Protein AF-0000000082287657 (afdb_homodimer)

Secondary structure (DSSP, 8-state):
------HHHHHHHHHHHHH-EEE---GGGHHHHHHHHHHHS-TTTSPPHHHHHHHHHHSGGGEEEEEE-----SSS----PPEEEEEEEEEEESS-STTGGGS--TT-SEEEEEEEEE-GGGTTSSHHHHHHHHHHHHHHHHHHHHHHS----------------PPPP-EEEEEEEGGGHHHHHHTT-EEEEE-S---SSSPEEEEEEESS--SPPTT-EEEEEEEEESS-HHHHHHHHHHHHHHHHHHHHTT--EEEEEEE-TTS-EEEEEEEEEEESSHHHHHHHHTT-HHHHTT-EEEEEEEEEEEES--B--/------HHHHHHHHHHHHH-EEE---GGGHHHHHHHHHHHS-TTTSPPHHHHHHHHHHSGGGEEEEEE-----SSS----PPEEEEEEEEEEESS-STTGGGS--TT-SEEEEEEEEE-GGGTTSSHHHHHHHHHHHHHHHHHHHHHHS----------------PPPP-EEEEEEEGGGHHHHHHTTPEEEEE-S---SSSPEEEEEEESS--SPPTT-EEEEEEEEESS-HHHHHHHHHHHHHHHHHHHHTT--EEEEEEE-TTS-EEEEEEEEEEESSHHHHHHHHHT-HHHHTT-EEEEEEEEEEEES--B--

Sequence (634 aa):
MSSSVDRTDMDSDVVLASQLTYRQPCRDDIPRCFEIESASYPSDEAASWESLILRQEQAGEYFLICTIPSVSGSPNKDDDDDTIVGFVCATRCNEFTEESMSSHDPMGRLLAIHSVVVDEPYRNRGIAKAMLRHYVNRIQQEQQQQYHSPRGVSSSSSSSSLEEVPPIIESMVLLSKKHLLGFYVQCGFFVNRPSPIVHGQELWYELEQSCIRSSPKEGEMWFCKTEQFKKPYPDVRPYLEEHKTWVQQLRASGHCITSGYRVDGEGKPGGGGLMFLTATSYDEAMNLVLQDPLVANDCVNWELNGWIGQVGDIQMRMSSSVDRTDMDSDVVLASQLTYRQPCRDDIPRCFEIESASYPSDEAASWESLILRQEQAGEYFLICTIPSVSGSPNKDDDDDTIVGFVCATRCNEFTEESMSSHDPMGRLLAIHSVVVDEPYRNRGIAKAMLRHYVNRIQQEQQQQYHSPRGVSSSSSSSSLEEVPPIIESMVLLSKKHLLGFYVQCGFFVNRPSPIVHGQELWYELEQSCIRSSPKEGEMWFCKTEQFKKPYPDVRPYLEEHKTWVQQLRASGHCITSGYRVDGEGKPGGGGLMFLTATSYDEAMNLVLQDPLVANDCVNWELNGWIGQVGDIQMR

Foldseek 3Di:
DPPCPDPVLLVVLVVQLVQKDKDFDDPVCLVVQQVQQPVFDPPLQGDDSVQSVQQCVPVRVLKMWIWGFDPPPDPPDPCRDTHTFWIKTWAAAQDDDPVRRSHHDLQHQEIEIRDQTGHPVCPPSCNSLSRLLVSLVVLLVVLLVVLPPPPPPPPDDDPPDVPPPHAHRFKYKYKDFDVCVVVVVVSPKDWDAFDPDDGPPGIITMIMHTSWAQDDDVLKFKKKKWKFFPDDPVVCVVLVVVLVSLVRSCRSNHKHKDKDFDADPVRHGGRTIMMMTMDNDPVVVVVSVCPRSCNVVVGIDMDMDTDDDDDDDSRDD/DPPCPDPVLLVVLVVQLVQKDKDFDDPVCLVVQQVQQPVFDPPLQGDDSVQSVQQCVPVRVLKMWIWGFDPPPDPPDPCSDTHTFWIKTWAAAQDDDPVRRSDHDLQHQEIEIRDQTGHPVCPPSCNSLSRLLVSLVVLLVVLLVVLPPPPPPPPDDDPPDPPPDHAHRFKYKYKDFDVCVVVVVVSPKDWDAFDPDDRPPGIITMIMHTSWAQDDDVLKFKKKKWKFFPDDCVVCVVLVVVLVSLVRSCRSNHKHKDKDFDADPVRHGGRTIMMMTMDNDPVVVVVSVCPRSCNVVVGIDMDMDTDDDDDDDSRDD

Solvent-accessible surface area (backbone atoms only — not comparable to full-atom values): 34418 Å² total; per-residue (Å²): 137,80,80,76,77,64,66,66,60,57,50,48,29,54,51,52,61,69,49,56,42,77,46,63,64,54,81,86,46,45,66,60,50,48,53,42,42,57,72,69,31,58,83,89,69,30,79,49,73,67,53,52,50,48,34,45,72,76,23,32,93,47,24,40,32,32,26,34,69,49,80,69,75,66,88,72,74,78,75,73,52,59,39,79,45,31,37,37,34,28,30,25,20,83,53,97,45,74,72,40,70,78,44,72,34,79,66,19,34,30,35,38,44,76,45,81,47,53,29,76,92,58,53,95,43,58,50,65,59,54,52,51,44,49,51,54,50,47,54,51,49,52,44,24,52,68,36,56,56,70,72,70,78,70,73,80,76,76,83,68,72,79,69,76,74,59,54,69,55,45,28,38,34,35,72,39,47,64,91,46,47,57,60,44,27,73,64,61,24,25,40,60,36,70,37,88,59,68,67,80,92,50,73,26,30,30,31,37,30,71,60,49,50,34,62,69,54,91,73,36,41,47,28,37,36,42,33,35,73,65,49,61,64,84,77,35,50,70,33,49,57,48,30,54,50,52,53,52,23,42,34,41,58,57,38,30,54,29,34,31,36,22,14,37,89,84,64,44,76,78,65,21,39,43,33,37,37,50,27,74,42,62,65,58,41,48,58,56,49,56,66,33,42,38,53,64,66,64,30,41,47,71,48,74,25,35,45,47,70,74,40,48,26,76,24,25,96,137,79,80,75,76,64,67,63,60,59,50,49,30,55,51,51,62,69,48,56,43,76,46,62,63,54,81,85,46,45,65,60,51,47,52,42,41,56,74,69,32,58,81,90,71,30,79,48,72,67,53,52,50,47,35,46,74,75,24,30,92,47,23,39,31,32,25,36,71,49,79,69,74,68,88,74,74,76,76,75,52,60,40,78,44,29,37,38,36,28,30,25,20,82,53,95,44,75,71,40,70,78,44,71,34,80,67,19,34,29,36,38,45,76,44,79,48,53,30,76,94,57,54,95,42,57,50,65,60,54,51,51,45,49,51,54,50,47,56,50,48,51,44,23,52,68,36,55,57,67,73,65,80,69,74,81,76,78,82,72,72,78,69,77,72,60,54,67,56,46,30,39,33,36,72,39,47,63,91,48,46,58,61,42,28,72,64,62,24,25,40,60,37,69,37,86,60,67,67,79,93,51,73,27,30,31,31,38,31,72,60,49,49,34,64,69,54,91,71,36,43,48,29,36,36,41,34,34,72,65,49,60,63,85,76,37,48,70,34,49,58,48,32,54,52,52,53,51,23,41,34,41,57,57,38,32,54,30,34,32,36,24,14,37,87,85,64,44,77,77,66,24,38,42,35,37,37,50,29,72,43,62,65,57,42,50,58,55,50,54,66,32,42,38,53,63,66,63,30,40,49,70,49,76,26,36,44,47,72,76,40,47,26,76,24,25,94

Organism: NCBI:txid303405

pLDDT: mean 83.74, std 18.57, range [23.72, 98.62]

Structure (mmCIF, N/CA/C/O backbone):
data_AF-0000000082287657-model_v1
#
loop_
_entity.id
_entity.type
_entity.pdbx_description
1 polymer 'YCII-related protein'
#
loop_
_atom_site.group_PDB
_atom_site.id
_atom_site.type_symbol
_atom_site.label_atom_id
_atom_site.label_alt_id
_atom_site.label_comp_id
_atom_site.label_asym_id
_atom_site.label_entity_id
_atom_site.label_seq_id
_atom_site.pdbx_PDB_ins_code
_atom_site.Cartn_x
_atom_site.Cartn_y
_atom_site.Cartn_z
_atom_site.occupancy
_atom_site.B_iso_or_equiv
_atom_site.auth_seq_id
_atom_site.auth_comp_id
_atom_site.auth_asym_id
_atom_site.auth_atom_id
_atom_site.pdbx_PDB_model_num
ATOM 1 N N . MET A 1 1 ? 34.281 29.5 -14.867 1 23.75 1 MET A N 1
ATOM 2 C CA . MET A 1 1 ? 35.031 28.25 -14.992 1 23.75 1 MET A CA 1
ATOM 3 C C . MET A 1 1 ? 34.094 27.047 -14.781 1 23.75 1 MET A C 1
ATOM 5 O O . MET A 1 1 ? 33.5 26.906 -13.719 1 23.75 1 MET A O 1
ATOM 9 N N . SER A 1 2 ? 33.312 26.547 -15.812 1 26.41 2 SER A N 1
ATOM 10 C CA . SER A 1 2 ? 32.188 25.688 -16.172 1 26.41 2 SER A CA 1
ATOM 11 C C . SER A 1 2 ? 32.469 24.234 -15.789 1 26.41 2 SER A C 1
ATOM 13 O O . SER A 1 2 ? 33.469 23.656 -16.219 1 26.41 2 SER A O 1
ATOM 15 N N . SER A 1 3 ? 32.312 23.844 -14.523 1 30.12 3 SER A N 1
ATOM 16 C CA . SER A 1 3 ? 32.844 22.625 -13.938 1 30.12 3 SER A CA 1
ATOM 17 C C . SER A 1 3 ? 32.531 21.406 -14.789 1 30.12 3 SER A C 1
ATOM 19 O O . SER A 1 3 ? 31.375 21.234 -15.211 1 30.12 3 SER A O 1
ATOM 21 N N . SER A 1 4 ? 33.406 20.875 -15.695 1 27.25 4 SER A N 1
ATOM 22 C CA . SER A 1 4 ? 33.656 19.672 -16.484 1 27.25 4 SER A CA 1
ATOM 23 C C . SER A 1 4 ? 33.219 18.422 -15.719 1 27.25 4 SER A C 1
ATOM 25 O O . SER A 1 4 ? 34.031 17.844 -14.969 1 27.25 4 SER A O 1
ATOM 27 N N . VAL A 1 5 ? 32.188 18.391 -15 1 33.28 5 VAL A N 1
ATOM 28 C CA . VAL A 1 5 ? 31.625 17.156 -14.469 1 33.28 5 VAL A CA 1
ATOM 29 C C . VAL A 1 5 ? 31.766 16.031 -15.492 1 33.28 5 VAL A C 1
ATOM 31 O O . VAL A 1 5 ? 31.25 16.141 -16.609 1 33.28 5 VAL A O 1
ATOM 34 N N . ASP A 1 6 ? 32.844 15.125 -15.492 1 33.59 6 ASP A N 1
ATOM 35 C CA . ASP A 1 6 ? 33.594 14.297 -16.438 1 33.59 6 ASP A CA 1
ATOM 36 C C . ASP A 1 6 ? 32.656 13.297 -17.141 1 33.59 6 ASP A C 1
ATOM 38 O O . ASP A 1 6 ? 32.094 12.422 -16.5 1 33.59 6 ASP A O 1
ATOM 42 N N . ARG A 1 7 ? 32.062 13.383 -18.25 1 40.28 7 ARG A N 1
ATOM 43 C CA . ARG A 1 7 ? 31.5 12.586 -19.328 1 40.28 7 ARG A CA 1
ATOM 44 C C . ARG A 1 7 ? 32.188 11.242 -19.453 1 40.28 7 ARG A C 1
ATOM 46 O O . ARG A 1 7 ? 31.625 10.273 -19.938 1 40.28 7 ARG A O 1
ATOM 53 N N . THR A 1 8 ? 33.406 11.117 -19.125 1 39.03 8 THR A N 1
ATOM 54 C CA . THR A 1 8 ? 34.219 9.906 -19.234 1 39.03 8 THR A CA 1
ATOM 55 C C . THR A 1 8 ? 33.75 8.867 -18.203 1 39.03 8 THR A C 1
ATOM 57 O O . THR A 1 8 ? 33.75 7.672 -18.484 1 39.03 8 THR A O 1
ATOM 60 N N . ASP A 1 9 ? 33.375 9.234 -16.984 1 43.53 9 ASP A N 1
ATOM 61 C CA . ASP A 1 9 ? 32.938 8.336 -15.922 1 43.53 9 ASP A CA 1
ATOM 62 C C . ASP A 1 9 ? 31.531 7.793 -16.203 1 43.53 9 ASP A C 1
ATOM 64 O O . ASP A 1 9 ? 31.234 6.637 -15.891 1 43.53 9 ASP A O 1
ATOM 68 N N . MET A 1 10 ? 30.672 8.594 -16.828 1 47.47 10 MET A N 1
ATOM 69 C CA . MET A 1 10 ? 29.359 8.102 -17.266 1 47.47 10 MET A CA 1
ATOM 70 C C . MET A 1 10 ? 29.531 7.035 -18.344 1 47.47 10 MET A C 1
ATOM 72 O O . MET A 1 10 ? 28.797 6.043 -18.359 1 47.47 10 MET A O 1
ATOM 76 N N . ASP A 1 11 ? 30.438 7.281 -19.219 1 49.12 11 ASP A N 1
ATOM 77 C CA . ASP A 1 11 ? 30.703 6.324 -20.281 1 49.12 11 ASP A CA 1
ATOM 78 C C . ASP A 1 11 ? 31.25 5.012 -19.719 1 49.12 11 ASP A C 1
ATOM 80 O O . ASP A 1 11 ? 30.875 3.932 -20.188 1 49.12 11 ASP A O 1
ATOM 84 N N . SER A 1 12 ? 32.062 5.145 -18.797 1 51.22 12 SER A N 1
ATOM 85 C CA . SER A 1 12 ? 32.656 3.949 -18.219 1 51.22 12 SER A CA 1
ATOM 86 C C . SER A 1 12 ? 31.641 3.16 -17.406 1 51.22 12 SER A C 1
ATOM 88 O O . SER A 1 12 ? 31.656 1.928 -17.406 1 51.22 12 SER A O 1
ATOM 90 N N . ASP A 1 13 ? 30.75 3.861 -16.781 1 56.72 13 ASP A N 1
ATOM 91 C CA . ASP A 1 13 ? 29.719 3.211 -15.977 1 56.72 13 ASP A CA 1
ATOM 92 C C . ASP A 1 13 ? 28.719 2.471 -16.859 1 56.72 13 ASP A C 1
ATOM 94 O O . ASP A 1 13 ? 28.281 1.367 -16.531 1 56.72 13 ASP A O 1
ATOM 98 N N . VAL A 1 14 ? 28.484 3.066 -18 1 56.78 14 VAL A N 1
ATOM 99 C CA . VAL A 1 14 ? 27.594 2.406 -18.953 1 56.78 14 VAL A CA 1
ATOM 100 C C . VAL A 1 14 ? 28.297 1.179 -19.531 1 56.78 14 VAL A C 1
ATOM 102 O O . VAL A 1 14 ? 27.656 0.136 -19.734 1 56.78 14 VAL A O 1
ATOM 105 N N . VAL A 1 15 ? 29.625 1.264 -19.781 1 57.59 15 VAL A N 1
ATOM 106 C CA . VAL A 1 15 ? 30.375 0.157 -20.359 1 57.59 15 VAL A CA 1
ATOM 107 C C . VAL A 1 15 ? 30.453 -0.998 -19.359 1 57.59 15 VAL A C 1
ATOM 109 O O . VAL A 1 15 ? 30.312 -2.164 -19.75 1 57.59 15 VAL A O 1
ATOM 112 N N . LEU A 1 16 ? 30.656 -0.635 -18.141 1 64.5 16 LEU A N 1
ATOM 113 C CA . LEU A 1 16 ? 30.766 -1.694 -17.141 1 64.5 16 LEU A CA 1
ATOM 114 C C . LEU A 1 16 ? 29.438 -2.432 -17 1 64.5 16 LEU A C 1
ATOM 116 O O . LEU A 1 16 ? 29.406 -3.658 -16.891 1 64.5 16 LEU A O 1
ATOM 120 N N . ALA A 1 17 ? 28.359 -1.672 -17.141 1 65.94 17 ALA A N 1
ATOM 121 C CA . ALA A 1 17 ? 27.047 -2.303 -17.016 1 65.94 17 ALA A CA 1
ATOM 122 C C . ALA A 1 17 ? 26.797 -3.297 -18.141 1 65.94 17 ALA A C 1
ATOM 124 O O . ALA A 1 17 ? 26.125 -4.316 -17.953 1 65.94 17 ALA A O 1
ATOM 125 N N . SER A 1 18 ? 27.484 -3.031 -19.203 1 72.38 18 SER A N 1
ATOM 126 C CA . SER A 1 18 ? 27.297 -3.908 -20.344 1 72.38 18 SER A CA 1
ATOM 127 C C . SER A 1 18 ? 28.125 -5.184 -20.219 1 72.38 18 SER A C 1
ATOM 129 O O . SER A 1 18 ? 27.859 -6.176 -20.891 1 72.38 18 SER A O 1
ATOM 131 N N . GLN A 1 19 ? 29.047 -5.191 -19.281 1 82.5 19 GLN A N 1
ATOM 132 C CA . GLN A 1 19 ? 29.938 -6.34 -19.172 1 82.5 19 GLN A CA 1
ATOM 133 C C . GLN A 1 19 ? 29.516 -7.25 -18.016 1 82.5 19 GLN A C 1
ATOM 135 O O . GLN A 1 19 ? 30.094 -8.312 -17.812 1 82.5 19 GLN A O 1
ATOM 140 N N . LEU A 1 20 ? 28.5 -6.836 -17.391 1 91.44 20 LEU A N 1
ATOM 141 C CA . LEU A 1 20 ? 28.078 -7.605 -16.219 1 91.44 20 LEU A CA 1
ATOM 142 C C . LEU A 1 20 ? 27.406 -8.906 -16.656 1 91.44 20 LEU A C 1
ATOM 144 O O . LEU A 1 20 ? 26.625 -8.922 -17.625 1 91.44 20 LEU A O 1
ATOM 148 N N . THR A 1 21 ? 27.828 -10 -16.062 1 94.06 21 THR A N 1
ATOM 149 C CA . THR A 1 21 ? 27.172 -11.281 -16.234 1 94.06 21 THR A CA 1
ATOM 150 C C . THR A 1 21 ? 26.578 -11.773 -14.914 1 94.06 21 THR A C 1
ATOM 152 O O . THR A 1 21 ? 27.141 -11.523 -13.844 1 94.06 21 THR A O 1
ATOM 155 N N . TYR A 1 22 ? 25.484 -12.445 -15.008 1 96.25 22 TYR A N 1
ATOM 156 C CA . TYR A 1 22 ? 24.781 -12.883 -13.812 1 96.25 22 TYR A CA 1
ATOM 157 C C . TYR A 1 22 ? 24.625 -14.398 -13.789 1 96.25 22 TYR A C 1
ATOM 159 O O . TYR A 1 22 ? 24.359 -15.016 -14.82 1 96.25 22 TYR A O 1
ATOM 167 N N . ARG A 1 23 ? 24.812 -15.023 -12.656 1 96 23 ARG A N 1
ATOM 168 C CA . ARG A 1 23 ? 24.578 -16.453 -12.508 1 96 23 ARG A CA 1
ATOM 169 C C . ARG A 1 23 ? 24.391 -16.828 -11.039 1 96 23 ARG A C 1
ATOM 171 O O . ARG A 1 23 ? 24.703 -16.031 -10.148 1 96 23 ARG A O 1
ATOM 178 N N . GLN A 1 24 ? 23.906 -18.031 -10.766 1 96.75 24 GLN A N 1
ATOM 179 C CA . GLN A 1 24 ? 23.812 -18.562 -9.414 1 96.75 24 GLN A CA 1
ATOM 180 C C . GLN A 1 24 ? 25.172 -19.016 -8.914 1 96.75 24 GLN A C 1
ATOM 182 O O . GLN A 1 24 ? 25.984 -19.547 -9.688 1 96.75 24 GLN A O 1
ATOM 187 N N . PRO A 1 25 ? 25.406 -18.844 -7.672 1 97.19 25 PRO A N 1
ATOM 188 C CA . PRO A 1 25 ? 26.688 -19.312 -7.141 1 97.19 25 PRO A CA 1
ATOM 189 C C . PRO A 1 25 ? 26.734 -20.812 -6.918 1 97.19 25 PRO A C 1
ATOM 191 O O . PRO A 1 25 ? 25.703 -21.438 -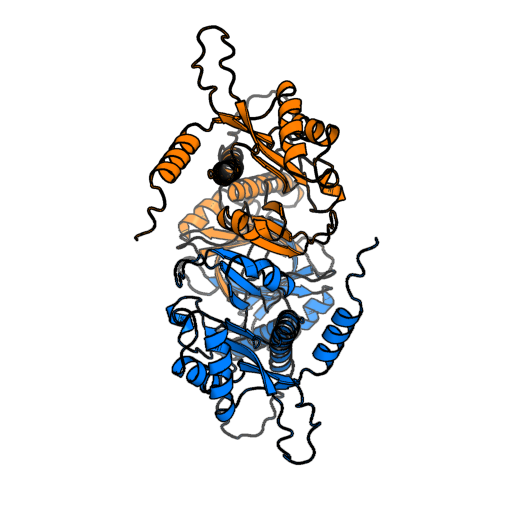6.656 1 97.19 25 PRO A O 1
ATOM 194 N N . CYS A 1 26 ? 27.922 -21.344 -7.094 1 95.75 26 CYS A N 1
ATOM 195 C CA . CYS A 1 26 ? 28.219 -22.672 -6.598 1 95.75 26 CYS A CA 1
ATOM 196 C C . CYS A 1 26 ? 29 -22.609 -5.293 1 95.75 26 CYS A C 1
ATOM 198 O O . CYS A 1 26 ? 29.312 -21.531 -4.805 1 95.75 26 CYS A O 1
ATOM 200 N N . ARG A 1 27 ? 29.25 -23.766 -4.738 1 95.62 27 ARG A N 1
ATOM 201 C CA . ARG A 1 27 ? 29.891 -23.844 -3.432 1 95.62 27 ARG A CA 1
ATOM 202 C C . ARG A 1 27 ? 31.266 -23.156 -3.469 1 95.62 27 ARG A C 1
ATOM 204 O O . ARG A 1 27 ? 31.672 -22.531 -2.494 1 95.62 27 ARG A O 1
ATOM 211 N N . ASP A 1 28 ? 31.938 -23.219 -4.574 1 96.19 28 ASP A N 1
ATOM 212 C CA . ASP A 1 28 ? 33.281 -22.688 -4.715 1 96.19 28 ASP A CA 1
ATOM 213 C C . ASP A 1 28 ? 33.281 -21.156 -4.781 1 96.19 28 ASP A C 1
ATOM 215 O O . ASP A 1 28 ? 34.312 -20.516 -4.633 1 96.19 28 ASP A O 1
ATOM 219 N N . ASP A 1 29 ? 32.156 -20.578 -4.984 1 97 29 ASP A N 1
ATOM 220 C CA . ASP A 1 29 ? 32.031 -19.125 -5.086 1 97 29 ASP A CA 1
ATOM 221 C C . ASP A 1 29 ? 31.859 -18.484 -3.703 1 97 29 ASP A C 1
ATOM 223 O O . ASP A 1 29 ? 32.031 -17.281 -3.545 1 97 29 ASP A O 1
ATOM 227 N N . ILE A 1 30 ? 31.516 -19.266 -2.639 1 97.69 30 ILE A N 1
ATOM 228 C CA . ILE A 1 30 ? 31.031 -18.75 -1.36 1 97.69 30 ILE A CA 1
ATOM 229 C C . ILE A 1 30 ? 32.156 -18.047 -0.62 1 97.69 30 ILE A C 1
ATOM 231 O O . ILE A 1 30 ? 31.953 -17.016 0.025 1 97.69 30 ILE A O 1
ATOM 235 N N . PRO A 1 31 ? 33.406 -18.547 -0.722 1 97.5 31 PRO A N 1
ATOM 236 C CA . PRO A 1 31 ? 34.469 -17.812 -0.059 1 97.5 31 PRO A CA 1
ATOM 237 C C . PRO A 1 31 ? 34.594 -16.359 -0.546 1 97.5 31 PRO A C 1
ATOM 239 O O . PRO A 1 31 ? 34.75 -15.445 0.264 1 97.5 31 PRO A O 1
ATOM 242 N N . ARG A 1 32 ? 34.531 -16.219 -1.84 1 97.19 32 ARG A N 1
ATOM 243 C CA . ARG A 1 32 ? 34.594 -14.875 -2.402 1 97.19 32 ARG A CA 1
ATOM 244 C C . ARG A 1 32 ? 33.375 -14.047 -1.971 1 97.19 32 ARG A C 1
ATOM 246 O O . ARG A 1 32 ? 33.531 -12.867 -1.635 1 97.19 32 ARG A O 1
ATOM 253 N N . CYS A 1 33 ? 32.188 -14.625 -1.96 1 97.94 33 CYS A N 1
ATOM 254 C CA . CYS A 1 33 ? 30.984 -13.938 -1.499 1 97.94 33 CYS A CA 1
ATOM 255 C C . CYS A 1 33 ? 31.125 -13.508 -0.043 1 97.94 33 CYS A C 1
ATOM 257 O O . CYS A 1 33 ? 30.734 -12.398 0.323 1 97.94 33 CYS A O 1
ATOM 259 N N . PHE A 1 34 ? 31.719 -14.398 0.706 1 98.06 34 PHE A N 1
ATOM 260 C CA . PHE A 1 34 ? 31.906 -14.109 2.121 1 98.06 34 PHE A CA 1
ATOM 261 C C . PHE A 1 34 ? 32.844 -12.922 2.309 1 98.06 34 PHE A C 1
ATOM 263 O O . PHE A 1 34 ? 32.625 -12.078 3.176 1 98.06 34 PHE A O 1
ATOM 270 N N . GLU A 1 35 ? 33.875 -12.828 1.521 1 97.06 35 GLU A N 1
ATOM 271 C CA . GLU A 1 35 ? 34.812 -11.711 1.557 1 97.06 35 GLU A CA 1
ATOM 272 C C . GLU A 1 35 ? 34.094 -10.391 1.266 1 97.06 35 GLU A C 1
ATOM 274 O O . GLU A 1 35 ? 34.281 -9.406 1.985 1 97.06 35 GLU A O 1
ATOM 279 N N . ILE A 1 36 ? 33.312 -10.406 0.255 1 97.5 36 ILE A N 1
ATOM 280 C CA . ILE A 1 36 ? 32.594 -9.195 -0.138 1 97.5 36 ILE A CA 1
ATOM 281 C C . ILE A 1 36 ? 31.609 -8.797 0.958 1 97.5 36 ILE A C 1
ATOM 283 O O . ILE A 1 36 ? 31.516 -7.629 1.333 1 97.5 36 ILE A O 1
ATOM 287 N N . GLU A 1 37 ? 30.859 -9.766 1.49 1 96.94 37 GLU A N 1
ATOM 288 C CA . GLU A 1 37 ? 29.891 -9.555 2.562 1 96.94 37 GLU A CA 1
ATOM 289 C C . GLU A 1 37 ? 30.547 -8.938 3.791 1 96.94 37 GLU A C 1
ATOM 291 O O . GLU A 1 37 ? 30.062 -7.938 4.324 1 96.94 37 GLU A O 1
ATOM 296 N N . SER A 1 38 ? 31.672 -9.453 4.172 1 96 38 SER A N 1
ATOM 297 C CA . SER A 1 38 ? 32.375 -9.023 5.375 1 96 38 SER A CA 1
ATOM 298 C C . SER A 1 38 ? 32.938 -7.613 5.211 1 96 38 SER A C 1
ATOM 300 O O . SER A 1 38 ? 33.062 -6.871 6.188 1 96 38 SER A O 1
ATOM 302 N N . ALA A 1 39 ? 33.219 -7.254 4.004 1 95.75 39 ALA A N 1
ATOM 303 C CA . ALA A 1 39 ? 33.75 -5.926 3.723 1 95.75 39 ALA A CA 1
ATOM 304 C C . ALA A 1 39 ? 32.625 -4.895 3.604 1 95.75 39 ALA A C 1
ATOM 306 O O . ALA A 1 39 ? 32.906 -3.688 3.617 1 95.75 39 ALA A O 1
ATOM 307 N N . SER A 1 40 ? 31.438 -5.348 3.471 1 94.06 40 SER A N 1
ATOM 308 C CA . SER A 1 40 ? 30.328 -4.449 3.146 1 94.06 40 SER A CA 1
ATOM 309 C C . SER A 1 40 ? 29.5 -4.121 4.387 1 94.06 40 SER A C 1
ATOM 311 O O . SER A 1 40 ? 28.812 -3.107 4.418 1 94.06 40 SER A O 1
ATOM 313 N N . TYR A 1 41 ? 29.516 -5.008 5.371 1 91.12 41 TYR A N 1
ATOM 314 C CA . TYR A 1 41 ? 28.719 -4.828 6.574 1 91.12 41 TYR A CA 1
ATOM 315 C C . TYR A 1 41 ? 29.562 -4.973 7.828 1 91.12 41 TYR A C 1
ATOM 317 O O . TYR A 1 41 ? 30.562 -5.707 7.836 1 91.12 41 TYR A O 1
ATOM 325 N N . PRO A 1 42 ? 29.078 -4.215 8.891 1 88.88 42 PRO A N 1
ATOM 326 C CA . PRO A 1 42 ? 29.703 -4.52 10.172 1 88.88 42 PRO A CA 1
ATOM 327 C C . PRO A 1 42 ? 29.531 -5.977 10.594 1 88.88 42 PRO A C 1
ATOM 329 O O . PRO A 1 42 ? 28.578 -6.637 10.148 1 88.88 42 PRO A O 1
ATOM 332 N N . SER A 1 43 ? 30.453 -6.445 11.445 1 86.75 43 SER A N 1
ATOM 333 C CA . SER A 1 43 ? 30.484 -7.855 11.812 1 86.75 43 SER A CA 1
ATOM 334 C C . SER A 1 43 ? 29.172 -8.297 12.453 1 86.75 43 SER A C 1
ATOM 336 O O . SER A 1 43 ? 28.75 -9.445 12.305 1 86.75 43 SER A O 1
ATOM 338 N N . ASP A 1 44 ? 28.5 -7.355 13.062 1 84.88 44 ASP A N 1
ATOM 339 C CA . ASP A 1 44 ? 27.281 -7.699 13.773 1 84.88 44 ASP A CA 1
ATOM 340 C C . ASP A 1 44 ? 26.078 -7.727 12.828 1 84.88 44 ASP A C 1
ATOM 342 O O . ASP A 1 44 ? 25.016 -8.219 13.188 1 84.88 44 ASP A O 1
ATOM 346 N N . GLU A 1 45 ? 26.266 -7.293 11.602 1 86.62 45 GLU A N 1
ATOM 347 C CA . GLU A 1 45 ? 25.172 -7.227 10.625 1 86.62 45 GLU A CA 1
ATOM 348 C C . GLU A 1 45 ? 25.422 -8.18 9.461 1 86.62 45 GLU A C 1
ATOM 350 O O . GLU A 1 45 ? 24.484 -8.648 8.82 1 86.62 45 GLU A O 1
ATOM 355 N N . ALA A 1 46 ? 26.672 -8.5 9.258 1 90.75 46 ALA A N 1
ATOM 356 C CA . ALA A 1 46 ? 27.062 -9.305 8.102 1 90.75 46 ALA A CA 1
ATOM 357 C C . ALA A 1 46 ? 26.562 -10.742 8.242 1 90.75 46 ALA A C 1
ATOM 359 O O . ALA A 1 46 ? 26.531 -11.289 9.344 1 90.75 46 ALA A O 1
ATOM 360 N N . ALA A 1 47 ? 26.141 -11.258 7.141 1 93.56 47 ALA A N 1
ATOM 361 C CA . ALA A 1 47 ? 25.812 -12.68 7.125 1 93.56 47 ALA A CA 1
ATOM 362 C C . ALA A 1 47 ? 27.031 -13.523 7.5 1 93.56 47 ALA A C 1
ATOM 364 O O . ALA A 1 47 ? 28.156 -13.219 7.086 1 93.56 47 ALA A O 1
ATOM 365 N N . SER A 1 48 ? 26.781 -14.531 8.281 1 94.25 48 SER A N 1
ATOM 366 C CA . SER A 1 48 ? 27.844 -15.461 8.641 1 94.25 48 SER A CA 1
ATOM 367 C C . SER A 1 48 ? 28.172 -16.406 7.488 1 94.25 48 SER A C 1
ATOM 369 O O . SER A 1 48 ? 27.406 -16.5 6.523 1 94.25 48 SER A O 1
ATOM 371 N N . TRP A 1 49 ? 29.312 -17.047 7.715 1 95.81 49 TRP A N 1
ATOM 372 C CA . TRP A 1 49 ? 29.703 -18.078 6.77 1 95.81 49 TRP A CA 1
ATOM 373 C C . TRP A 1 49 ? 28.609 -19.141 6.629 1 95.81 49 TRP A C 1
ATOM 375 O O . TRP A 1 49 ? 28.203 -19.484 5.516 1 95.81 49 TRP A O 1
ATOM 385 N N . GLU A 1 50 ? 28.094 -19.578 7.703 1 95.31 50 GLU A N 1
ATOM 386 C CA . GLU A 1 50 ? 27.062 -20.609 7.738 1 95.31 50 GLU A CA 1
ATOM 387 C C . GLU A 1 50 ? 25.781 -20.141 7.043 1 95.31 50 GLU A C 1
ATOM 389 O O . GLU A 1 50 ? 25.125 -20.922 6.352 1 95.31 50 GLU A O 1
ATOM 394 N N . SER A 1 51 ? 25.469 -18.891 7.25 1 95.5 51 SER A N 1
ATOM 395 C CA . SER A 1 51 ? 24.266 -18.344 6.633 1 95.5 51 SER A CA 1
ATOM 396 C C . SER A 1 51 ? 24.391 -18.312 5.113 1 95.5 51 SER A C 1
ATOM 398 O O . SER A 1 51 ? 23.438 -18.641 4.402 1 95.5 51 SER A O 1
ATOM 400 N N . LEU A 1 52 ? 25.547 -17.969 4.594 1 97.38 52 LEU A N 1
ATOM 401 C CA . LEU A 1 52 ? 25.75 -17.906 3.15 1 97.38 52 LEU A CA 1
ATOM 402 C C . LEU A 1 52 ? 25.703 -19.297 2.533 1 97.38 52 LEU A C 1
ATOM 404 O O . LEU A 1 52 ? 25.156 -19.484 1.447 1 97.38 52 LEU A O 1
ATOM 408 N N . ILE A 1 53 ? 26.234 -20.25 3.248 1 97.06 53 ILE A N 1
ATOM 409 C CA . ILE A 1 53 ? 26.203 -21.625 2.783 1 97.06 53 ILE A CA 1
ATOM 410 C C . ILE A 1 53 ? 24.75 -22.109 2.727 1 97.06 53 ILE A C 1
ATOM 412 O O . ILE A 1 53 ? 24.328 -22.703 1.73 1 97.06 53 ILE A O 1
ATOM 416 N N . LEU A 1 54 ? 24.094 -21.844 3.801 1 96.5 54 LEU A N 1
ATOM 417 C CA . LEU A 1 54 ? 22.688 -22.234 3.861 1 96.5 54 LEU A CA 1
ATOM 418 C C . LEU A 1 54 ? 21.906 -21.625 2.707 1 96.5 54 LEU A C 1
ATOM 420 O O . LEU A 1 54 ? 21.125 -22.312 2.041 1 96.5 54 LEU A O 1
ATOM 424 N N . ARG A 1 55 ? 22.078 -20.375 2.432 1 97.38 55 ARG A N 1
ATOM 425 C CA . ARG A 1 55 ? 21.359 -19.656 1.384 1 97.38 55 ARG A CA 1
ATOM 426 C C . ARG A 1 55 ? 21.734 -20.188 0.003 1 97.38 55 ARG A C 1
ATOM 428 O O . ARG A 1 55 ? 20.875 -20.281 -0.883 1 97.38 55 ARG A O 1
ATOM 435 N N . GLN A 1 56 ? 22.953 -20.547 -0.161 1 97.31 56 GLN A N 1
ATOM 436 C CA . GLN A 1 56 ? 23.375 -21.141 -1.425 1 97.31 56 GLN A CA 1
ATOM 437 C C . GLN A 1 56 ? 22.781 -22.531 -1.618 1 97.31 56 GLN A C 1
ATOM 439 O O . GLN A 1 56 ? 22.328 -22.875 -2.717 1 97.31 56 GLN A O 1
ATOM 444 N N . GLU A 1 57 ? 22.672 -23.297 -0.602 1 96.75 57 GLU A N 1
ATOM 445 C CA . GLU A 1 57 ? 22.234 -24.688 -0.685 1 96.75 57 GLU A CA 1
ATOM 446 C C . GLU A 1 57 ? 20.703 -24.781 -0.744 1 96.75 57 GLU A C 1
ATOM 448 O O . GLU A 1 57 ? 20.156 -25.562 -1.511 1 96.75 57 GLU A O 1
ATOM 453 N N . GLN A 1 58 ? 20.078 -23.969 0.04 1 96.38 58 GLN A N 1
ATOM 454 C CA . GLN A 1 58 ? 18.641 -24.141 0.212 1 96.38 58 GLN A CA 1
ATOM 455 C C . GLN A 1 58 ? 17.875 -23.125 -0.617 1 96.38 58 GLN A C 1
ATOM 457 O O . GLN A 1 58 ? 16.703 -23.344 -0.962 1 96.38 58 GLN A O 1
ATOM 462 N N . ALA A 1 59 ? 18.5 -22.016 -0.903 1 97.19 59 ALA A N 1
ATOM 463 C CA . ALA A 1 59 ? 17.828 -20.938 -1.625 1 97.19 59 ALA A CA 1
ATOM 464 C C . ALA A 1 59 ? 18.656 -20.453 -2.805 1 97.19 59 ALA A C 1
ATOM 466 O O . ALA A 1 59 ? 18.688 -19.266 -3.107 1 97.19 59 ALA A O 1
ATOM 467 N N . GLY A 1 60 ? 19.312 -21.375 -3.432 1 96.5 60 GLY A N 1
ATOM 468 C CA . GLY A 1 60 ? 20.203 -21.047 -4.531 1 96.5 60 GLY A CA 1
ATOM 469 C C . GLY A 1 60 ? 19.516 -20.344 -5.676 1 96.5 60 GLY A C 1
ATOM 470 O O . GLY A 1 60 ? 20.125 -19.531 -6.375 1 96.5 60 GLY A O 1
ATOM 471 N N . GLU A 1 61 ? 18.266 -20.594 -5.906 1 94.38 61 GLU A N 1
ATOM 472 C CA . GLU A 1 61 ? 17.484 -19.969 -6.961 1 94.38 61 GLU A CA 1
ATOM 473 C C . GLU A 1 61 ? 17.344 -18.469 -6.727 1 94.38 61 GLU A C 1
ATOM 475 O O . GLU A 1 61 ? 17.125 -17.703 -7.668 1 94.38 61 GLU A O 1
ATOM 480 N N . TYR A 1 62 ? 17.5 -18.109 -5.492 1 97.44 62 TYR A N 1
ATOM 481 C CA . TYR A 1 62 ? 17.312 -16.719 -5.133 1 97.44 62 TYR A CA 1
ATOM 482 C C . TYR A 1 62 ? 18.625 -16.078 -4.734 1 97.44 62 TYR A C 1
ATOM 484 O O . TYR A 1 62 ? 18.656 -15.047 -4.047 1 97.44 62 TYR A O 1
ATOM 492 N N . PHE A 1 63 ? 19.719 -16.766 -5.082 1 98.5 63 PHE A N 1
ATOM 493 C CA . PHE A 1 63 ? 21.078 -16.266 -4.895 1 98.5 63 PHE A CA 1
ATOM 494 C C . PHE A 1 63 ? 21.734 -15.938 -6.234 1 98.5 63 PHE A C 1
ATOM 496 O O . PHE A 1 63 ? 21.969 -16.828 -7.051 1 98.5 63 PHE A O 1
ATOM 503 N N . LEU A 1 64 ? 22.016 -14.609 -6.465 1 98.06 64 LEU A N 1
ATOM 504 C CA . LEU A 1 64 ? 22.547 -14.141 -7.738 1 98.06 64 LEU A CA 1
ATOM 505 C C . LEU A 1 64 ? 23.922 -13.492 -7.543 1 98.06 64 LEU A C 1
ATOM 507 O O . LEU A 1 64 ? 24.078 -12.609 -6.691 1 98.06 64 LEU A O 1
ATOM 511 N N . ILE A 1 65 ? 24.891 -13.906 -8.273 1 97.88 65 ILE A N 1
ATOM 512 C CA . ILE A 1 65 ? 26.172 -13.227 -8.266 1 97.88 65 ILE A CA 1
ATOM 513 C C . ILE A 1 65 ? 26.375 -12.469 -9.578 1 97.88 65 ILE A C 1
ATOM 515 O O . ILE A 1 65 ? 25.859 -12.891 -10.625 1 97.88 65 ILE A O 1
ATOM 519 N N . CYS A 1 66 ? 27 -11.445 -9.461 1 96.62 66 CYS A N 1
ATOM 520 C CA . CYS A 1 66 ? 27.391 -10.594 -10.578 1 96.62 66 CYS A CA 1
ATOM 521 C C . CYS A 1 66 ? 28.891 -10.68 -10.836 1 96.62 66 CYS A C 1
ATOM 523 O O . CYS A 1 66 ? 29.688 -10.523 -9.914 1 96.62 66 CYS A O 1
ATOM 525 N N . THR A 1 67 ? 29.328 -10.953 -12.148 1 95.62 67 THR A N 1
ATOM 526 C CA . THR A 1 67 ? 30.734 -11.133 -12.477 1 95.62 67 THR A CA 1
ATOM 527 C C . THR A 1 67 ? 31.141 -10.227 -13.641 1 95.62 67 THR A C 1
ATOM 529 O O . THR A 1 67 ? 30.297 -9.773 -14.406 1 95.62 67 THR A O 1
ATOM 532 N N . ILE A 1 68 ? 32.344 -9.852 -13.703 1 92.25 68 ILE A N 1
ATOM 533 C CA . ILE A 1 68 ? 32.969 -9.164 -14.836 1 92.25 68 ILE A CA 1
ATOM 534 C C . ILE A 1 68 ? 34.094 -10.008 -15.398 1 92.25 68 ILE A C 1
ATOM 536 O O . ILE A 1 68 ? 34.781 -10.727 -14.656 1 92.25 68 ILE A O 1
ATOM 540 N N . PRO A 1 69 ? 34.219 -9.906 -16.766 1 86.25 69 PRO A N 1
ATOM 541 C CA . PRO A 1 69 ? 35.344 -10.656 -17.359 1 86.25 69 PRO A CA 1
ATOM 542 C C . PRO A 1 69 ? 36.688 -10.172 -16.875 1 86.25 69 PRO A C 1
ATOM 544 O O . PRO A 1 69 ? 36.875 -8.977 -16.641 1 86.25 69 PRO A O 1
ATOM 547 N N . SER A 1 70 ? 37.469 -11.023 -16.547 1 73.69 70 SER A N 1
ATOM 548 C CA . SER A 1 70 ? 38.844 -10.688 -16.188 1 73.69 70 SER A CA 1
ATOM 549 C C . SER A 1 70 ? 39.625 -10.148 -17.375 1 73.69 70 SER A C 1
ATOM 551 O O . SER A 1 70 ? 39.469 -10.641 -18.5 1 73.69 70 SER A O 1
ATOM 553 N N . VAL A 1 71 ? 39.844 -8.805 -17.5 1 59.5 71 VAL A N 1
ATOM 554 C CA . VAL A 1 71 ? 40.656 -8.281 -18.578 1 59.5 71 VAL A CA 1
ATOM 555 C C . VAL A 1 71 ? 41.969 -9.07 -18.688 1 59.5 71 VAL A C 1
ATOM 557 O O . VAL A 1 71 ? 42.719 -9.156 -17.719 1 59.5 71 VAL A O 1
ATOM 560 N N . SER A 1 72 ? 41.969 -10.117 -19.328 1 51.19 72 SER A N 1
ATOM 561 C CA . SER A 1 72 ? 43.156 -10.898 -19.547 1 51.19 72 SER A CA 1
ATOM 562 C C . SER A 1 72 ? 44.312 -10.016 -20.031 1 51.19 72 SER A C 1
ATOM 564 O O . SER A 1 72 ? 44.438 -9.75 -21.219 1 51.19 72 SER A O 1
ATOM 566 N N . GLY A 1 73 ? 44.719 -8.773 -19.766 1 45.41 73 GLY A N 1
ATOM 567 C CA . GLY A 1 73 ? 45.969 -8.445 -20.422 1 45.41 73 GLY A CA 1
ATOM 568 C C . GLY A 1 73 ? 47.031 -9.531 -20.281 1 45.41 73 GLY A C 1
ATOM 569 O O . GLY A 1 73 ? 48.125 -9.422 -20.828 1 45.41 73 GLY A O 1
ATOM 570 N N . SER A 1 74 ? 47.438 -9.953 -19.047 1 46.34 74 SER A N 1
ATOM 571 C CA . SER A 1 74 ? 48.688 -10.695 -18.969 1 46.34 74 SER A CA 1
ATOM 572 C C . SER A 1 74 ? 48.562 -12.055 -19.656 1 46.34 74 SER A C 1
ATOM 574 O O . SER A 1 74 ? 47.531 -12.711 -19.578 1 46.34 74 SER A O 1
ATOM 576 N N . PRO A 1 75 ? 49.562 -12.422 -20.656 1 44.31 75 PRO A N 1
ATOM 577 C CA . PRO A 1 75 ? 49.688 -13.617 -21.5 1 44.31 75 PRO A CA 1
ATOM 578 C C . PRO A 1 75 ? 49.375 -14.906 -20.734 1 44.31 75 PRO A C 1
ATOM 580 O O . PRO A 1 75 ? 48.969 -15.906 -21.344 1 44.31 75 PRO A O 1
ATOM 583 N N . ASN A 1 76 ? 50.188 -15.133 -19.609 1 41.66 76 ASN A N 1
ATOM 584 C CA . ASN A 1 76 ? 50.281 -16.516 -19.156 1 41.66 76 ASN A CA 1
ATOM 585 C C . ASN A 1 76 ? 48.938 -17.078 -18.719 1 41.66 76 ASN A C 1
ATOM 587 O O . ASN A 1 76 ? 48.781 -18.281 -18.531 1 41.66 76 ASN A O 1
ATOM 591 N N . LYS A 1 77 ? 48.656 -16.531 -17.406 1 42.81 77 LYS A N 1
ATOM 592 C CA . LYS A 1 77 ? 47.719 -17.422 -16.719 1 42.81 77 LYS A CA 1
ATOM 593 C C . LYS A 1 77 ? 46.344 -17.422 -17.406 1 42.81 77 LYS A C 1
ATOM 595 O O . LYS A 1 77 ? 45.812 -16.359 -17.734 1 42.81 77 LYS A O 1
ATOM 600 N N . ASP A 1 78 ? 45.844 -18.422 -18.078 1 42.53 78 ASP A N 1
ATOM 601 C CA . ASP A 1 78 ? 44.594 -18.984 -18.594 1 42.53 78 ASP A CA 1
ATOM 602 C C . ASP A 1 78 ? 43.406 -18.594 -17.719 1 42.53 78 ASP A C 1
ATOM 604 O O . ASP A 1 78 ? 42.312 -19.141 -17.859 1 42.53 78 ASP A O 1
ATOM 608 N N . ASP A 1 79 ? 43.594 -18.234 -16.438 1 47.25 79 ASP A N 1
ATOM 609 C CA . ASP A 1 79 ? 42.406 -18.266 -15.594 1 47.25 79 ASP A CA 1
ATOM 610 C C . ASP A 1 79 ? 41.406 -17.172 -16 1 47.25 79 ASP A C 1
ATOM 612 O O . ASP A 1 79 ? 41.531 -16.016 -15.555 1 47.25 79 ASP A O 1
ATOM 616 N N . ASP A 1 80 ? 41.031 -17.031 -17.156 1 53.22 80 ASP A N 1
ATOM 617 C CA . ASP A 1 80 ? 39.906 -16.359 -17.844 1 53.22 80 ASP A CA 1
ATOM 618 C C . ASP A 1 80 ? 38.656 -16.312 -16.969 1 53.22 80 ASP A C 1
ATOM 620 O O . ASP A 1 80 ? 37.562 -16.297 -17.469 1 53.22 80 ASP A O 1
ATOM 624 N N . ASP A 1 81 ? 38.875 -16.516 -15.633 1 69.81 81 ASP A N 1
ATOM 625 C CA . ASP A 1 81 ? 37.656 -16.734 -14.852 1 69.81 81 ASP A CA 1
ATOM 626 C C . ASP A 1 81 ? 37 -15.406 -14.484 1 69.81 81 ASP A C 1
ATOM 628 O O . ASP A 1 81 ? 37.688 -14.422 -14.211 1 69.81 81 ASP A O 1
ATOM 632 N N . ASP A 1 82 ? 35.781 -15.172 -14.664 1 85.94 82 ASP A N 1
ATOM 633 C CA . ASP A 1 82 ? 34.938 -14.047 -14.281 1 85.94 82 ASP A CA 1
ATOM 634 C C . ASP A 1 82 ? 35.094 -13.727 -12.797 1 85.94 82 ASP A C 1
ATOM 636 O O . ASP A 1 82 ? 35.375 -14.609 -11.992 1 85.94 82 ASP A O 1
ATOM 640 N N . THR A 1 83 ? 35.469 -12.508 -12.508 1 91.19 83 THR A N 1
ATOM 641 C CA . THR A 1 83 ? 35.562 -12.047 -11.125 1 91.19 83 THR A CA 1
ATOM 642 C C . THR A 1 83 ? 34.188 -11.656 -10.578 1 91.19 83 THR A C 1
ATOM 644 O O . THR A 1 83 ? 33.469 -10.922 -11.227 1 91.19 83 THR A O 1
ATOM 647 N N . ILE A 1 84 ? 33.906 -12.273 -9.375 1 96.5 84 ILE A N 1
ATOM 648 C CA . ILE A 1 84 ? 32.656 -11.898 -8.711 1 96.5 84 ILE A CA 1
ATOM 649 C C . ILE A 1 84 ? 32.812 -10.492 -8.125 1 96.5 84 ILE A C 1
ATOM 651 O O . ILE A 1 84 ? 33.688 -10.234 -7.32 1 96.5 84 ILE A O 1
ATOM 655 N N . VAL A 1 85 ? 31.906 -9.594 -8.492 1 96.44 85 VAL A N 1
ATOM 656 C CA . VAL A 1 85 ? 32.031 -8.211 -8.047 1 96.44 85 VAL A CA 1
ATOM 657 C C . VAL A 1 85 ? 30.859 -7.848 -7.133 1 96.44 85 VAL A C 1
ATOM 659 O O . VAL A 1 85 ? 30.875 -6.801 -6.48 1 96.44 85 VAL A O 1
ATOM 662 N N . GLY A 1 86 ? 29.859 -8.664 -7.066 1 97.81 86 GLY A N 1
ATOM 663 C CA . GLY A 1 86 ? 28.719 -8.422 -6.191 1 97.81 86 GLY A CA 1
ATOM 664 C C . GLY A 1 86 ? 27.719 -9.555 -6.184 1 97.81 86 GLY A C 1
ATOM 665 O O . GLY A 1 86 ? 27.844 -10.508 -6.957 1 97.81 86 GLY A O 1
ATOM 666 N N . PHE A 1 87 ? 26.766 -9.453 -5.234 1 98.5 87 PHE A N 1
ATOM 667 C CA . PHE A 1 87 ? 25.734 -10.484 -5.234 1 98.5 87 PHE A CA 1
ATOM 668 C C . PHE A 1 87 ? 24.5 -10.008 -4.484 1 98.5 87 PHE A C 1
ATOM 670 O O . PHE A 1 87 ? 24.547 -9 -3.766 1 98.5 87 PHE A O 1
ATOM 677 N N . VAL A 1 88 ? 23.375 -10.609 -4.723 1 98.62 88 VAL A N 1
ATOM 678 C CA . VAL A 1 88 ? 22.109 -10.516 -4 1 98.62 88 VAL A CA 1
ATOM 679 C C . VAL A 1 88 ? 21.672 -11.906 -3.527 1 98.62 88 VAL A C 1
ATOM 681 O O . VAL A 1 88 ? 21.703 -12.867 -4.301 1 98.62 88 VAL A O 1
ATOM 684 N N . CYS A 1 89 ? 21.359 -12.039 -2.281 1 98.06 89 CYS A N 1
ATOM 685 C CA . CYS A 1 89 ? 20.828 -13.32 -1.831 1 98.06 89 CYS A CA 1
ATOM 686 C C . CYS A 1 89 ? 19.578 -13.125 -0.978 1 98.06 89 CYS A C 1
ATOM 688 O O . CYS A 1 89 ? 19.406 -12.07 -0.359 1 98.06 89 CYS A O 1
ATOM 690 N N . ALA A 1 90 ? 18.719 -14.086 -0.995 1 98.19 90 ALA A N 1
ATOM 691 C CA . ALA A 1 90 ? 17.406 -13.992 -0.346 1 98.19 90 ALA A CA 1
ATOM 692 C C . ALA A 1 90 ? 16.906 -15.367 0.071 1 98.19 90 ALA A C 1
ATOM 694 O O . ALA A 1 90 ? 17.453 -16.391 -0.354 1 98.19 90 ALA A O 1
ATOM 695 N N . THR A 1 91 ? 15.961 -15.391 0.986 1 98 91 THR A N 1
ATOM 696 C CA . THR A 1 91 ? 15.234 -16.578 1.399 1 98 91 THR A CA 1
ATOM 697 C C . THR A 1 91 ? 13.727 -16.328 1.417 1 98 91 THR A C 1
ATOM 699 O O . THR A 1 91 ? 13.289 -15.188 1.579 1 98 91 THR A O 1
ATOM 702 N N . ARG A 1 92 ? 12.977 -17.359 1.191 1 96.62 92 ARG A N 1
ATOM 703 C CA . ARG A 1 92 ? 11.523 -17.25 1.269 1 96.62 92 ARG A CA 1
ATOM 704 C C . ARG A 1 92 ? 11.039 -17.438 2.703 1 96.62 92 ARG A C 1
ATOM 706 O O . ARG A 1 92 ? 11.594 -18.234 3.459 1 96.62 92 ARG A O 1
ATOM 713 N N . CYS A 1 93 ? 10.031 -16.672 3.053 1 95.81 93 CYS A N 1
ATOM 714 C CA . CYS A 1 93 ? 9.398 -16.781 4.363 1 95.81 93 CYS A CA 1
ATOM 715 C C . CYS A 1 93 ? 7.945 -16.328 4.305 1 95.81 93 CYS A C 1
ATOM 717 O O . CYS A 1 93 ? 7.488 -15.82 3.277 1 95.81 93 CYS A O 1
ATOM 719 N N . ASN A 1 94 ? 7.168 -16.578 5.398 1 91.81 94 ASN A N 1
ATOM 720 C CA . ASN A 1 94 ? 5.777 -16.141 5.441 1 91.81 94 ASN A CA 1
ATOM 721 C C . ASN A 1 94 ? 5.605 -14.898 6.309 1 91.81 94 ASN A C 1
ATOM 723 O O . ASN A 1 94 ? 4.617 -14.172 6.172 1 91.81 94 ASN A O 1
ATOM 727 N N . GLU A 1 95 ? 6.551 -14.773 7.188 1 89.62 95 GLU A N 1
ATOM 728 C CA . GLU A 1 95 ? 6.586 -13.586 8.031 1 89.62 95 GLU A CA 1
ATOM 729 C C . GLU A 1 95 ? 7.98 -12.961 8.055 1 89.62 95 GLU A C 1
ATOM 731 O O . GLU A 1 95 ? 8.984 -13.672 8.164 1 89.62 95 GLU A O 1
ATOM 736 N N . PHE A 1 96 ? 7.984 -11.727 7.988 1 90.12 96 PHE A N 1
ATOM 737 C CA . PHE A 1 96 ? 9.266 -11.023 7.93 1 90.12 96 PHE A CA 1
ATOM 738 C C . PHE A 1 96 ? 9.719 -10.617 9.32 1 90.12 96 PHE A C 1
ATOM 740 O O . PHE A 1 96 ? 9.484 -9.484 9.758 1 90.12 96 PHE A O 1
ATOM 747 N N . THR A 1 97 ? 10.289 -11.484 10.008 1 88.19 97 THR A N 1
ATOM 748 C CA . THR A 1 97 ? 10.781 -11.32 11.367 1 88.19 97 THR A CA 1
ATOM 749 C C . THR A 1 97 ? 12.258 -11.695 11.453 1 88.19 97 THR A C 1
ATOM 751 O O . THR A 1 97 ? 12.836 -12.211 10.492 1 88.19 97 THR A O 1
ATOM 754 N N . GLU A 1 98 ? 12.797 -11.406 12.586 1 84.94 98 GLU A N 1
ATOM 755 C CA . GLU A 1 98 ? 14.188 -11.781 12.812 1 84.94 98 GLU A CA 1
ATOM 756 C C . GLU A 1 98 ? 14.383 -13.289 12.688 1 84.94 98 GLU A C 1
ATOM 758 O O . GLU A 1 98 ? 15.375 -13.742 12.109 1 84.94 98 GLU A O 1
ATOM 763 N N . GLU A 1 99 ? 13.477 -13.992 13.172 1 83.94 99 GLU A N 1
ATOM 764 C CA . GLU A 1 99 ? 13.555 -15.453 13.156 1 83.94 99 GLU A CA 1
ATOM 765 C C . GLU A 1 99 ? 13.461 -15.992 11.734 1 83.94 99 GLU A C 1
ATOM 767 O O . GLU A 1 99 ? 14.219 -16.891 11.352 1 83.94 99 GLU A O 1
ATOM 772 N N . SER A 1 100 ? 12.617 -15.438 10.961 1 87.88 100 SER A N 1
ATOM 773 C CA . SER A 1 100 ? 12.375 -15.953 9.617 1 87.88 100 SER A CA 1
ATOM 774 C C . SER A 1 100 ? 13.539 -15.633 8.68 1 87.88 100 SER A C 1
ATOM 776 O O . SER A 1 100 ? 13.68 -16.25 7.625 1 87.88 100 SER A O 1
ATOM 778 N N . MET A 1 101 ? 14.375 -14.734 9.109 1 84.12 101 MET A N 1
ATOM 779 C CA . MET A 1 101 ? 15.477 -14.312 8.25 1 84.12 101 MET A CA 1
ATOM 780 C C . MET A 1 101 ? 16.641 -15.305 8.32 1 84.12 101 MET A C 1
ATOM 782 O O . MET A 1 101 ? 17.547 -15.258 7.5 1 84.12 101 MET A O 1
ATOM 786 N N . SER A 1 102 ? 16.562 -16.234 9.234 1 88.69 102 SER A N 1
ATOM 787 C CA . SER A 1 102 ? 17.672 -17.172 9.414 1 88.69 102 SER A CA 1
ATOM 788 C C . SER A 1 102 ? 17.359 -18.531 8.797 1 88.69 102 SER A C 1
ATOM 790 O O . SER A 1 102 ? 18.156 -19.469 8.914 1 88.69 102 SER A O 1
ATOM 792 N N . SER A 1 103 ? 16.234 -18.578 8.211 1 92.94 103 SER A N 1
ATOM 793 C CA . SER A 1 103 ? 15.844 -19.844 7.594 1 92.94 103 SER A CA 1
ATOM 794 C C . SER A 1 103 ? 15.219 -19.609 6.227 1 92.94 103 SER A C 1
ATOM 796 O O . SER A 1 103 ? 14.984 -18.469 5.824 1 92.94 103 SER A O 1
ATOM 798 N N . HIS A 1 104 ? 15.086 -20.719 5.531 1 96.5 104 HIS A N 1
ATOM 799 C CA . HIS A 1 104 ? 14.422 -20.719 4.234 1 96.5 104 HIS A CA 1
ATOM 800 C C . HIS A 1 104 ? 13.188 -21.609 4.246 1 96.5 104 HIS A C 1
ATOM 802 O O . HIS A 1 104 ? 13.273 -22.797 4.57 1 96.5 104 HIS A O 1
ATOM 808 N N . ASP A 1 105 ? 12.078 -21.031 3.965 1 95.81 105 ASP A N 1
ATOM 809 C CA . ASP A 1 105 ? 10.828 -21.766 3.777 1 95.81 105 ASP A CA 1
ATOM 810 C C . ASP A 1 105 ? 10.414 -21.781 2.305 1 95.81 105 ASP A C 1
ATOM 812 O O . ASP A 1 105 ? 9.883 -20.781 1.793 1 95.81 105 ASP A O 1
ATOM 816 N N . PRO A 1 106 ? 10.609 -22.891 1.632 1 93.94 106 PRO A N 1
ATOM 817 C CA . PRO A 1 106 ? 10.305 -22.938 0.2 1 93.94 106 PRO A CA 1
ATOM 818 C C . PRO A 1 106 ? 8.844 -22.609 -0.105 1 93.94 106 PRO A C 1
ATOM 820 O O . PRO A 1 106 ? 8.5 -22.297 -1.245 1 93.94 106 PRO A O 1
ATOM 823 N N . MET A 1 107 ? 8.062 -22.641 0.895 1 91.06 107 MET A N 1
ATOM 824 C CA . MET A 1 107 ? 6.637 -22.375 0.691 1 91.06 107 MET A CA 1
ATOM 825 C C . MET A 1 107 ? 6.273 -20.969 1.107 1 91.06 107 MET A C 1
ATOM 827 O O . MET A 1 107 ? 5.098 -20.594 1.092 1 91.06 107 MET A O 1
ATOM 831 N N . GLY A 1 108 ? 7.25 -20.219 1.485 1 93.06 108 GLY A N 1
ATOM 832 C CA . GLY A 1 108 ? 7.004 -18.844 1.882 1 93.06 108 GLY A CA 1
ATOM 833 C C . GLY A 1 108 ? 6.555 -17.953 0.732 1 93.06 108 GLY A C 1
ATOM 834 O O . GLY A 1 108 ? 7.031 -18.109 -0.395 1 93.06 108 GLY A O 1
ATOM 835 N N . ARG A 1 109 ? 5.707 -17.016 1.023 1 90.69 109 ARG A N 1
ATOM 836 C CA . ARG A 1 109 ? 5.152 -16.125 0 1 90.69 109 ARG A CA 1
ATOM 837 C C . ARG A 1 109 ? 5.938 -14.828 -0.084 1 90.69 109 ARG A C 1
ATOM 839 O O . ARG A 1 109 ? 5.703 -14.008 -0.976 1 90.69 109 ARG A O 1
ATOM 846 N N . LEU A 1 110 ? 6.781 -14.641 0.862 1 94.69 110 LEU A N 1
ATOM 847 C CA . LEU A 1 110 ? 7.664 -13.477 0.8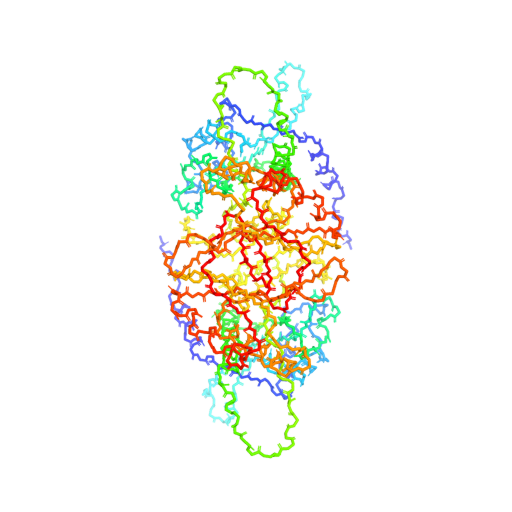7 1 94.69 110 LEU A CA 1
ATOM 848 C C . LEU A 1 110 ? 9.094 -13.883 0.514 1 94.69 110 LEU A C 1
ATOM 850 O O . LEU A 1 110 ? 9.57 -14.938 0.944 1 94.69 110 LEU A O 1
ATOM 854 N N . LEU A 1 111 ? 9.703 -13.117 -0.277 1 97.19 111 LEU A N 1
ATOM 855 C CA . LEU A 1 111 ? 11.133 -13.266 -0.525 1 97.19 111 LEU A CA 1
ATOM 856 C C . LEU A 1 111 ? 11.922 -12.195 0.219 1 97.19 111 LEU A C 1
ATOM 858 O O . LEU A 1 111 ? 11.898 -11.023 -0.155 1 97.19 111 LEU A O 1
ATOM 862 N N . ALA A 1 112 ? 12.586 -12.578 1.229 1 97.5 112 ALA A N 1
ATOM 863 C CA . ALA A 1 112 ? 13.367 -11.664 2.057 1 97.5 112 ALA A CA 1
ATOM 864 C C . ALA A 1 112 ? 14.789 -11.516 1.523 1 97.5 112 ALA A C 1
ATOM 866 O O . ALA A 1 112 ? 15.578 -12.469 1.566 1 97.5 112 ALA A O 1
ATOM 867 N N . ILE A 1 113 ? 15.117 -10.375 1.005 1 97.81 113 ILE A N 1
ATOM 868 C CA . ILE A 1 113 ? 16.469 -10.086 0.532 1 97.81 113 ILE A CA 1
ATOM 869 C C . ILE A 1 113 ? 17.359 -9.727 1.716 1 97.81 113 ILE A C 1
ATOM 871 O O . ILE A 1 113 ? 17.062 -8.797 2.473 1 97.81 113 ILE A O 1
ATOM 875 N N . HIS A 1 114 ? 18.453 -10.391 1.802 1 96.31 114 HIS A N 1
ATOM 876 C CA . HIS A 1 114 ? 19.312 -10.234 2.969 1 96.31 114 HIS A CA 1
ATOM 877 C C . HIS A 1 114 ? 20.531 -9.383 2.645 1 96.31 114 HIS A C 1
ATOM 879 O O . HIS A 1 114 ? 21.078 -8.703 3.525 1 96.31 114 HIS A O 1
ATOM 885 N N . SER A 1 115 ? 20.984 -9.508 1.407 1 96.75 115 SER A N 1
ATOM 886 C CA . SER A 1 115 ? 22.219 -8.812 1.049 1 96.75 115 SER A CA 1
ATOM 887 C C . SER A 1 115 ? 22.141 -8.258 -0.369 1 96.75 115 SER A C 1
ATOM 889 O O . SER A 1 115 ? 21.641 -8.922 -1.278 1 96.75 115 SER A O 1
ATOM 891 N N . VAL A 1 116 ? 22.484 -7.137 -0.515 1 98 116 VAL A N 1
ATOM 892 C CA . VAL A 1 116 ? 22.828 -6.469 -1.77 1 98 116 VAL A CA 1
ATOM 893 C C . VAL A 1 116 ? 24.188 -5.801 -1.651 1 98 116 VAL A C 1
ATOM 895 O O . VAL A 1 116 ? 24.312 -4.719 -1.074 1 98 116 VAL A O 1
ATOM 898 N N . VAL A 1 117 ? 25.203 -6.492 -2.203 1 97.94 117 VAL A N 1
ATOM 899 C CA . VAL A 1 117 ? 26.547 -6.016 -1.915 1 97.94 117 VAL A CA 1
ATOM 900 C C . VAL A 1 117 ? 27.359 -5.961 -3.205 1 97.94 117 VAL A C 1
ATOM 902 O O . VAL A 1 117 ? 27.141 -6.762 -4.121 1 97.94 117 VAL A O 1
ATOM 905 N N . VAL A 1 118 ? 28.188 -5.043 -3.289 1 97.12 118 VAL A N 1
ATOM 906 C CA . VAL A 1 118 ? 29.156 -4.859 -4.359 1 97.12 118 VAL A CA 1
ATOM 907 C C . VAL A 1 118 ? 30.562 -4.688 -3.768 1 97.12 118 VAL A C 1
ATOM 909 O O . VAL A 1 118 ? 30.734 -3.975 -2.775 1 97.12 118 VAL A O 1
ATOM 912 N N . ASP A 1 119 ? 31.5 -5.32 -4.414 1 96.75 119 ASP A N 1
ATOM 913 C CA . ASP A 1 119 ? 32.875 -5.203 -3.99 1 96.75 119 ASP A CA 1
ATOM 914 C C . ASP A 1 119 ? 33.344 -3.746 -4.004 1 96.75 119 ASP A C 1
ATOM 916 O O . ASP A 1 119 ? 32.969 -2.984 -4.906 1 96.75 119 ASP A O 1
ATOM 920 N N . GLU A 1 120 ? 34.156 -3.373 -3.064 1 95.5 120 GLU A N 1
ATOM 921 C CA . GLU A 1 120 ? 34.5 -1.988 -2.762 1 95.5 120 GLU A CA 1
ATOM 922 C C . GLU A 1 120 ? 35.062 -1.281 -3.99 1 95.5 120 GLU A C 1
ATOM 924 O O . GLU A 1 120 ? 34.656 -0.167 -4.316 1 95.5 120 GLU A O 1
ATOM 929 N N . PRO A 1 121 ? 35.969 -1.89 -4.762 1 93.06 121 PRO A N 1
ATOM 930 C CA . PRO A 1 121 ? 36.531 -1.181 -5.902 1 93.06 121 PRO A CA 1
ATOM 931 C C . PRO A 1 121 ? 35.531 -0.896 -7.004 1 93.06 121 PRO A C 1
ATOM 933 O O . PRO A 1 121 ? 35.781 -0.072 -7.887 1 93.06 121 PRO A O 1
ATOM 936 N N . TYR A 1 122 ? 34.469 -1.526 -6.938 1 93 122 TYR A N 1
ATOM 937 C CA . TYR A 1 122 ? 33.5 -1.431 -8.031 1 93 122 TYR A CA 1
ATOM 938 C C . TYR A 1 122 ? 32.281 -0.645 -7.598 1 93 122 TYR A C 1
ATOM 940 O O . TYR A 1 122 ? 31.25 -0.642 -8.297 1 93 122 TYR A O 1
ATOM 948 N N . ARG A 1 123 ? 32.281 0.008 -6.465 1 93.19 123 ARG A N 1
ATOM 949 C CA . ARG A 1 123 ? 31.141 0.743 -5.941 1 93.19 123 ARG A CA 1
ATOM 950 C C . ARG A 1 123 ? 31.031 2.113 -6.598 1 93.19 123 ARG A C 1
ATOM 952 O O . ARG A 1 123 ? 31.969 2.578 -7.25 1 93.19 123 ARG A O 1
ATOM 959 N N . ASN A 1 124 ? 29.844 2.623 -6.539 1 91.31 124 ASN A N 1
ATOM 960 C CA . ASN A 1 124 ? 29.516 3.939 -7.078 1 91.31 124 ASN A CA 1
ATOM 961 C C . ASN A 1 124 ? 29.672 3.979 -8.594 1 91.31 124 ASN A C 1
ATOM 963 O O . ASN A 1 124 ? 30.094 4.992 -9.156 1 91.31 124 ASN A O 1
ATOM 967 N N . ARG A 1 125 ? 29.438 2.828 -9.203 1 90.69 125 ARG A N 1
ATOM 968 C CA . ARG A 1 125 ? 29.516 2.721 -10.656 1 90.69 125 ARG A CA 1
ATOM 969 C C . ARG A 1 125 ? 28.203 2.223 -11.242 1 90.69 125 ARG A C 1
ATOM 971 O O . ARG A 1 125 ? 28.156 1.746 -12.375 1 90.69 125 ARG A O 1
ATOM 978 N N . GLY A 1 126 ? 27.203 2.195 -10.383 1 91.75 126 GLY A N 1
ATOM 979 C CA . GLY A 1 126 ? 25.875 1.813 -10.852 1 91.75 126 GLY A CA 1
ATOM 980 C C . GLY A 1 126 ? 25.656 0.312 -10.867 1 91.75 126 GLY A C 1
ATOM 981 O O . GLY A 1 126 ? 24.625 -0.166 -11.344 1 91.75 126 GLY A O 1
ATOM 982 N N . ILE A 1 127 ? 26.594 -0.472 -10.391 1 93.44 127 ILE A N 1
ATOM 983 C CA . ILE A 1 127 ? 26.547 -1.928 -10.461 1 93.44 127 ILE A CA 1
ATOM 984 C C . ILE A 1 127 ? 25.438 -2.451 -9.562 1 93.44 127 ILE A C 1
ATOM 986 O O . ILE A 1 127 ? 24.672 -3.328 -9.961 1 93.44 127 ILE A O 1
ATOM 990 N N . ALA A 1 128 ? 25.344 -1.889 -8.352 1 95.81 128 ALA A N 1
ATOM 991 C CA . ALA A 1 128 ? 24.328 -2.352 -7.418 1 95.81 128 ALA A CA 1
ATOM 992 C C . ALA A 1 128 ? 22.922 -2.16 -8 1 95.81 128 ALA A C 1
ATOM 994 O O . ALA A 1 128 ? 22.078 -3.059 -7.918 1 95.81 128 ALA A O 1
ATOM 995 N N . LYS A 1 129 ? 22.703 -1.02 -8.57 1 94.25 129 LYS A N 1
ATOM 996 C CA . LYS A 1 129 ? 21.406 -0.708 -9.18 1 94.25 129 LYS A CA 1
ATOM 997 C C . LYS A 1 129 ? 21.094 -1.667 -10.328 1 94.25 129 LYS A C 1
ATOM 999 O O . LYS A 1 129 ? 20 -2.236 -10.383 1 94.25 129 LYS A O 1
ATOM 1004 N N . ALA A 1 130 ? 22.031 -1.87 -11.211 1 94.62 130 ALA A N 1
ATOM 1005 C CA . ALA A 1 130 ? 21.859 -2.777 -12.344 1 94.62 130 ALA A CA 1
ATOM 1006 C C . ALA A 1 130 ? 21.594 -4.203 -11.867 1 94.62 130 ALA A C 1
ATOM 1008 O O . ALA A 1 130 ? 20.719 -4.883 -12.391 1 94.62 130 ALA A O 1
ATOM 1009 N N . MET A 1 131 ? 22.359 -4.617 -10.906 1 96.19 131 MET A N 1
ATOM 1010 C CA . MET A 1 131 ? 22.266 -5.969 -10.359 1 96.19 131 MET A CA 1
ATOM 1011 C C . MET A 1 131 ? 20.906 -6.195 -9.703 1 96.19 131 MET A C 1
ATOM 1013 O O . MET A 1 131 ? 20.234 -7.191 -9.984 1 96.19 131 MET A O 1
ATOM 1017 N N . LEU A 1 132 ? 20.5 -5.254 -8.875 1 96.94 132 LEU A N 1
ATOM 1018 C CA . LEU A 1 132 ? 19.25 -5.402 -8.156 1 96.94 132 LEU A CA 1
ATOM 1019 C C . LEU A 1 132 ? 18.062 -5.336 -9.117 1 96.94 132 LEU A C 1
ATOM 1021 O O . LEU A 1 132 ? 17.109 -6.105 -8.992 1 96.94 132 LEU A O 1
ATOM 1025 N N . ARG A 1 133 ? 18.062 -4.469 -10.062 1 94.56 133 ARG A N 1
ATOM 1026 C CA . ARG A 1 133 ? 17 -4.383 -11.062 1 94.56 133 ARG A CA 1
ATOM 1027 C C . ARG A 1 133 ? 16.906 -5.672 -11.867 1 94.56 133 ARG A C 1
ATOM 1029 O O . ARG A 1 133 ? 15.812 -6.16 -12.141 1 94.56 133 ARG A O 1
ATOM 1036 N N . HIS A 1 134 ? 18.062 -6.18 -12.234 1 95.12 134 HIS A N 1
ATOM 1037 C CA . HIS A 1 134 ? 18.094 -7.465 -12.93 1 95.12 134 HIS A CA 1
ATOM 1038 C C . HIS A 1 134 ? 17.484 -8.57 -12.07 1 95.12 134 HIS A C 1
ATOM 1040 O O . HIS A 1 134 ? 16.688 -9.375 -12.562 1 95.12 134 HIS A O 1
ATOM 1046 N N . TYR A 1 135 ? 17.891 -8.578 -10.875 1 97.06 135 TYR A N 1
ATOM 1047 C CA . TYR A 1 135 ? 17.422 -9.578 -9.93 1 97.06 135 TYR A CA 1
ATOM 1048 C C . TYR A 1 135 ? 15.898 -9.539 -9.812 1 97.06 135 TYR A C 1
ATOM 1050 O O . TYR A 1 135 ? 15.234 -10.57 -9.945 1 97.06 135 TYR A O 1
ATOM 1058 N N . VAL A 1 136 ? 15.352 -8.367 -9.594 1 95.25 136 VAL A N 1
ATOM 1059 C CA . VAL A 1 136 ? 13.914 -8.156 -9.43 1 95.25 136 VAL A CA 1
ATOM 1060 C C . VAL A 1 136 ? 13.18 -8.586 -10.703 1 95.25 136 VAL A C 1
ATOM 1062 O O . VAL A 1 136 ? 12.203 -9.328 -10.641 1 95.25 136 VAL A O 1
ATOM 1065 N N . ASN A 1 137 ? 13.648 -8.156 -11.789 1 93.5 137 ASN A N 1
ATOM 1066 C CA . ASN A 1 137 ? 13.039 -8.5 -13.07 1 93.5 137 ASN A CA 1
ATOM 1067 C C . ASN A 1 137 ? 13.047 -10.008 -13.305 1 93.5 137 ASN A C 1
ATOM 1069 O O . ASN A 1 137 ? 12.047 -10.578 -13.75 1 93.5 137 ASN A O 1
ATOM 1073 N N . ARG A 1 138 ? 14.109 -10.609 -13.023 1 93.69 138 ARG A N 1
ATOM 1074 C CA . ARG A 1 138 ? 14.25 -12.055 -13.211 1 93.69 138 ARG A CA 1
ATOM 1075 C C . ARG A 1 138 ? 13.242 -12.812 -12.352 1 93.69 138 ARG A C 1
ATOM 1077 O O . ARG A 1 138 ? 12.594 -13.75 -12.828 1 93.69 138 ARG A O 1
ATOM 1084 N N . ILE A 1 139 ? 13.148 -12.461 -11.109 1 93 139 ILE A N 1
ATOM 1085 C CA . ILE A 1 139 ? 12.227 -13.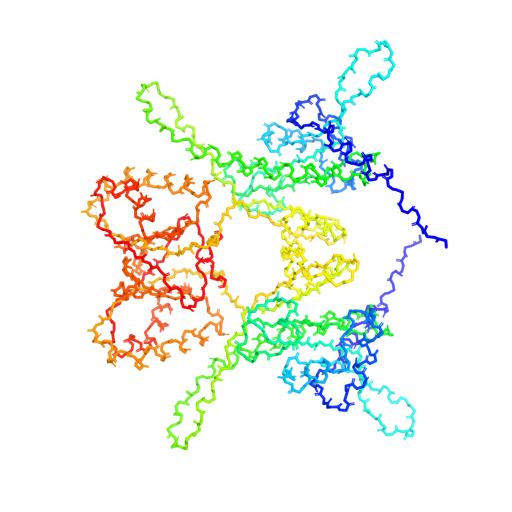133 -10.195 1 93 139 ILE A CA 1
ATOM 1086 C C . ILE A 1 139 ? 10.797 -13 -10.719 1 93 139 ILE A C 1
ATOM 1088 O O . ILE A 1 139 ? 10.047 -13.977 -10.75 1 93 139 ILE A O 1
ATOM 1092 N N . GLN A 1 140 ? 10.461 -11.852 -11.141 1 87.31 140 GLN A N 1
ATOM 1093 C CA . GLN A 1 140 ? 9.117 -11.602 -11.648 1 87.31 140 GLN A CA 1
ATOM 1094 C C . GLN A 1 140 ? 8.859 -12.375 -12.938 1 87.31 140 GLN A C 1
ATOM 1096 O O . GLN A 1 140 ? 7.801 -12.984 -13.094 1 87.31 140 GLN A O 1
ATOM 1101 N N . GLN A 1 141 ? 9.836 -12.438 -13.781 1 87.62 141 GLN A N 1
ATOM 1102 C CA . GLN A 1 141 ? 9.695 -13.148 -15.055 1 87.62 141 GLN A CA 1
ATOM 1103 C C . GLN A 1 141 ? 9.586 -14.656 -14.828 1 87.62 141 GLN A C 1
ATOM 1105 O O . GLN A 1 141 ? 8.781 -15.328 -15.484 1 87.62 141 GLN A O 1
ATOM 1110 N N . GLU A 1 142 ? 10.391 -15.109 -14.016 1 86.38 142 GLU A N 1
ATOM 1111 C CA . GLU A 1 142 ? 10.375 -16.547 -13.75 1 86.38 142 GLU A CA 1
ATOM 1112 C C . GLU A 1 142 ? 9.031 -16.984 -13.172 1 86.38 142 GLU A C 1
ATOM 1114 O O . GLU A 1 142 ? 8.531 -18.062 -13.5 1 86.38 142 GLU A O 1
ATOM 1119 N N . GLN A 1 143 ? 8.516 -16.203 -12.391 1 81.62 143 GLN A N 1
ATOM 1120 C CA . GLN A 1 143 ? 7.203 -16.531 -11.836 1 81.62 143 GLN A CA 1
ATOM 1121 C C . GLN A 1 143 ? 6.133 -16.516 -12.922 1 81.62 143 GLN A C 1
ATOM 1123 O O . GLN A 1 143 ? 5.25 -17.375 -12.945 1 81.62 143 GLN A O 1
ATOM 1128 N N . GLN A 1 144 ? 6.172 -15.594 -13.742 1 78.12 144 GLN A N 1
ATOM 1129 C CA . GLN A 1 144 ? 5.223 -15.516 -14.852 1 78.12 144 GLN A CA 1
ATOM 1130 C C . GLN A 1 144 ? 5.332 -16.734 -15.758 1 78.12 144 GLN A C 1
ATOM 1132 O O . GLN A 1 144 ? 4.32 -17.281 -16.203 1 78.12 144 GLN A O 1
ATOM 1137 N N . GLN A 1 145 ? 6.504 -17.172 -16 1 77.62 145 GLN A N 1
ATOM 1138 C CA . GLN A 1 145 ? 6.742 -18.312 -16.891 1 77.62 145 GLN A CA 1
ATOM 1139 C C . GLN A 1 145 ? 6.301 -19.609 -16.219 1 77.62 145 GLN A C 1
ATOM 1141 O O . GLN A 1 145 ? 5.754 -20.5 -16.891 1 77.62 145 GLN A O 1
ATOM 1146 N N . GLN A 1 146 ? 6.645 -19.766 -15.055 1 73.31 146 GLN A N 1
ATOM 1147 C CA . GLN A 1 146 ? 6.305 -20.984 -14.328 1 73.31 146 GLN A CA 1
ATOM 1148 C C . GLN A 1 146 ? 4.793 -21.219 -14.32 1 73.31 146 GLN A C 1
ATOM 1150 O O . GLN A 1 146 ? 4.336 -22.359 -14.438 1 73.31 146 GLN A O 1
ATOM 1155 N N . TYR A 1 147 ? 4.039 -20.172 -14.383 1 65.81 147 TYR A N 1
ATOM 1156 C CA . TYR A 1 147 ? 2.598 -20.344 -14.227 1 65.81 147 TYR A CA 1
ATOM 1157 C C . TYR A 1 147 ? 1.88 -20.125 -15.555 1 65.81 147 TYR A C 1
ATOM 1159 O O . TYR A 1 147 ? 0.674 -20.359 -15.656 1 65.81 147 TYR A O 1
ATOM 1167 N N . HIS A 1 148 ? 2.445 -19.484 -16.562 1 62 148 HIS A N 1
ATOM 1168 C CA . HIS A 1 148 ? 1.867 -19.406 -17.906 1 62 148 HIS A CA 1
ATOM 1169 C C . HIS A 1 148 ? 1.872 -20.781 -18.578 1 62 148 HIS A C 1
ATOM 1171 O O . HIS A 1 148 ? 1.017 -21.062 -19.422 1 62 148 HIS A O 1
ATOM 1177 N N . SER A 1 149 ? 2.932 -21.594 -18.562 1 51.5 149 SER A N 1
ATOM 1178 C CA . SER A 1 149 ? 2.949 -22.828 -19.344 1 51.5 149 SER A CA 1
ATOM 1179 C C . SER A 1 149 ? 1.922 -23.828 -18.812 1 51.5 149 SER A C 1
ATOM 1181 O O . SER A 1 149 ? 2.012 -24.266 -17.672 1 51.5 149 SER A O 1
ATOM 1183 N N . PRO A 1 150 ? 0.716 -23.75 -19.422 1 43.56 150 PRO A N 1
ATOM 1184 C CA . PRO A 1 150 ? -0.211 -24.844 -19.141 1 43.56 150 PRO A CA 1
ATOM 1185 C C . PRO A 1 150 ? 0.497 -26.188 -18.984 1 43.56 150 PRO A C 1
ATOM 1187 O O . PRO A 1 150 ? 1.331 -26.562 -19.812 1 43.56 150 PRO A O 1
ATOM 1190 N N . ARG A 1 151 ? 0.934 -26.656 -17.891 1 40.78 151 ARG A N 1
ATOM 1191 C CA . ARG A 1 151 ? 1.291 -28.062 -17.906 1 40.78 151 ARG A CA 1
ATOM 1192 C C . ARG A 1 151 ? 0.365 -28.859 -18.812 1 40.78 151 ARG A C 1
ATOM 1194 O O . ARG A 1 151 ? -0.851 -28.891 -18.609 1 40.78 151 ARG A O 1
ATOM 1201 N N . GLY A 1 152 ? 0.348 -28.719 -20.016 1 35 152 GLY A N 1
ATOM 1202 C CA . GLY A 1 152 ? -0.264 -29.859 -20.672 1 35 152 GLY A CA 1
ATOM 1203 C C . GLY A 1 152 ? -0.241 -31.125 -19.828 1 35 152 GLY A C 1
ATOM 1204 O O . GLY A 1 152 ? 0.739 -31.391 -19.125 1 35 152 GLY A O 1
ATOM 1205 N N . VAL A 1 153 ? -1.534 -31.609 -19.391 1 35.72 153 VAL A N 1
ATOM 1206 C CA . VAL A 1 153 ? -1.818 -32.969 -19 1 35.72 153 VAL A CA 1
ATOM 1207 C C . VAL A 1 153 ? -1.039 -33.938 -19.891 1 35.72 153 VAL A C 1
ATOM 1209 O O . VAL A 1 153 ? -1.443 -34.219 -21.016 1 35.72 153 VAL A O 1
ATOM 1212 N N . SER A 1 154 ? 0.11 -33.812 -20.453 1 32.62 154 SER A N 1
ATOM 1213 C CA . SER A 1 154 ? 0.503 -35.094 -20.984 1 32.62 154 SER A CA 1
ATOM 1214 C C . SER A 1 154 ? 0.153 -36.25 -20.031 1 32.62 154 SER A C 1
ATOM 1216 O O . SER A 1 154 ? 0.362 -36.125 -18.812 1 32.62 154 SER A O 1
ATOM 1218 N N . SER A 1 155 ? -0.852 -37.125 -20.344 1 31.98 155 SER A N 1
ATOM 1219 C CA . SER A 1 155 ? -1.344 -38.438 -19.938 1 31.98 155 SER A CA 1
ATOM 1220 C C . SER A 1 155 ? -0.223 -39.312 -19.359 1 31.98 155 SER A C 1
ATOM 1222 O O . SER A 1 155 ? -0.439 -40.469 -19.016 1 31.98 155 SER A O 1
ATOM 1224 N N . SER A 1 156 ? 1.02 -39.469 -20.047 1 32.34 156 SER A N 1
ATOM 1225 C CA . SER A 1 156 ? 1.701 -40.656 -19.594 1 32.34 156 SER A CA 1
ATOM 1226 C C . SER A 1 156 ? 1.707 -40.75 -18.062 1 32.34 156 SER A C 1
ATOM 1228 O O . SER A 1 156 ? 1.669 -39.719 -17.375 1 32.34 156 SER A O 1
ATOM 1230 N N . SER A 1 157 ? 1.484 -42.031 -17.438 1 32.69 157 SER A N 1
ATOM 1231 C CA . SER A 1 157 ? 1.355 -42.875 -16.25 1 32.69 157 SER A CA 1
ATOM 1232 C C . SER A 1 157 ? 2.324 -42.406 -15.156 1 32.69 157 SER A C 1
ATOM 1234 O O . SER A 1 157 ? 2.357 -43 -14.07 1 32.69 157 SER A O 1
ATOM 1236 N N . SER A 1 158 ? 3.705 -42.188 -15.539 1 33.5 158 SER A N 1
ATOM 1237 C CA . SER A 1 158 ? 4.547 -42.406 -14.367 1 33.5 158 SER A CA 1
ATOM 1238 C C . SER A 1 158 ? 4.09 -41.562 -13.18 1 33.5 158 SER A C 1
ATOM 1240 O O . SER A 1 158 ? 3.494 -40.5 -13.359 1 33.5 158 SER A O 1
ATOM 1242 N N . SER A 1 159 ? 4.031 -42.094 -11.914 1 35.34 159 SER A N 1
ATOM 1243 C CA . SER A 1 159 ? 3.896 -41.781 -10.5 1 35.34 159 SER A CA 1
ATOM 1244 C C . SER A 1 159 ? 4.414 -40.375 -10.203 1 35.34 159 SER A C 1
ATOM 1246 O O . SER A 1 159 ? 5.43 -40.219 -9.523 1 35.34 159 SER A O 1
ATOM 1248 N N . SER A 1 160 ? 4.836 -39.594 -11.211 1 36.25 160 SER A N 1
ATOM 1249 C CA . SER A 1 160 ? 5.578 -38.375 -10.812 1 36.25 160 SER A CA 1
ATOM 1250 C C . SER A 1 160 ? 4.844 -37.625 -9.711 1 36.25 160 SER A C 1
ATOM 1252 O O . SER A 1 160 ? 3.635 -37.406 -9.805 1 36.25 160 SER A O 1
ATOM 1254 N N . SER A 1 161 ? 5.32 -37.688 -8.516 1 39.31 161 SER A N 1
ATOM 1255 C CA . SER A 1 161 ? 5.086 -36.938 -7.297 1 39.31 161 SER A CA 1
ATOM 1256 C C . SER A 1 161 ? 4.598 -35.5 -7.617 1 39.31 161 SER A C 1
ATOM 1258 O O . SER A 1 161 ? 5.223 -34.812 -8.406 1 39.31 161 SER A O 1
ATOM 1260 N N . LEU A 1 162 ? 3.406 -35.188 -7.926 1 43.44 162 LEU A N 1
ATOM 1261 C CA . LEU A 1 162 ? 2.764 -33.875 -7.895 1 43.44 162 LEU A CA 1
ATOM 1262 C C . LEU A 1 162 ? 3.627 -32.844 -7.152 1 43.44 162 LEU A C 1
ATOM 1264 O O . LEU A 1 162 ? 3.586 -32.781 -5.922 1 43.44 162 LEU A O 1
ATOM 1268 N N . GLU A 1 163 ? 4.973 -32.812 -7.449 1 52.31 163 GLU A N 1
ATOM 1269 C CA . GLU A 1 163 ? 5.836 -31.828 -6.801 1 52.31 163 GLU A CA 1
ATOM 1270 C C . GLU A 1 163 ? 5.09 -30.516 -6.535 1 52.31 163 GLU A C 1
ATOM 1272 O O . GLU A 1 163 ? 4.449 -29.969 -7.434 1 52.31 163 GLU A O 1
ATOM 1277 N N . GLU A 1 164 ? 4.656 -30.422 -5.32 1 63.66 164 GLU A N 1
ATOM 1278 C CA . GLU A 1 164 ? 3.984 -29.234 -4.797 1 63.66 164 GLU A CA 1
ATOM 1279 C C . GLU A 1 164 ? 4.629 -27.953 -5.328 1 63.66 164 GLU A C 1
ATOM 1281 O O . GLU A 1 164 ? 5.824 -27.719 -5.133 1 63.66 164 GLU A O 1
ATOM 1286 N N . VAL A 1 165 ? 4.137 -27.422 -6.434 1 69.69 165 VAL A N 1
ATOM 1287 C CA . VAL A 1 165 ? 4.582 -26.141 -6.965 1 69.69 165 VAL A CA 1
ATOM 1288 C C . VAL A 1 165 ? 4.555 -25.094 -5.859 1 69.69 165 VAL A C 1
ATOM 1290 O O . VAL A 1 165 ? 3.543 -24.922 -5.172 1 69.69 165 VAL A O 1
ATOM 1293 N N . PRO A 1 166 ? 5.828 -24.594 -5.547 1 80.75 166 PRO A N 1
ATOM 1294 C CA . PRO A 1 166 ? 5.836 -23.547 -4.523 1 80.75 166 PRO A CA 1
ATOM 1295 C C . PRO A 1 166 ? 4.887 -22.391 -4.848 1 80.75 166 PRO A C 1
ATOM 1297 O O . PRO A 1 166 ? 4.629 -22.109 -6.02 1 80.75 166 PRO A O 1
ATOM 1300 N N . PRO A 1 167 ? 4.332 -21.859 -3.783 1 82.69 167 PRO A N 1
ATOM 1301 C CA . PRO A 1 167 ? 3.455 -20.719 -4.004 1 82.69 167 PRO A CA 1
ATOM 1302 C C . PRO A 1 167 ? 4.168 -19.547 -4.684 1 82.69 167 PRO A C 1
ATOM 1304 O O . PRO A 1 167 ? 5.402 -19.469 -4.656 1 82.69 167 PRO A O 1
ATOM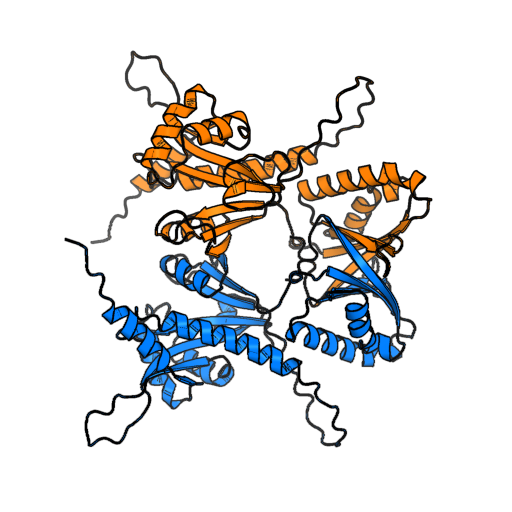 1307 N N . ILE A 1 168 ? 3.424 -18.797 -5.301 1 84.06 168 ILE A N 1
ATOM 1308 C CA . ILE A 1 168 ? 3.959 -17.594 -5.926 1 84.06 168 ILE A CA 1
ATOM 1309 C C . ILE A 1 168 ? 4.551 -16.672 -4.859 1 84.06 168 ILE A C 1
ATOM 1311 O O . ILE A 1 168 ? 4.043 -16.609 -3.738 1 84.06 168 ILE A O 1
ATOM 1315 N N . ILE A 1 169 ? 5.598 -16 -5.227 1 91.06 169 ILE A N 1
ATOM 1316 C CA . ILE A 1 169 ? 6.129 -14.945 -4.379 1 91.06 169 ILE A CA 1
ATOM 1317 C C . ILE A 1 169 ? 5.266 -13.695 -4.508 1 91.06 169 ILE A C 1
ATOM 1319 O O . ILE A 1 169 ? 5.18 -13.102 -5.582 1 91.06 169 ILE A O 1
ATOM 1323 N N . GLU A 1 170 ? 4.711 -13.32 -3.455 1 88.19 170 GLU A N 1
ATOM 1324 C CA . GLU A 1 170 ? 3.787 -12.195 -3.486 1 88.19 170 GLU A CA 1
ATOM 1325 C C . GLU A 1 170 ? 4.531 -10.867 -3.357 1 88.19 170 GLU A C 1
ATOM 1327 O O . GLU A 1 170 ? 4.109 -9.852 -3.918 1 88.19 170 GLU A O 1
ATOM 1332 N N . SER A 1 171 ? 5.578 -10.867 -2.572 1 92.94 171 SER A N 1
ATOM 1333 C CA . SER A 1 171 ? 6.328 -9.641 -2.35 1 92.94 171 SER A CA 1
ATOM 1334 C C . SER A 1 171 ? 7.789 -9.93 -2.021 1 92.94 171 SER A C 1
ATOM 1336 O O . SER A 1 171 ? 8.102 -10.977 -1.45 1 92.94 171 SER A O 1
ATOM 1338 N N . MET A 1 172 ? 8.602 -9.016 -2.406 1 96.44 172 MET A N 1
ATOM 1339 C CA . MET A 1 172 ? 9.984 -8.969 -1.936 1 96.44 172 MET A CA 1
ATOM 1340 C C . MET A 1 172 ? 10.148 -7.949 -0.816 1 96.44 172 MET A C 1
ATOM 1342 O O . MET A 1 172 ? 9.633 -6.836 -0.906 1 96.44 172 MET A O 1
ATOM 1346 N N . VAL A 1 173 ? 10.805 -8.383 0.246 1 96.31 173 VAL A N 1
ATOM 1347 C CA . VAL A 1 173 ? 10.961 -7.508 1.403 1 96.31 173 VAL A CA 1
ATOM 1348 C C . VAL A 1 173 ? 12.438 -7.422 1.792 1 96.31 173 VAL A C 1
ATOM 1350 O O . VAL A 1 173 ? 13.211 -8.352 1.528 1 96.31 173 VAL A O 1
ATOM 1353 N N . LEU A 1 174 ? 12.844 -6.285 2.346 1 96.38 174 LEU A N 1
ATOM 1354 C CA . LEU A 1 174 ? 14.211 -6.145 2.84 1 96.38 174 LEU A CA 1
ATOM 1355 C C . LEU A 1 174 ? 14.289 -5.059 3.91 1 96.38 174 LEU A C 1
ATOM 1357 O O . LEU A 1 174 ? 13.336 -4.309 4.113 1 96.38 174 LEU A O 1
ATOM 1361 N N . LEU A 1 175 ? 15.375 -5.07 4.633 1 94.25 175 LEU A N 1
ATOM 1362 C CA . LEU A 1 175 ? 15.703 -4.027 5.602 1 94.25 175 LEU A CA 1
ATOM 1363 C C . LEU A 1 175 ? 16.812 -3.131 5.082 1 94.25 175 LEU A C 1
ATOM 1365 O O . LEU A 1 175 ? 17.781 -3.615 4.488 1 94.25 175 LEU A O 1
ATOM 1369 N N . SER A 1 176 ? 16.641 -1.885 5.262 1 93.75 176 SER A N 1
ATOM 1370 C CA . SER A 1 176 ? 17.641 -0.939 4.781 1 93.75 176 SER A CA 1
ATOM 1371 C C . SER A 1 176 ? 17.938 0.135 5.828 1 93.75 176 SER A C 1
ATOM 1373 O O . SER A 1 176 ? 17.062 0.491 6.617 1 93.75 176 SER A O 1
ATOM 1375 N N . LYS A 1 177 ? 19.141 0.635 5.738 1 91.5 177 LYS A N 1
ATOM 1376 C CA . LYS A 1 177 ? 19.5 1.819 6.516 1 91.5 177 LYS A CA 1
ATOM 1377 C C . LYS A 1 177 ? 18.969 3.09 5.855 1 91.5 177 LYS A C 1
ATOM 1379 O O . LYS A 1 177 ? 18.672 3.098 4.66 1 91.5 177 LYS A O 1
ATOM 1384 N N . LYS A 1 178 ? 19 4.086 6.656 1 89.94 178 LYS A N 1
ATOM 1385 C CA . LYS A 1 178 ? 18.391 5.363 6.281 1 89.94 178 LYS A CA 1
ATOM 1386 C C . LYS A 1 178 ? 19.016 5.914 5.004 1 89.94 178 LYS A C 1
ATOM 1388 O O . LYS A 1 178 ? 18.312 6.371 4.105 1 89.94 178 LYS A O 1
ATOM 1393 N N . HIS A 1 179 ? 20.297 5.852 4.859 1 90.75 179 HIS A N 1
ATOM 1394 C CA . HIS A 1 179 ? 21 6.535 3.779 1 90.75 179 HIS A CA 1
ATOM 1395 C C . HIS A 1 179 ? 20.812 5.797 2.457 1 90.75 179 HIS A C 1
ATOM 1397 O O . HIS A 1 179 ? 21.156 6.328 1.396 1 90.75 179 HIS A O 1
ATOM 1403 N N . LEU A 1 180 ? 20.25 4.594 2.49 1 93.38 180 LEU A N 1
ATOM 1404 C CA . LEU A 1 180 ? 20.109 3.801 1.274 1 93.38 180 LEU A CA 1
ATOM 1405 C C . LEU A 1 180 ? 18.672 3.809 0.79 1 93.38 180 LEU A C 1
ATOM 1407 O O . LEU A 1 180 ? 18.344 3.209 -0.24 1 93.38 180 LEU A O 1
ATOM 1411 N N . LEU A 1 181 ? 17.766 4.465 1.436 1 93.25 181 LEU A N 1
ATOM 1412 C CA . LEU A 1 181 ? 16.344 4.453 1.101 1 93.25 181 LEU A CA 1
ATOM 1413 C C . LEU A 1 181 ? 16.125 4.941 -0.325 1 93.25 181 LEU A C 1
ATOM 1415 O O . LEU A 1 181 ? 15.398 4.312 -1.095 1 93.25 181 LEU A O 1
ATOM 1419 N N . GLY A 1 182 ? 16.719 6.059 -0.622 1 91.25 182 GLY A N 1
ATOM 1420 C CA . GLY A 1 182 ? 16.578 6.586 -1.968 1 91.25 182 GLY A CA 1
ATOM 1421 C C . GLY A 1 182 ? 16.984 5.598 -3.045 1 91.25 182 GLY A C 1
ATOM 1422 O O . GLY A 1 182 ? 16.312 5.48 -4.074 1 91.25 182 GLY A O 1
ATOM 1423 N N . PHE A 1 183 ? 18.062 4.828 -2.832 1 92.56 183 PHE A N 1
ATOM 1424 C CA . PHE A 1 183 ? 18.562 3.818 -3.754 1 92.56 183 PHE A CA 1
ATOM 1425 C C . PHE A 1 183 ? 17.516 2.742 -4.004 1 92.56 183 PHE A C 1
ATOM 1427 O O . PHE A 1 183 ? 17.203 2.424 -5.152 1 92.56 183 PHE A O 1
ATOM 1434 N N . TYR A 1 184 ? 16.906 2.219 -2.938 1 95.94 184 TYR A N 1
ATOM 1435 C CA . TYR A 1 184 ? 15.977 1.107 -3.066 1 95.94 184 TYR A CA 1
ATOM 1436 C C . TYR A 1 184 ? 14.664 1.572 -3.682 1 95.94 184 TYR A C 1
ATOM 1438 O O . TYR A 1 184 ? 14.031 0.833 -4.438 1 95.94 184 TYR A O 1
ATOM 1446 N N . VAL A 1 185 ? 14.297 2.76 -3.318 1 93.12 185 VAL A N 1
ATOM 1447 C CA . VAL A 1 185 ? 13.078 3.297 -3.918 1 93.12 185 VAL A CA 1
ATOM 1448 C C . VAL A 1 185 ? 13.266 3.447 -5.426 1 93.12 185 VAL A C 1
ATOM 1450 O O . VAL A 1 185 ? 12.352 3.162 -6.203 1 93.12 185 VAL A O 1
ATOM 1453 N N . GLN A 1 186 ? 14.422 3.846 -5.828 1 90.69 186 GLN A N 1
ATOM 1454 C CA . GLN A 1 186 ? 14.727 3.957 -7.25 1 90.69 186 GLN A CA 1
ATOM 1455 C C . GLN A 1 186 ? 14.719 2.588 -7.922 1 90.69 186 GLN A C 1
ATOM 1457 O O . GLN A 1 186 ? 14.531 2.488 -9.141 1 90.69 186 GLN A O 1
ATOM 1462 N N . CYS A 1 187 ? 14.945 1.565 -7.168 1 93.19 187 CYS A N 1
ATOM 1463 C CA . CYS A 1 187 ? 14.922 0.205 -7.691 1 93.19 187 CYS A CA 1
ATOM 1464 C C . CYS A 1 187 ? 13.523 -0.391 -7.613 1 93.19 187 CYS A C 1
ATOM 1466 O O . CYS A 1 187 ? 13.328 -1.572 -7.906 1 93.19 187 CYS A O 1
ATOM 1468 N N . GLY A 1 188 ? 12.562 0.33 -7.133 1 91.75 188 GLY A N 1
ATOM 1469 C CA . GLY A 1 188 ? 11.172 -0.091 -7.207 1 91.75 188 GLY A CA 1
ATOM 1470 C C . GLY A 1 188 ? 10.602 -0.5 -5.863 1 91.75 188 GLY A C 1
ATOM 1471 O O . GLY A 1 188 ? 9.469 -0.976 -5.781 1 91.75 188 GLY A O 1
ATOM 1472 N N . PHE A 1 189 ? 11.344 -0.264 -4.773 1 95.25 189 PHE A N 1
ATOM 1473 C CA . PHE A 1 189 ? 10.852 -0.654 -3.455 1 95.25 189 PHE A CA 1
ATOM 1474 C C . PHE A 1 189 ? 10.125 0.504 -2.783 1 95.25 189 PHE A C 1
ATOM 1476 O O . PHE A 1 189 ? 10.469 1.668 -2.996 1 95.25 189 PHE A O 1
ATOM 1483 N N . PHE A 1 190 ? 9.219 0.118 -1.958 1 92.38 190 PHE A N 1
ATOM 1484 C CA . PHE A 1 190 ? 8.5 1.052 -1.095 1 92.38 190 PHE A CA 1
ATOM 1485 C C . PHE A 1 190 ? 9.016 0.966 0.337 1 92.38 190 PHE A C 1
ATOM 1487 O O . PHE A 1 190 ? 9.281 -0.127 0.841 1 92.38 190 PHE A O 1
ATOM 1494 N N . VAL A 1 191 ? 9.102 2.166 0.928 1 93.38 191 VAL A N 1
ATOM 1495 C CA . VAL A 1 191 ? 9.492 2.176 2.336 1 93.38 191 VAL A CA 1
ATOM 1496 C C . VAL A 1 191 ? 8.242 2.154 3.213 1 93.38 191 VAL A C 1
ATOM 1498 O O . VAL A 1 191 ? 7.445 3.096 3.195 1 93.38 191 VAL A O 1
ATOM 1501 N N . ASN A 1 192 ? 8.125 1.171 4.004 1 89 192 ASN A N 1
ATOM 1502 C CA . ASN A 1 192 ? 6.906 0.954 4.773 1 89 192 ASN A CA 1
ATOM 1503 C C . ASN A 1 192 ? 6.98 1.628 6.141 1 89 192 ASN A C 1
ATOM 1505 O O . ASN A 1 192 ? 6.141 2.467 6.473 1 89 192 ASN A O 1
ATOM 1509 N N . ARG A 1 193 ? 7.988 1.212 6.875 1 87.56 193 ARG A N 1
ATOM 1510 C CA . ARG A 1 193 ? 8.086 1.625 8.273 1 87.56 193 ARG A CA 1
ATOM 1511 C C . ARG A 1 193 ? 9.477 1.359 8.828 1 87.56 193 ARG A C 1
ATOM 1513 O O . ARG A 1 193 ? 10.266 0.638 8.219 1 87.56 193 ARG A O 1
ATOM 1520 N N . PRO A 1 194 ? 9.688 2.039 10.031 1 87.62 194 PRO A N 1
ATOM 1521 C CA . PRO A 1 194 ? 10.867 1.568 10.758 1 87.62 194 PRO A CA 1
ATOM 1522 C C . PRO A 1 194 ? 10.742 0.116 11.211 1 87.62 194 PRO A C 1
ATOM 1524 O O . PRO A 1 194 ? 9.672 -0.308 11.648 1 87.62 194 PRO A O 1
ATOM 1527 N N . SER A 1 195 ? 11.766 -0.542 10.992 1 87.06 195 SER A N 1
ATOM 1528 C CA . SER A 1 195 ? 11.727 -1.971 11.297 1 87.06 195 SER A CA 1
ATOM 1529 C C . SER A 1 195 ? 11.742 -2.221 12.797 1 87.06 195 SER A C 1
ATOM 1531 O O . SER A 1 195 ? 12.469 -1.556 13.539 1 87.06 195 SER A O 1
ATOM 1533 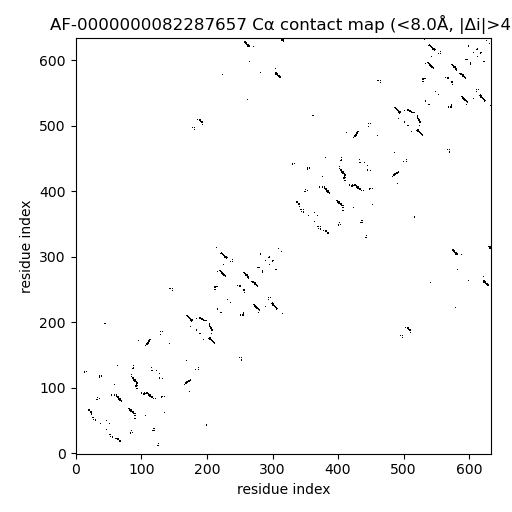N N . PRO A 1 196 ? 10.891 -3.133 13.242 1 79 196 PRO A N 1
ATOM 1534 C CA . PRO A 1 196 ? 11.023 -3.584 14.633 1 79 196 PRO A CA 1
ATOM 1535 C C . PRO A 1 196 ? 12.281 -4.414 14.867 1 79 196 PRO A C 1
ATOM 1537 O O . PRO A 1 196 ? 12.672 -4.641 16.016 1 79 196 PRO A O 1
ATOM 1540 N N . ILE A 1 197 ? 12.781 -4.934 13.734 1 74.38 197 ILE A N 1
ATOM 1541 C CA . ILE A 1 197 ? 14.023 -5.699 13.797 1 74.38 197 ILE A CA 1
ATOM 1542 C C . ILE A 1 197 ? 15.211 -4.746 13.93 1 74.38 197 ILE A C 1
ATOM 1544 O O . ILE A 1 197 ? 15.43 -3.896 13.062 1 74.38 197 ILE A O 1
ATOM 1548 N N . VAL A 1 198 ? 15.766 -4.684 15.047 1 70.44 198 VAL A N 1
ATOM 1549 C CA . VAL A 1 198 ? 16.859 -3.744 15.281 1 70.44 198 VAL A CA 1
ATOM 1550 C C . VAL A 1 198 ? 18.188 -4.488 15.281 1 70.44 198 VAL A C 1
ATOM 1552 O O . VAL A 1 198 ? 18.359 -5.457 16.031 1 70.44 198 VAL A O 1
ATOM 1555 N N . HIS A 1 199 ? 18.922 -4.297 14.234 1 68.44 199 HIS A N 1
ATOM 1556 C CA . HIS A 1 199 ? 20.297 -4.785 14.18 1 68.44 199 HIS A CA 1
ATOM 1557 C C . HIS A 1 199 ? 21.297 -3.662 14.445 1 68.44 199 HIS A C 1
ATOM 1559 O O . HIS A 1 199 ? 21.359 -2.688 13.695 1 68.44 199 HIS A O 1
ATOM 1565 N N . GLY A 1 200 ? 21.938 -3.664 15.562 1 66.31 200 GLY A N 1
ATOM 1566 C CA . GLY A 1 200 ? 22.906 -2.619 15.859 1 66.31 200 GLY A CA 1
ATOM 1567 C C . GLY A 1 200 ? 22.281 -1.365 16.438 1 66.31 200 GLY A C 1
ATOM 1568 O O . GLY A 1 200 ? 21.203 -1.424 17.031 1 66.31 200 GLY A O 1
ATOM 1569 N N . GLN A 1 201 ? 22.938 -0.197 16.312 1 67.75 201 GLN A N 1
ATOM 1570 C CA . GLN A 1 201 ? 22.547 1.058 16.953 1 67.75 201 GLN A CA 1
ATOM 1571 C C . GLN A 1 201 ? 21.656 1.886 16.031 1 67.75 201 GLN A C 1
ATOM 1573 O O . GLN A 1 201 ? 20.953 2.795 16.469 1 67.75 201 GLN A O 1
ATOM 1578 N N . GLU A 1 202 ? 21.703 1.356 14.781 1 78.12 202 GLU A N 1
ATOM 1579 C CA . GLU A 1 202 ? 21.016 2.227 13.828 1 78.12 202 GLU A CA 1
ATOM 1580 C C . GLU A 1 202 ? 19.609 1.718 13.516 1 78.12 202 GLU A C 1
ATOM 1582 O O . GLU A 1 202 ? 19.344 0.518 13.609 1 78.12 202 GLU A O 1
ATOM 1587 N N . LEU A 1 203 ? 18.734 2.637 13.312 1 84.25 203 LEU A N 1
ATOM 1588 C CA . LEU A 1 203 ? 17.375 2.32 12.898 1 84.25 203 LEU A CA 1
ATOM 1589 C C . LEU A 1 203 ? 17.359 1.76 11.477 1 84.25 203 LEU A C 1
ATOM 1591 O O . LEU A 1 203 ? 18.062 2.254 10.602 1 84.25 203 LEU A O 1
ATOM 1595 N N . TRP A 1 204 ? 16.672 0.58 11.32 1 89.44 204 TRP A N 1
ATOM 1596 C CA . TRP A 1 204 ? 16.453 -0.002 10 1 89.44 204 TRP A CA 1
ATOM 1597 C C . TRP A 1 204 ? 15.031 0.229 9.523 1 89.44 204 TRP A C 1
ATOM 1599 O O . TRP A 1 204 ? 14.117 0.375 10.336 1 89.44 204 TRP A O 1
ATOM 1609 N N . TYR A 1 205 ? 14.906 0.299 8.227 1 92.94 205 TYR A N 1
ATOM 1610 C CA . TYR A 1 205 ? 13.602 0.502 7.609 1 92.94 205 TYR A CA 1
ATOM 1611 C C . TYR A 1 205 ? 13.18 -0.721 6.801 1 92.94 205 TYR A C 1
ATOM 1613 O O . TYR A 1 205 ? 14.008 -1.336 6.121 1 92.94 205 TYR A O 1
ATOM 1621 N N . GLU A 1 206 ? 11.93 -1.03 6.887 1 94.06 206 GLU A N 1
ATOM 1622 C CA . GLU A 1 206 ? 11.375 -2.137 6.113 1 94.06 206 GLU A CA 1
ATOM 1623 C C . GLU A 1 206 ? 10.898 -1.665 4.742 1 94.06 206 GLU A C 1
ATOM 1625 O O . GLU A 1 206 ? 10.141 -0.695 4.641 1 94.06 206 GLU A O 1
ATOM 1630 N N . LEU A 1 207 ? 11.422 -2.314 3.705 1 96.06 207 LEU A N 1
ATOM 1631 C CA . LEU A 1 207 ? 11.023 -2.018 2.332 1 96.06 207 LEU A CA 1
ATOM 1632 C C . LEU A 1 207 ? 10.344 -3.223 1.692 1 96.06 207 LEU A C 1
ATOM 1634 O O . LEU A 1 207 ? 10.555 -4.359 2.115 1 96.06 207 LEU A O 1
ATOM 1638 N N . GLU A 1 208 ? 9.539 -2.906 0.699 1 94.69 208 GLU A N 1
ATOM 1639 C CA . GLU A 1 208 ? 8.789 -3.969 0.04 1 94.69 208 GLU A CA 1
ATOM 1640 C C . GLU A 1 208 ? 8.531 -3.637 -1.429 1 94.69 208 GLU A C 1
ATOM 1642 O O . GLU A 1 208 ? 8.43 -2.465 -1.797 1 94.69 208 GLU A O 1
ATOM 1647 N N . GLN A 1 209 ? 8.547 -4.629 -2.193 1 94.12 209 GLN A N 1
ATOM 1648 C CA . GLN A 1 209 ? 8.086 -4.555 -3.574 1 94.12 209 GLN A CA 1
ATOM 1649 C C . GLN A 1 209 ? 7.121 -5.691 -3.895 1 94.12 209 GLN A C 1
ATOM 1651 O O . GLN A 1 209 ? 7.488 -6.867 -3.809 1 94.12 209 GLN A O 1
ATOM 1656 N N . SER A 1 210 ? 5.961 -5.336 -4.273 1 88.75 210 SER A N 1
ATOM 1657 C CA . SER A 1 210 ? 4.961 -6.344 -4.602 1 88.75 210 SER A CA 1
ATOM 1658 C C . SER A 1 210 ? 5.289 -7.039 -5.918 1 88.75 210 SER A C 1
ATOM 1660 O O . SER A 1 210 ? 5.699 -6.387 -6.883 1 88.75 210 SER A O 1
ATOM 1662 N N . CYS A 1 211 ? 5.137 -8.344 -5.91 1 88.5 211 CYS A N 1
ATOM 1663 C CA . CYS A 1 211 ? 5.383 -9.125 -7.113 1 88.5 211 CYS A CA 1
ATOM 1664 C C . CYS A 1 211 ? 4.07 -9.5 -7.797 1 88.5 211 CYS A C 1
ATOM 1666 O O . CYS A 1 211 ? 4.07 -10.234 -8.789 1 88.5 211 CYS A O 1
ATOM 1668 N N . ILE A 1 212 ? 3.031 -9.078 -7.23 1 83.12 212 ILE A N 1
ATOM 1669 C CA . ILE A 1 212 ? 1.709 -9.344 -7.785 1 83.12 212 ILE A CA 1
ATOM 1670 C C . ILE A 1 212 ? 0.975 -8.023 -8.023 1 83.12 212 ILE A C 1
ATOM 1672 O O . ILE A 1 212 ? 1.187 -7.051 -7.297 1 83.12 212 ILE A O 1
ATOM 1676 N N . ARG A 1 213 ? 0.17 -8.133 -9.055 1 80.75 213 ARG A N 1
ATOM 1677 C CA . ARG A 1 213 ? -0.622 -6.941 -9.336 1 80.75 213 ARG A CA 1
ATOM 1678 C C . ARG A 1 213 ? -1.879 -6.902 -8.477 1 80.75 213 ARG A C 1
ATOM 1680 O O . ARG A 1 213 ? -2.566 -7.914 -8.32 1 80.75 213 ARG A O 1
ATOM 1687 N N . SER A 1 214 ? -2.096 -5.734 -7.938 1 76.25 214 SER A N 1
ATOM 1688 C CA . SER A 1 214 ? -3.238 -5.617 -7.039 1 76.25 214 SER A CA 1
ATOM 1689 C C . SER A 1 214 ? -4.23 -4.57 -7.539 1 76.25 214 SER A C 1
ATOM 1691 O O . SER A 1 214 ? -5.25 -4.316 -6.895 1 76.25 214 SER A O 1
ATOM 1693 N N . SER A 1 215 ? -3.959 -3.932 -8.602 1 78.75 215 SER A N 1
ATOM 1694 C CA . SER A 1 215 ? -4.848 -2.916 -9.156 1 78.75 215 SER A CA 1
ATOM 1695 C C . SER A 1 215 ? -4.98 -3.068 -10.672 1 78.75 215 SER A C 1
ATOM 1697 O O . SER A 1 215 ? -4.059 -3.551 -11.336 1 78.75 215 SER A O 1
ATOM 1699 N N . PRO A 1 216 ? -6.152 -2.645 -11.141 1 83 216 PRO A N 1
ATOM 1700 C CA . PRO A 1 216 ? -6.34 -2.734 -12.594 1 83 216 PRO A CA 1
ATOM 1701 C C . PRO A 1 216 ? -5.363 -1.852 -13.367 1 83 216 PRO A C 1
ATOM 1703 O O . PRO A 1 216 ? -4.988 -0.775 -12.898 1 83 216 PRO A O 1
ATOM 1706 N N . LYS A 1 217 ? -4.961 -2.34 -14.5 1 84.12 217 LYS A N 1
ATOM 1707 C CA . LYS A 1 217 ? -4.215 -1.514 -15.445 1 84.12 217 LYS A CA 1
ATOM 1708 C C . LYS A 1 217 ? -5.125 -0.486 -16.109 1 84.12 217 LYS A C 1
ATOM 1710 O O . LYS A 1 217 ? -6.352 -0.572 -16 1 84.12 217 LYS A O 1
ATOM 1715 N N . GLU A 1 218 ? -4.434 0.481 -16.672 1 84.25 218 GLU A N 1
ATOM 1716 C CA . GLU A 1 218 ? -5.207 1.455 -17.438 1 84.25 218 GLU A CA 1
ATOM 1717 C C . GLU A 1 218 ? -6.121 0.766 -18.438 1 84.25 218 GLU A C 1
ATOM 1719 O O . GLU A 1 218 ? -5.688 -0.129 -19.172 1 84.25 218 GLU A O 1
ATOM 1724 N N . GLY A 1 219 ? -7.281 1.068 -18.422 1 89.62 219 GLY A N 1
ATOM 1725 C CA . GLY A 1 219 ? -8.227 0.507 -19.375 1 89.62 219 GLY A CA 1
ATOM 1726 C C . GLY A 1 219 ? -8.969 -0.702 -18.828 1 89.62 219 GLY A C 1
ATOM 1727 O O . GLY A 1 219 ? -9.961 -1.142 -19.422 1 89.62 219 GLY A O 1
ATOM 1728 N N . GLU A 1 220 ? -8.516 -1.231 -17.75 1 90.94 220 GLU A N 1
ATOM 1729 C CA . GLU A 1 220 ? -9.188 -2.379 -17.156 1 90.94 220 GLU A CA 1
ATOM 1730 C C . GLU A 1 220 ? -10.242 -1.936 -16.141 1 90.94 220 GLU A C 1
ATOM 1732 O O . GLU A 1 220 ? -10.156 -0.836 -15.594 1 90.94 220 GLU A O 1
ATOM 1737 N N . MET A 1 221 ? -11.156 -2.83 -16.031 1 89.69 221 MET A N 1
ATOM 1738 C CA . MET A 1 221 ? -12.188 -2.625 -15.016 1 89.69 221 MET A CA 1
ATOM 1739 C C . MET A 1 221 ? -12.383 -3.883 -14.172 1 89.69 221 MET A C 1
ATOM 1741 O O . MET A 1 221 ? -11.906 -4.957 -14.539 1 89.69 221 MET A O 1
ATOM 1745 N N . TRP A 1 222 ? -13.055 -3.723 -13.094 1 90.75 222 TRP A N 1
ATOM 1746 C CA . TRP A 1 222 ? -13.32 -4.848 -12.195 1 90.75 222 TRP A CA 1
ATOM 1747 C C . TRP A 1 222 ? -14.578 -5.598 -12.617 1 90.75 222 TRP A C 1
ATOM 1749 O O . TRP A 1 222 ? -15.578 -4.977 -12.984 1 90.75 222 TRP A O 1
ATOM 1759 N N . PHE A 1 223 ? -14.492 -6.84 -12.539 1 93.5 223 PHE A N 1
ATOM 1760 C CA . PHE A 1 223 ? -15.625 -7.738 -12.711 1 93.5 223 PHE A CA 1
ATOM 1761 C C . PHE A 1 223 ? -15.781 -8.656 -11.508 1 93.5 223 PHE A C 1
ATOM 1763 O O . PHE A 1 223 ? -14.805 -8.93 -10.797 1 93.5 223 PHE A O 1
ATOM 1770 N N . CYS A 1 224 ? -16.984 -9.086 -11.328 1 94 224 CYS A N 1
ATOM 1771 C CA . CYS A 1 224 ? -17.297 -9.938 -10.188 1 94 224 CYS A CA 1
ATOM 1772 C C . CYS A 1 224 ? -18.062 -11.188 -10.625 1 94 224 CYS A C 1
ATOM 1774 O O . CYS A 1 224 ? -19.109 -11.086 -11.258 1 94 224 CYS A O 1
ATOM 1776 N N . LYS A 1 225 ? -17.516 -12.32 -10.32 1 95.31 225 LYS A N 1
ATOM 1777 C CA . LYS A 1 225 ? -18.219 -13.594 -10.492 1 95.31 225 LYS A CA 1
ATOM 1778 C C . LYS A 1 225 ? -18.797 -14.086 -9.172 1 95.31 225 LYS A C 1
ATOM 1780 O O . LYS A 1 225 ? -18.062 -14.273 -8.195 1 95.31 225 LYS A O 1
ATOM 1785 N N . THR A 1 226 ? -20.094 -14.219 -9.156 1 93.81 226 THR A N 1
ATOM 1786 C CA . THR A 1 226 ? -20.75 -14.859 -8.023 1 93.81 226 THR A CA 1
ATOM 1787 C C . THR A 1 226 ? -21.141 -16.297 -8.359 1 93.81 226 THR A C 1
ATOM 1789 O O . THR A 1 226 ? -21.531 -16.594 -9.5 1 93.81 226 THR A O 1
ATOM 1792 N N . GLU A 1 227 ? -21.016 -17.156 -7.332 1 94.75 227 GLU A N 1
ATOM 1793 C CA . GLU A 1 227 ? -21.328 -18.531 -7.672 1 94.75 227 GLU A CA 1
ATOM 1794 C C . GLU A 1 227 ? -21.891 -19.281 -6.469 1 94.75 227 GLU A C 1
ATOM 1796 O O . GLU A 1 227 ? -21.656 -18.906 -5.324 1 94.75 227 GLU A O 1
ATOM 1801 N N . GLN A 1 228 ? -22.734 -20.25 -6.758 1 93.38 228 GLN A N 1
ATOM 1802 C CA . GLN A 1 228 ? -23.234 -21.25 -5.816 1 93.38 228 GLN A CA 1
ATOM 1803 C C . GLN A 1 228 ? -23.047 -22.656 -6.363 1 93.38 228 GLN A C 1
ATOM 1805 O O . GLN A 1 228 ? -23.234 -22.906 -7.555 1 93.38 228 GLN A O 1
ATOM 1810 N N . PHE A 1 229 ? -22.766 -23.562 -5.422 1 92.69 229 PHE A N 1
ATOM 1811 C CA . PHE A 1 229 ? -22.609 -24.953 -5.863 1 92.69 229 PHE A CA 1
ATOM 1812 C C . PHE A 1 229 ? -23.906 -25.469 -6.461 1 92.69 229 PHE A C 1
ATOM 1814 O O . PHE A 1 229 ? -24.984 -25.297 -5.883 1 92.69 229 PHE A O 1
ATOM 1821 N N . LYS A 1 230 ? -23.766 -26.016 -7.551 1 93.06 230 LYS A N 1
ATOM 1822 C CA . LYS A 1 230 ? -24.859 -26.703 -8.227 1 93.06 230 LYS A CA 1
ATOM 1823 C C . LYS A 1 230 ? -24.891 -28.188 -7.871 1 93.06 230 LYS A C 1
ATOM 1825 O O . LYS A 1 230 ? -25.953 -28.812 -7.922 1 93.06 230 LYS A O 1
ATOM 1830 N N . LYS A 1 231 ? -23.766 -28.734 -7.535 1 91.94 231 LYS A N 1
ATOM 1831 C CA . LYS A 1 231 ? -23.562 -30.125 -7.176 1 91.94 231 LYS A CA 1
ATOM 1832 C C . LYS A 1 231 ? -23.141 -30.266 -5.719 1 91.94 231 LYS A C 1
ATOM 1834 O O . LYS A 1 231 ? -22.656 -29.312 -5.113 1 91.94 231 LYS A O 1
ATOM 1839 N N . PRO A 1 232 ? -23.391 -31.5 -5.18 1 91.12 232 PRO A N 1
ATOM 1840 C CA . PRO A 1 232 ? -22.922 -31.719 -3.809 1 91.12 232 PRO A CA 1
ATOM 1841 C C . PRO A 1 232 ? -21.391 -31.641 -3.693 1 91.12 232 PRO A C 1
ATOM 1843 O O . PRO A 1 232 ? -20.688 -31.922 -4.668 1 91.12 232 PRO A O 1
ATOM 1846 N N . TYR A 1 233 ? -20.938 -31.297 -2.512 1 88.5 233 TYR A N 1
ATOM 1847 C CA . TYR A 1 233 ? -19.547 -30.969 -2.236 1 88.5 233 TYR A CA 1
ATOM 1848 C C . TYR A 1 233 ? -18.609 -32.094 -2.701 1 88.5 233 TYR A C 1
ATOM 1850 O O . TYR A 1 233 ? -17.594 -31.828 -3.336 1 88.5 233 TYR A O 1
ATOM 1858 N N . PRO A 1 234 ? -18.844 -33.375 -2.453 1 90.62 234 PRO A N 1
ATOM 1859 C CA . PRO A 1 234 ? -17.922 -34.438 -2.875 1 90.62 234 PRO A CA 1
ATOM 1860 C C . PRO A 1 234 ? -17.688 -34.438 -4.383 1 90.62 234 PRO A C 1
ATOM 1862 O O . PRO A 1 234 ? -16.578 -34.781 -4.832 1 90.62 234 PRO A O 1
ATOM 1865 N N . ASP A 1 235 ? -18.719 -34 -5.168 1 92.5 235 ASP A N 1
ATOM 1866 C CA . ASP A 1 235 ? -18.594 -33.969 -6.621 1 92.5 235 ASP A CA 1
ATOM 1867 C C . ASP A 1 235 ? -17.828 -32.719 -7.082 1 92.5 235 ASP A C 1
ATOM 1869 O O . ASP A 1 235 ? -17.25 -32.719 -8.164 1 92.5 235 ASP A O 1
ATOM 1873 N N . VAL A 1 236 ? -17.844 -31.75 -6.312 1 92.25 236 VAL A N 1
ATOM 1874 C CA . VAL A 1 236 ? -17.234 -30.469 -6.672 1 92.25 236 VAL A CA 1
ATOM 1875 C C . VAL A 1 236 ? -15.773 -30.453 -6.25 1 92.25 236 VAL A C 1
ATOM 1877 O O . VAL A 1 236 ? -14.945 -29.812 -6.895 1 92.25 236 VAL A O 1
ATOM 1880 N N . ARG A 1 237 ? -15.367 -31.219 -5.242 1 90.25 237 ARG A N 1
ATOM 1881 C CA . ARG A 1 237 ? -14.094 -31.141 -4.535 1 90.25 237 ARG A CA 1
ATOM 1882 C C . ARG A 1 237 ? -12.922 -31.25 -5.504 1 90.25 237 ARG A C 1
ATOM 1884 O O . ARG A 1 237 ? -11.992 -30.453 -5.453 1 90.25 237 ARG A O 1
ATOM 1891 N N . PRO A 1 238 ? -12.891 -32.188 -6.441 1 90.94 238 PRO A N 1
ATOM 1892 C CA . PRO A 1 238 ? -11.75 -32.281 -7.355 1 90.94 238 PRO A CA 1
ATOM 1893 C C . PRO A 1 238 ? -11.57 -31.031 -8.211 1 90.94 238 PRO A C 1
ATOM 1895 O O . PRO A 1 238 ? -10.438 -30.609 -8.469 1 90.94 238 PRO A O 1
ATOM 1898 N N . TYR A 1 239 ? -12.633 -30.438 -8.57 1 93.19 239 TYR A N 1
ATOM 1899 C CA . TYR A 1 239 ? -12.57 -29.281 -9.453 1 93.19 239 TYR A CA 1
ATOM 1900 C C . TYR A 1 239 ? -12.242 -28.016 -8.664 1 93.19 239 TYR A C 1
ATOM 1902 O O . TYR A 1 239 ? -11.828 -27 -9.242 1 93.19 239 TYR A O 1
ATOM 1910 N N . LEU A 1 240 ? -12.484 -28.141 -7.395 1 90.81 240 LEU A N 1
ATOM 1911 C CA . LEU A 1 240 ? -12.117 -27.031 -6.531 1 90.81 240 LEU A CA 1
ATOM 1912 C C . LEU A 1 240 ? -10.602 -26.859 -6.465 1 90.81 240 LEU A C 1
ATOM 1914 O O . LEU A 1 240 ? -10.086 -25.75 -6.488 1 90.81 240 LEU A O 1
ATOM 1918 N N . GLU A 1 241 ? -9.836 -27.938 -6.371 1 87.44 241 GLU A N 1
ATOM 1919 C CA . GLU A 1 241 ? -8.375 -27.891 -6.387 1 87.44 241 GLU A CA 1
ATOM 1920 C C . GLU A 1 241 ? -7.852 -27.359 -7.715 1 87.44 241 GLU A C 1
ATOM 1922 O O . GLU A 1 241 ? -6.906 -26.562 -7.742 1 87.44 241 GLU A O 1
ATOM 1927 N N . GLU A 1 242 ? -8.492 -27.781 -8.711 1 91.12 242 GLU A N 1
ATOM 1928 C CA . GLU A 1 242 ? -8.133 -27.281 -10.039 1 91.12 242 GLU A CA 1
ATOM 1929 C C . GLU A 1 242 ? -8.406 -25.781 -10.148 1 91.12 242 GLU A C 1
ATOM 1931 O O . GLU A 1 242 ? -7.641 -25.062 -10.789 1 91.12 242 GLU A O 1
ATOM 1936 N N . HIS A 1 243 ? -9.523 -25.406 -9.602 1 92.56 243 HIS A N 1
ATOM 1937 C CA . HIS A 1 243 ? -9.875 -24 -9.562 1 92.56 243 HIS A CA 1
ATOM 1938 C C . HIS A 1 243 ? -8.797 -23.188 -8.852 1 92.56 243 HIS A C 1
ATOM 1940 O O . HIS A 1 243 ? -8.391 -22.125 -9.336 1 92.56 243 HIS A O 1
ATOM 1946 N N . LYS A 1 244 ? -8.352 -23.625 -7.723 1 87.5 244 LYS A N 1
ATOM 1947 C CA . LYS A 1 244 ? -7.316 -22.938 -6.965 1 87.5 244 LYS A CA 1
ATOM 1948 C C . LYS A 1 244 ? -6.043 -22.781 -7.793 1 87.5 244 LYS A C 1
ATOM 1950 O O . LYS A 1 244 ? -5.438 -21.719 -7.812 1 87.5 244 LYS A O 1
ATOM 1955 N N . THR A 1 245 ? -5.66 -23.797 -8.445 1 85.12 245 THR A N 1
ATOM 1956 C CA . THR A 1 245 ? -4.484 -23.781 -9.305 1 85.12 245 THR A CA 1
ATOM 1957 C C . THR A 1 245 ? -4.668 -22.781 -10.453 1 85.12 245 THR A C 1
ATOM 1959 O O . THR A 1 245 ? -3.75 -22.031 -10.781 1 85.12 245 THR A O 1
ATOM 1962 N N . TRP A 1 246 ? -5.855 -22.844 -11.062 1 89.75 246 TRP A N 1
ATOM 1963 C CA . TRP A 1 246 ? -6.188 -21.922 -12.156 1 89.75 246 TRP A CA 1
ATOM 1964 C C . TRP A 1 246 ? -6.055 -20.469 -11.711 1 89.75 246 TRP A C 1
ATOM 1966 O O . TRP A 1 246 ? -5.461 -19.656 -12.414 1 89.75 246 TRP A O 1
ATOM 1976 N N . VAL A 1 247 ? -6.543 -20.172 -10.555 1 89.56 247 VAL A N 1
ATOM 1977 C CA . VAL A 1 247 ? -6.484 -18.812 -10.016 1 89.56 247 VAL A CA 1
ATOM 1978 C C . VAL A 1 247 ? -5.031 -18.422 -9.773 1 89.56 247 VAL A C 1
ATOM 1980 O O . VAL A 1 247 ? -4.621 -17.297 -10.109 1 89.56 247 VAL A O 1
ATOM 1983 N N . GLN A 1 248 ? -4.246 -19.281 -9.219 1 83 248 GLN A N 1
ATOM 1984 C CA . GLN A 1 248 ? -2.836 -19.016 -8.945 1 83 248 GLN A CA 1
ATOM 1985 C C . GLN A 1 248 ? -2.074 -18.734 -10.242 1 83 248 GLN A C 1
ATOM 1987 O O . GLN A 1 248 ? -1.237 -17.828 -10.281 1 83 248 GLN A O 1
ATOM 1992 N N . GLN A 1 249 ? -2.412 -19.5 -11.195 1 84.69 249 GLN A N 1
ATOM 1993 C CA . GLN A 1 249 ? -1.763 -19.328 -12.492 1 84.69 249 GLN A CA 1
ATOM 1994 C C . GLN A 1 249 ? -2.096 -17.953 -13.094 1 84.69 249 GLN A C 1
ATOM 1996 O O . GLN A 1 249 ? -1.221 -17.281 -13.641 1 84.69 249 GLN A O 1
ATOM 2001 N N . LEU A 1 250 ? -3.305 -17.594 -13.023 1 87.62 250 LEU A N 1
ATOM 2002 C CA . LEU A 1 250 ? -3.715 -16.297 -13.555 1 87.62 250 LEU A CA 1
ATOM 2003 C C . LEU A 1 250 ? -3.016 -15.156 -12.812 1 87.62 250 LEU A C 1
ATOM 2005 O O . LEU A 1 250 ? -2.543 -14.203 -13.43 1 87.62 250 LEU A O 1
ATOM 2009 N N . ARG A 1 251 ? -2.945 -15.258 -11.531 1 85.44 251 ARG A N 1
ATOM 2010 C CA . ARG A 1 251 ? -2.279 -14.227 -10.734 1 85.44 251 ARG A CA 1
ATOM 2011 C C . ARG A 1 251 ? -0.795 -14.148 -11.078 1 85.44 251 ARG A C 1
ATOM 2013 O O . ARG A 1 251 ? -0.236 -13.055 -11.188 1 85.44 251 ARG A O 1
ATOM 2020 N N . ALA A 1 252 ? -0.223 -15.281 -11.242 1 80.31 252 ALA A N 1
ATOM 2021 C CA . ALA A 1 252 ? 1.192 -15.344 -11.594 1 80.31 252 ALA A CA 1
ATOM 2022 C C . ALA A 1 252 ? 1.442 -14.711 -12.961 1 80.31 252 ALA A C 1
ATOM 2024 O O . ALA A 1 252 ? 2.514 -14.148 -13.203 1 80.31 252 ALA A O 1
ATOM 2025 N N . SER A 1 253 ? 0.438 -14.781 -13.773 1 82.69 253 SER A N 1
ATOM 2026 C CA . SER A 1 253 ? 0.579 -14.266 -15.133 1 82.69 253 SER A CA 1
ATOM 2027 C C . SER A 1 253 ? 0.221 -12.781 -15.195 1 82.69 253 SER A C 1
ATOM 2029 O O . SER A 1 253 ? 0.165 -12.203 -16.281 1 82.69 253 SER A O 1
ATOM 2031 N N . GLY A 1 254 ? -0.176 -12.227 -14.094 1 80.44 254 GLY A N 1
ATOM 2032 C CA . GLY A 1 254 ? -0.324 -10.781 -14.055 1 80.44 254 GLY A CA 1
ATOM 2033 C C . GLY A 1 254 ? -1.77 -10.328 -13.945 1 80.44 254 GLY A C 1
ATOM 2034 O O . GLY A 1 254 ? -2.062 -9.141 -14.047 1 80.44 254 GLY A O 1
ATOM 2035 N N . HIS A 1 255 ? -2.633 -11.273 -13.789 1 85.19 255 HIS A N 1
ATOM 2036 C CA . HIS A 1 255 ? -4.023 -10.875 -13.594 1 85.19 255 HIS A CA 1
ATOM 2037 C C . HIS A 1 255 ? -4.281 -10.461 -12.148 1 85.19 255 HIS A C 1
ATOM 2039 O O . HIS A 1 255 ? -3.754 -11.07 -11.219 1 85.19 255 HIS A O 1
ATOM 2045 N N . CYS A 1 256 ? -5.027 -9.492 -12.078 1 86.56 256 CYS A N 1
ATOM 2046 C CA . CYS A 1 256 ? -5.48 -9.078 -10.758 1 86.56 256 CYS A CA 1
ATOM 2047 C C . CYS A 1 256 ? -6.734 -9.836 -10.344 1 86.56 256 CYS A C 1
ATOM 2049 O O . CYS A 1 256 ? -7.809 -9.633 -10.914 1 86.56 256 CYS A O 1
ATOM 2051 N N . ILE A 1 257 ? -6.578 -10.695 -9.352 1 88.62 257 ILE A N 1
ATOM 2052 C CA . ILE A 1 257 ? -7.699 -11.539 -8.961 1 88.62 257 ILE A CA 1
ATOM 2053 C C . ILE A 1 257 ? -7.773 -11.625 -7.438 1 88.62 257 ILE A C 1
ATOM 2055 O O . ILE A 1 257 ? -6.75 -11.781 -6.766 1 88.62 257 ILE A O 1
ATOM 2059 N N . THR A 1 258 ? -8.945 -11.469 -6.914 1 87.12 258 THR A N 1
ATOM 2060 C CA . THR A 1 258 ? -9.297 -11.766 -5.531 1 87.12 258 THR A CA 1
ATOM 2061 C C . THR A 1 258 ? -10.453 -12.766 -5.473 1 87.12 258 THR A C 1
ATOM 2063 O O . THR A 1 258 ? -11.461 -12.594 -6.152 1 87.12 258 THR A O 1
ATOM 2066 N N . SER A 1 259 ? -10.219 -13.812 -4.738 1 89.88 259 SER A N 1
ATOM 2067 C CA . SER A 1 259 ? -11.234 -14.867 -4.688 1 89.88 259 SER A CA 1
ATOM 2068 C C . SER A 1 259 ? -11.406 -15.398 -3.268 1 89.88 259 SER A C 1
ATOM 2070 O O . SER A 1 259 ? -10.445 -15.445 -2.496 1 89.88 259 SER A O 1
ATOM 2072 N N . GLY A 1 260 ? -12.609 -15.688 -2.951 1 90.06 260 GLY A N 1
ATOM 2073 C CA . GLY A 1 260 ? -12.969 -16.25 -1.659 1 90.06 260 GLY A CA 1
ATOM 2074 C C . GLY A 1 260 ? -14.375 -16.828 -1.631 1 90.06 260 GLY A C 1
ATOM 2075 O O . GLY A 1 260 ? -14.953 -17.109 -2.68 1 90.06 260 GLY A O 1
ATOM 2076 N N . TYR A 1 261 ? -14.758 -17.266 -0.428 1 91.25 261 TYR A N 1
ATOM 2077 C CA . TYR A 1 261 ? -16.094 -17.828 -0.286 1 91.25 261 TYR A CA 1
ATOM 2078 C C . TYR A 1 261 ? -16.781 -17.312 0.969 1 91.25 261 TYR A C 1
ATOM 2080 O O . TYR A 1 261 ? -16.125 -16.75 1.854 1 91.25 261 TYR A O 1
ATOM 2088 N N . ARG A 1 262 ? -18.062 -17.438 0.975 1 92.25 262 ARG A N 1
ATOM 2089 C CA . ARG A 1 262 ? -18.891 -16.891 2.037 1 92.25 262 ARG A CA 1
ATOM 2090 C C . ARG A 1 262 ? -19.344 -17.984 2.998 1 92.25 262 ARG A C 1
ATOM 2092 O O . ARG A 1 262 ? -19.672 -19.094 2.572 1 92.25 262 ARG A O 1
ATOM 2099 N N . VAL A 1 263 ? -19.422 -17.656 4.262 1 92.56 263 VAL A N 1
ATOM 2100 C CA . VAL A 1 263 ? -19.844 -18.594 5.301 1 92.56 263 VAL A CA 1
ATOM 2101 C C . VAL A 1 263 ? -20.984 -17.984 6.109 1 92.56 263 VAL A C 1
ATOM 2103 O O . VAL A 1 263 ? -21.141 -16.766 6.148 1 92.56 263 VAL A O 1
ATOM 2106 N N . ASP A 1 264 ? -21.75 -18.844 6.715 1 89.88 264 ASP A N 1
ATOM 2107 C CA . ASP A 1 264 ? -22.875 -18.344 7.512 1 89.88 264 ASP A CA 1
ATOM 2108 C C . ASP A 1 264 ? -22.406 -17.922 8.898 1 89.88 264 ASP A C 1
ATOM 2110 O O . ASP A 1 264 ? -21.203 -17.797 9.156 1 89.88 264 ASP A O 1
ATOM 2114 N N . GLY A 1 265 ? -23.328 -17.531 9.766 1 86.56 265 GLY A N 1
ATOM 2115 C CA . GLY A 1 265 ? -23.016 -17 11.086 1 86.56 265 GLY A CA 1
ATOM 2116 C C . GLY A 1 265 ? -22.25 -18 11.953 1 86.56 265 GLY A C 1
ATOM 2117 O O . GLY A 1 265 ? -21.641 -17.609 12.945 1 86.56 265 GLY A O 1
ATOM 2118 N N . GLU A 1 266 ? -22.328 -19.234 11.578 1 89.19 266 GLU A N 1
ATOM 2119 C CA . GLU A 1 266 ? -21.625 -20.266 12.328 1 89.19 266 GLU A CA 1
ATOM 2120 C C . GLU A 1 266 ? -20.312 -20.641 11.656 1 89.19 266 GLU A C 1
ATOM 2122 O O . GLU A 1 266 ? -19.609 -21.562 12.094 1 89.19 266 GLU A O 1
ATOM 2127 N N . GLY A 1 267 ? -20.031 -19.984 10.633 1 87.56 267 GLY A N 1
ATOM 2128 C CA . GLY A 1 267 ? -18.781 -20.219 9.93 1 87.56 267 GLY A CA 1
ATOM 2129 C C . GLY A 1 267 ? -18.859 -21.375 8.938 1 87.56 267 GLY A C 1
ATOM 2130 O O . GLY A 1 267 ? -17.844 -21.844 8.445 1 87.56 267 GLY A O 1
ATOM 2131 N N . LYS A 1 268 ? -20.016 -21.812 8.719 1 89 268 LYS A N 1
ATOM 2132 C CA . LYS A 1 268 ? -20.188 -22.922 7.781 1 89 268 LYS A CA 1
ATOM 2133 C C . LYS A 1 268 ? -20.328 -22.406 6.348 1 89 268 LYS A C 1
ATOM 2135 O O . LYS A 1 268 ? -21.094 -21.484 6.086 1 89 268 LYS A O 1
ATOM 2140 N N . PRO A 1 269 ? -19.547 -23.172 5.512 1 86.5 269 PRO A N 1
ATOM 2141 C CA . PRO A 1 269 ? -19.672 -22.75 4.109 1 86.5 269 PRO A CA 1
ATOM 2142 C C . PRO A 1 269 ? -21.078 -22.953 3.551 1 86.5 269 PRO A C 1
ATOM 2144 O O . PRO A 1 269 ? -21.812 -23.828 4.012 1 86.5 269 PRO A O 1
ATOM 2147 N N . GLY A 1 270 ? -21.5 -22.172 2.553 1 81.56 270 GLY A N 1
ATOM 2148 C CA . GLY A 1 270 ? -22.797 -22.312 1.933 1 81.56 270 GLY A CA 1
ATOM 2149 C C . GLY A 1 270 ? -23.266 -21.047 1.236 1 81.56 270 GLY A C 1
ATOM 2150 O O . GLY A 1 270 ? -24.234 -21.062 0.473 1 81.56 270 GLY A O 1
ATOM 2151 N N . GLY A 1 271 ? -22.578 -19.984 1.495 1 84.12 271 GLY A N 1
ATOM 2152 C CA . GLY A 1 271 ? -22.984 -18.719 0.924 1 84.12 271 GLY A CA 1
ATOM 2153 C C . GLY A 1 271 ? -22.484 -18.516 -0.495 1 84.12 271 GLY A C 1
ATOM 2154 O O . GLY A 1 271 ? -22.844 -17.531 -1.148 1 84.12 271 GLY A O 1
ATOM 2155 N N . GLY A 1 272 ? -21.719 -19.484 -0.951 1 89.88 272 GLY A N 1
ATOM 2156 C CA . GLY A 1 272 ? -21.219 -19.375 -2.314 1 89.88 272 GLY A CA 1
ATOM 2157 C C . GLY A 1 272 ? -19.875 -18.688 -2.41 1 89.88 272 GLY A C 1
ATOM 2158 O O . GLY A 1 272 ? -19.312 -18.281 -1.395 1 89.88 272 GLY A O 1
ATOM 2159 N N . GLY A 1 273 ? -19.328 -18.688 -3.639 1 91.94 273 GLY A N 1
ATOM 2160 C CA . GLY A 1 273 ? -18.031 -18.062 -3.895 1 91.94 273 GLY A CA 1
ATOM 2161 C C . GLY A 1 273 ? -18.141 -16.719 -4.582 1 91.94 273 GLY A C 1
ATOM 2162 O O . GLY A 1 273 ? -19.156 -16.422 -5.207 1 91.94 273 GLY A O 1
ATOM 2163 N N . LEU A 1 274 ? -17.188 -15.891 -4.328 1 92.12 274 LEU A N 1
ATOM 2164 C CA . LEU A 1 274 ? -17.016 -14.625 -5.023 1 92.12 274 LEU A CA 1
ATOM 2165 C C . LEU A 1 274 ? -15.602 -14.492 -5.574 1 92.12 274 LEU A C 1
ATOM 2167 O O . LEU A 1 274 ? -14.633 -14.805 -4.879 1 92.12 274 LEU A O 1
ATOM 2171 N N . MET A 1 275 ? -15.508 -14.086 -6.793 1 92.62 275 MET A N 1
ATOM 2172 C CA . MET A 1 275 ? -14.211 -13.828 -7.414 1 92.62 275 MET A CA 1
ATOM 2173 C C . MET A 1 275 ? -14.219 -12.5 -8.164 1 92.62 275 MET A C 1
ATOM 2175 O O . MET A 1 275 ? -15.086 -12.266 -9.008 1 92.62 275 MET A O 1
ATOM 2179 N N . PHE A 1 276 ? -13.328 -11.656 -7.777 1 91.88 276 PHE A N 1
ATOM 2180 C CA . PHE A 1 276 ? -13.109 -10.414 -8.508 1 91.88 276 PHE A CA 1
ATOM 2181 C C . PHE A 1 276 ? -11.922 -10.539 -9.453 1 91.88 276 PHE A C 1
ATOM 2183 O O . PHE A 1 276 ? -10.891 -11.117 -9.086 1 91.88 276 PHE A O 1
ATOM 2190 N N . LEU A 1 277 ? -12.07 -10.047 -10.625 1 92.5 277 LEU A N 1
ATOM 2191 C CA . LEU A 1 277 ? -10.984 -10.047 -11.594 1 92.5 277 LEU A CA 1
ATOM 2192 C C . LEU A 1 277 ? -11.031 -8.789 -12.461 1 92.5 277 LEU A C 1
ATOM 2194 O O . LEU A 1 277 ? -12.094 -8.195 -12.641 1 92.5 277 LEU A O 1
ATOM 2198 N N . THR A 1 278 ? -9.922 -8.461 -12.969 1 91.44 278 THR A N 1
ATOM 2199 C CA . THR A 1 278 ? -9.875 -7.293 -13.844 1 91.44 278 THR A CA 1
ATOM 2200 C C . THR A 1 278 ? -9.75 -7.715 -15.305 1 91.44 278 THR A C 1
ATOM 2202 O O . THR A 1 278 ? -9.148 -8.75 -15.609 1 91.44 278 THR A O 1
ATOM 2205 N N . ALA A 1 279 ? -10.359 -6.949 -16.172 1 94.31 279 ALA A N 1
ATOM 2206 C CA . ALA A 1 279 ? -10.297 -7.145 -17.625 1 94.31 279 ALA A CA 1
ATOM 2207 C C . ALA A 1 279 ? -10.609 -5.848 -18.359 1 94.31 279 ALA A C 1
ATOM 2209 O O . ALA A 1 279 ? -11.117 -4.891 -17.766 1 94.31 279 ALA A O 1
ATOM 2210 N N . THR A 1 280 ? -10.297 -5.848 -19.641 1 94.94 280 THR A N 1
ATOM 2211 C CA . THR A 1 280 ? -10.508 -4.637 -20.438 1 94.94 280 THR A CA 1
ATOM 2212 C C . THR A 1 280 ? -11.945 -4.566 -20.953 1 94.94 280 THR A C 1
ATOM 2214 O O . THR A 1 280 ? -12.391 -3.512 -21.406 1 94.94 280 THR A O 1
ATOM 2217 N N . SER A 1 281 ? -12.625 -5.703 -20.922 1 94.88 281 SER A N 1
ATOM 2218 C CA . SER A 1 281 ? -14.008 -5.758 -21.375 1 94.88 281 SER A CA 1
ATOM 2219 C C . SER A 1 281 ? -14.766 -6.914 -20.734 1 94.88 281 SER A C 1
ATOM 2221 O O . SER A 1 281 ? -14.148 -7.816 -20.156 1 94.88 281 SER A O 1
ATOM 2223 N N . TYR A 1 282 ? -16.094 -6.867 -20.875 1 95.31 282 TYR A N 1
ATOM 2224 C CA . TYR A 1 282 ? -16.922 -7.953 -20.375 1 95.31 282 TYR A CA 1
ATOM 2225 C C . TYR A 1 282 ? -16.609 -9.258 -21.094 1 95.31 282 TYR A C 1
ATOM 2227 O O . TYR A 1 282 ? -16.531 -10.32 -20.484 1 95.31 282 TYR A O 1
ATOM 2235 N N . ASP A 1 283 ? -16.406 -9.141 -22.344 1 96.44 283 ASP A N 1
ATOM 2236 C CA . ASP A 1 283 ? -16.109 -10.328 -23.156 1 96.44 283 ASP A CA 1
ATOM 2237 C C . ASP A 1 283 ? -14.805 -10.984 -22.703 1 96.44 283 ASP A C 1
ATOM 2239 O O . ASP A 1 283 ? -14.711 -12.211 -22.625 1 96.44 283 ASP A O 1
ATOM 2243 N N . GLU A 1 284 ? -13.812 -10.203 -22.5 1 95.88 284 GLU A N 1
ATOM 2244 C CA . GLU A 1 284 ? -12.547 -10.742 -22.016 1 95.88 284 GLU A CA 1
ATOM 2245 C C . GLU A 1 284 ? -12.711 -11.43 -20.672 1 95.88 284 GLU A C 1
ATOM 2247 O O . GLU A 1 284 ? -12.18 -12.523 -20.453 1 95.88 284 GLU A O 1
ATOM 2252 N N . ALA A 1 285 ? -13.43 -10.758 -19.828 1 96.62 285 ALA A N 1
ATOM 2253 C CA . ALA A 1 285 ? -13.695 -11.344 -18.516 1 96.62 285 ALA A CA 1
ATOM 2254 C C . ALA A 1 285 ? -14.445 -12.656 -18.641 1 96.62 285 ALA A C 1
ATOM 2256 O O . ALA A 1 285 ? -14.125 -13.641 -17.969 1 96.62 285 ALA A O 1
ATOM 2257 N N . MET A 1 286 ? -15.43 -12.664 -19.5 1 96.75 286 MET A N 1
ATOM 2258 C CA . MET A 1 286 ? -16.234 -13.859 -19.734 1 96.75 286 MET A CA 1
ATOM 2259 C C . MET A 1 286 ? -15.375 -15.008 -20.25 1 96.75 286 MET A C 1
ATOM 2261 O O . MET A 1 286 ? -15.5 -16.141 -19.781 1 96.75 286 MET A O 1
ATOM 2265 N N . ASN A 1 287 ? -14.516 -14.703 -21.109 1 96.69 287 ASN A N 1
ATOM 2266 C CA . ASN A 1 287 ? -13.617 -15.719 -21.656 1 96.69 287 ASN A CA 1
ATOM 2267 C C . ASN A 1 287 ? -12.75 -16.344 -20.562 1 96.69 287 ASN A C 1
ATOM 2269 O O . ASN A 1 287 ? -12.5 -17.547 -20.578 1 96.69 287 ASN A O 1
ATOM 2273 N N . LEU A 1 288 ? -12.25 -15.555 -19.688 1 95.12 288 LEU A N 1
ATOM 2274 C CA . LEU A 1 288 ? -11.453 -16.062 -18.578 1 95.12 288 LEU A CA 1
ATOM 2275 C C . LEU A 1 288 ? -12.289 -16.953 -17.672 1 95.12 288 LEU A C 1
ATOM 2277 O O . LEU A 1 288 ? -11.867 -18.062 -17.312 1 95.12 288 LEU A O 1
ATOM 2281 N N . VAL A 1 289 ? -13.523 -16.5 -17.375 1 96.88 289 VAL A N 1
ATOM 2282 C CA . VAL A 1 289 ? -14.375 -17.188 -16.406 1 96.88 289 VAL A CA 1
ATOM 2283 C C . VAL A 1 289 ? -14.797 -18.547 -16.969 1 96.88 289 VAL A C 1
ATOM 2285 O O . VAL A 1 289 ? -14.914 -19.516 -16.234 1 96.88 289 VAL A O 1
ATOM 2288 N N . LEU A 1 290 ? -15 -18.594 -18.234 1 97.06 290 LEU A N 1
ATOM 2289 C CA . LEU A 1 290 ? -15.422 -19.828 -18.859 1 97.06 290 LEU A CA 1
ATOM 2290 C C . LEU A 1 290 ? -14.336 -20.906 -18.75 1 97.06 290 LEU A C 1
ATOM 2292 O O . LEU A 1 290 ? -14.609 -22.094 -18.906 1 97.06 290 LEU A O 1
ATOM 2296 N N . GLN A 1 291 ? -13.109 -20.484 -18.5 1 95.81 291 GLN A N 1
ATOM 2297 C CA . GLN A 1 291 ? -11.992 -21.422 -18.344 1 95.81 291 GLN A CA 1
ATOM 2298 C C . GLN A 1 291 ? -11.883 -21.906 -16.906 1 95.81 291 GLN A C 1
ATOM 2300 O O . GLN A 1 291 ? -11.094 -22.812 -16.625 1 95.81 291 GLN A O 1
ATOM 2305 N N . ASP A 1 292 ? -12.625 -21.344 -16.031 1 96 292 ASP A N 1
ATOM 2306 C CA . ASP A 1 292 ? -12.664 -21.797 -14.656 1 96 292 ASP A CA 1
ATOM 2307 C C . ASP A 1 292 ? -13.125 -23.25 -14.57 1 96 292 ASP A C 1
ATOM 2309 O O . ASP A 1 292 ? -14.234 -23.578 -15 1 96 292 ASP A O 1
ATOM 2313 N N . PRO A 1 293 ? -12.312 -24.125 -13.922 1 96.38 293 PRO A N 1
ATOM 2314 C CA . PRO A 1 293 ? -12.688 -25.547 -13.828 1 96.38 293 PRO A CA 1
ATOM 2315 C C . PRO A 1 293 ? -14.07 -25.75 -13.227 1 96.38 293 PRO A C 1
ATOM 2317 O O . PRO A 1 293 ? -14.781 -26.672 -13.617 1 96.38 293 PRO A O 1
ATOM 2320 N N . LEU A 1 294 ? -14.516 -24.984 -12.281 1 95.75 294 LEU A N 1
ATOM 2321 C CA . LEU A 1 294 ? -15.844 -25.109 -11.688 1 95.75 294 LEU A CA 1
ATOM 2322 C C . LEU A 1 294 ? -16.922 -24.781 -12.711 1 95.75 294 LEU A C 1
ATOM 2324 O O . LEU A 1 294 ? -17.969 -25.438 -12.742 1 95.75 294 LEU A O 1
ATOM 2328 N N . VAL A 1 295 ? -16.703 -23.766 -13.516 1 96.81 295 VAL A N 1
ATOM 2329 C CA . VAL A 1 295 ? -17.656 -23.359 -14.555 1 96.81 295 VAL A CA 1
ATOM 2330 C C . VAL A 1 295 ? -17.625 -24.359 -15.703 1 96.81 295 VAL A C 1
ATOM 2332 O O . VAL A 1 295 ? -18.672 -24.844 -16.141 1 96.81 295 VAL A O 1
ATOM 2335 N N . ALA A 1 296 ? -16.453 -24.703 -16.156 1 96.56 296 ALA A N 1
ATOM 2336 C CA . ALA A 1 296 ? -16.266 -25.578 -17.312 1 96.56 296 ALA A CA 1
ATOM 2337 C C . ALA A 1 296 ? -16.891 -26.953 -17.047 1 96.56 296 ALA A C 1
ATOM 2339 O O . ALA A 1 296 ? -17.344 -27.625 -17.984 1 96.56 296 ALA A O 1
ATOM 2340 N N . ASN A 1 297 ? -16.938 -27.375 -15.859 1 96.38 297 ASN A N 1
ATOM 2341 C CA . ASN A 1 297 ? -17.453 -28.703 -15.531 1 96.38 297 ASN A CA 1
ATOM 2342 C C . ASN A 1 297 ? -18.844 -28.625 -14.898 1 96.38 297 ASN A C 1
ATOM 2344 O O . ASN A 1 297 ? -19.297 -29.562 -14.242 1 96.38 297 ASN A O 1
ATOM 2348 N N . ASP A 1 298 ? -19.469 -27.531 -14.977 1 96.25 298 ASP A N 1
ATOM 2349 C CA . ASP A 1 298 ? -20.859 -27.281 -14.578 1 96.25 298 ASP A CA 1
ATOM 2350 C C . ASP A 1 298 ? -21.062 -27.578 -13.102 1 96.25 298 ASP A C 1
ATOM 2352 O O . ASP A 1 298 ? -22.062 -28.219 -12.719 1 96.25 298 ASP A O 1
ATOM 2356 N N . CYS A 1 299 ? -20.156 -27.219 -12.289 1 95.88 299 CYS A N 1
ATOM 2357 C CA . CYS A 1 299 ? -20.219 -27.484 -10.852 1 95.88 299 CYS A CA 1
ATOM 2358 C C . CYS A 1 299 ? -20.969 -26.359 -10.133 1 95.88 299 CYS A C 1
ATOM 2360 O O . CYS A 1 299 ? -21.406 -26.531 -8.992 1 95.88 299 CYS A O 1
ATOM 2362 N N . VAL A 1 300 ? -21.141 -25.188 -10.773 1 95.88 300 VAL A N 1
ATOM 2363 C CA . VAL A 1 300 ? -21.688 -24.031 -10.078 1 95.88 300 VAL A CA 1
ATOM 2364 C C . VAL A 1 300 ? -22.734 -23.344 -10.961 1 95.88 300 VAL A C 1
ATOM 2366 O O . VAL A 1 300 ? -22.625 -23.359 -12.188 1 95.88 300 VAL A O 1
ATOM 2369 N N . ASN A 1 301 ? -23.781 -22.844 -10.289 1 96.38 301 ASN A N 1
ATOM 2370 C CA . ASN A 1 301 ? -24.547 -21.734 -10.844 1 96.38 301 ASN A CA 1
ATOM 2371 C C . ASN A 1 301 ? -23.828 -20.391 -10.625 1 96.38 301 ASN A C 1
ATOM 2373 O O . ASN A 1 301 ? -23.406 -20.094 -9.516 1 96.38 301 ASN A O 1
ATOM 2377 N N . TRP A 1 302 ? -23.594 -19.688 -11.742 1 95.81 302 TRP A N 1
ATOM 2378 C CA . TRP A 1 302 ? -22.75 -18.5 -11.578 1 95.81 302 TRP A CA 1
ATOM 2379 C C . TRP A 1 302 ? -23.281 -17.344 -12.43 1 95.81 302 TRP A C 1
ATOM 2381 O O . TRP A 1 302 ? -24.109 -17.547 -13.32 1 95.81 302 TRP A O 1
ATOM 2391 N N . GLU A 1 303 ? -22.891 -16.172 -12.016 1 94.75 303 GLU A N 1
ATOM 2392 C CA . GLU A 1 303 ? -23.156 -14.93 -12.734 1 94.75 303 GLU A CA 1
ATOM 2393 C C . GLU A 1 303 ? -21.906 -14.047 -12.797 1 94.75 303 GLU A C 1
ATOM 2395 O O . GLU A 1 303 ? -21.141 -13.992 -11.828 1 94.75 303 GLU A O 1
ATOM 2400 N N . LEU A 1 304 ? -21.75 -13.461 -13.969 1 96.81 304 LEU A N 1
ATOM 2401 C CA . LEU A 1 304 ? -20.656 -12.5 -14.141 1 96.81 304 LEU A CA 1
ATOM 2402 C C . LEU A 1 304 ? -21.203 -11.086 -14.336 1 96.81 304 LEU A C 1
ATOM 2404 O O . LEU A 1 304 ? -22.078 -10.867 -15.18 1 96.81 304 LEU A O 1
ATOM 2408 N N . ASN A 1 305 ? -20.688 -10.156 -13.539 1 96.5 305 ASN A N 1
ATOM 2409 C CA . ASN A 1 305 ? -21.094 -8.766 -13.609 1 96.5 305 ASN A CA 1
ATOM 2410 C C . ASN A 1 305 ? -19.891 -7.816 -13.609 1 96.5 305 ASN A C 1
ATOM 2412 O O . ASN A 1 305 ? -18.812 -8.18 -13.141 1 96.5 305 ASN A O 1
ATOM 2416 N N . GLY A 1 306 ? -20.156 -6.645 -14.227 1 94.38 306 GLY A N 1
ATOM 2417 C CA . GLY A 1 306 ? -19.234 -5.566 -13.898 1 94.38 306 GLY A CA 1
ATOM 2418 C C . GLY A 1 306 ? -19.359 -5.086 -12.461 1 94.38 306 GLY A C 1
ATOM 2419 O O . GLY A 1 306 ? -20.453 -5.125 -11.883 1 94.38 306 GLY A O 1
ATOM 2420 N N . TRP A 1 307 ? -18.25 -4.703 -11.922 1 90.94 307 TRP A N 1
ATOM 2421 C CA . TRP A 1 307 ? -18.25 -4.168 -10.562 1 90.94 307 TRP A CA 1
ATOM 2422 C C . TRP A 1 307 ? -17.969 -2.67 -10.57 1 90.94 307 TRP A C 1
ATOM 2424 O O . TRP A 1 307 ? -16.953 -2.223 -11.102 1 90.94 307 TRP A O 1
ATOM 2434 N N . ILE A 1 308 ? -18.828 -1.927 -10.039 1 88.62 308 ILE A N 1
ATOM 2435 C CA . ILE A 1 308 ? -18.641 -0.493 -9.852 1 88.62 308 ILE A CA 1
ATOM 2436 C C . ILE A 1 308 ? -18.453 -0.193 -8.359 1 88.62 308 ILE A C 1
ATOM 2438 O O . ILE A 1 308 ? -19.422 -0.205 -7.598 1 88.62 308 ILE A O 1
ATOM 2442 N N . GLY A 1 309 ? -17.172 0.11 -8.062 1 85.62 309 GLY A N 1
ATOM 2443 C CA . GLY A 1 309 ? -16.875 0.498 -6.695 1 85.62 309 GLY A CA 1
ATOM 2444 C C . GLY A 1 309 ? -17.266 1.928 -6.379 1 85.62 309 GLY A C 1
ATOM 2445 O O . GLY A 1 309 ? -16.953 2.848 -7.137 1 85.62 309 GLY A O 1
ATOM 2446 N N . GLN A 1 310 ? -18.031 2.076 -5.305 1 80.12 310 GLN A N 1
ATOM 2447 C CA . GLN A 1 310 ? -18.406 3.42 -4.887 1 80.12 310 GLN A CA 1
ATOM 2448 C C . GLN A 1 310 ? -17.484 3.947 -3.801 1 80.12 310 GLN A C 1
ATOM 2450 O O . GLN A 1 310 ? -17.094 5.113 -3.824 1 80.12 310 GLN A O 1
ATOM 2455 N N . VAL A 1 311 ? -17.234 3.15 -2.871 1 75.12 311 VAL A N 1
ATOM 2456 C CA . VAL A 1 311 ? -16.297 3.518 -1.815 1 75.12 311 VAL A CA 1
ATOM 2457 C C . VAL A 1 311 ? -15.336 2.361 -1.557 1 75.12 311 VAL A C 1
ATOM 2459 O O . VAL A 1 311 ? -15.727 1.194 -1.589 1 75.12 311 VAL A O 1
ATOM 2462 N N . GLY A 1 312 ? -14.039 2.768 -1.311 1 64.69 312 GLY A N 1
ATOM 2463 C CA . GLY A 1 312 ? -13.031 1.752 -1.031 1 64.69 312 GLY A CA 1
ATOM 2464 C C . GLY A 1 312 ? -12.508 1.076 -2.281 1 64.69 312 GLY A C 1
ATOM 2465 O O . GLY A 1 312 ? -12.875 1.449 -3.398 1 64.69 312 GLY A O 1
ATOM 2466 N N . ASP A 1 313 ? -11.422 0.546 -2.242 1 61.44 313 ASP A N 1
ATOM 2467 C CA . ASP A 1 313 ? -10.867 -0.212 -3.359 1 61.44 313 ASP A CA 1
ATOM 2468 C C . ASP A 1 313 ? -10.75 -1.694 -3.012 1 61.44 313 ASP A C 1
ATOM 2470 O O . ASP A 1 313 ? -10.727 -2.062 -1.836 1 61.44 313 ASP A O 1
ATOM 2474 N N . ILE A 1 314 ? -11.18 -2.443 -3.938 1 52.97 314 ILE A N 1
ATOM 2475 C CA . ILE A 1 314 ? -10.914 -3.871 -3.793 1 52.97 314 ILE A CA 1
ATOM 2476 C C . ILE A 1 314 ? -9.43 -4.145 -4.051 1 52.97 314 ILE A C 1
ATOM 2478 O O . ILE A 1 314 ? -8.938 -3.932 -5.16 1 52.97 314 ILE A O 1
ATOM 2482 N N . GLN A 1 315 ? -8.391 -3.322 -3.236 1 47.91 315 GLN A N 1
ATOM 2483 C CA . GLN A 1 315 ? -6.977 -3.564 -3.486 1 47.91 315 GLN A CA 1
ATOM 2484 C C . GLN A 1 315 ? -6.543 -4.914 -2.924 1 47.91 315 GLN A C 1
ATOM 2486 O O . GLN A 1 315 ? -7.016 -5.332 -1.865 1 47.91 315 GLN A O 1
ATOM 2491 N N . MET A 1 316 ? -6.328 -5.906 -3.719 1 38.44 316 MET A N 1
ATOM 2492 C CA . MET A 1 316 ? -5.898 -7.246 -3.326 1 38.44 316 MET A CA 1
ATOM 2493 C C . MET A 1 316 ? -4.43 -7.25 -2.92 1 38.44 316 MET A C 1
ATOM 2495 O O . MET A 1 316 ? -3.584 -6.691 -3.623 1 38.44 316 MET A O 1
ATOM 2499 N N . ARG A 1 317 ? -3.98 -6.852 -1.563 1 35.5 317 ARG A N 1
ATOM 2500 C CA . ARG A 1 317 ? -2.588 -7.215 -1.32 1 35.5 317 ARG A CA 1
ATOM 2501 C C . ARG A 1 317 ? -2.393 -8.727 -1.408 1 35.5 317 ARG A C 1
ATOM 2503 O O . ARG A 1 317 ? -3.293 -9.492 -1.062 1 35.5 317 ARG A O 1
ATOM 2510 N N . MET B 1 1 ? 37.875 7.246 27.469 1 23.72 1 MET B N 1
ATOM 2511 C CA . MET B 1 1 ? 37.281 8.57 27.562 1 23.72 1 MET B CA 1
ATOM 2512 C C . MET B 1 1 ? 35.875 8.586 26.969 1 23.72 1 MET B C 1
ATOM 2514 O O . MET B 1 1 ? 35.688 8.328 25.781 1 23.72 1 MET B O 1
ATOM 2518 N N . SER B 1 2 ? 34.781 8.117 27.672 1 26.22 2 SER B N 1
ATOM 2519 C CA . SER B 1 2 ? 33.406 7.699 27.562 1 26.22 2 SER B CA 1
ATOM 2520 C C . SER B 1 2 ? 32.5 8.844 27.078 1 26.22 2 SER B C 1
ATOM 2522 O O . SER B 1 2 ? 32.469 9.914 27.688 1 26.22 2 SER B O 1
ATOM 2524 N N . SER B 1 3 ? 32.469 9.07 25.797 1 29.81 3 SER B N 1
ATOM 2525 C CA . SER B 1 3 ? 31.922 10.297 25.219 1 29.81 3 SER B CA 1
ATOM 2526 C C . SER B 1 3 ? 30.547 10.625 25.797 1 29.81 3 SER B C 1
ATOM 2528 O O . SER B 1 3 ? 29.672 9.758 25.875 1 29.81 3 SER B O 1
ATOM 2530 N N . SER B 1 4 ? 30.406 11.492 26.859 1 27 4 SER B N 1
ATOM 2531 C CA . SER B 1 4 ? 29.359 12.25 27.547 1 27 4 SER B CA 1
ATOM 2532 C C . SER B 1 4 ? 28.328 12.773 26.547 1 27 4 SER B C 1
ATOM 2534 O O . SER B 1 4 ? 28.516 13.844 25.953 1 27 4 SER B O 1
ATOM 2536 N N . VAL B 1 5 ? 27.859 12.047 25.641 1 34.03 5 VAL B N 1
ATOM 2537 C CA . VAL B 1 5 ? 26.688 12.398 24.844 1 34.03 5 VAL B CA 1
ATOM 2538 C C . VAL B 1 5 ? 25.641 13.062 25.734 1 34.03 5 VAL B C 1
ATOM 2540 O O . VAL B 1 5 ? 25.172 12.453 26.688 1 34.03 5 VAL B O 1
ATOM 2543 N N . ASP B 1 6 ? 25.641 14.445 25.922 1 31.61 6 ASP B N 1
ATOM 2544 C CA . ASP B 1 6 ? 25.141 15.383 26.922 1 31.61 6 ASP B CA 1
ATOM 2545 C C . ASP B 1 6 ? 23.641 15.172 27.188 1 31.61 6 ASP B C 1
ATOM 2547 O O . ASP B 1 6 ? 22.828 15.359 26.281 1 31.61 6 ASP B O 1
ATOM 2551 N N . ARG B 1 7 ? 23.062 14.508 28.047 1 41.72 7 ARG B N 1
ATOM 2552 C CA . ARG B 1 7 ? 21.828 14.367 28.797 1 41.72 7 ARG B CA 1
ATOM 2553 C C . ARG B 1 7 ? 21.109 15.711 28.938 1 41.72 7 ARG B C 1
ATOM 2555 O O . ARG B 1 7 ? 19.906 15.75 29.172 1 41.72 7 ARG B O 1
ATOM 2562 N N . THR B 1 8 ? 21.75 16.703 28.875 1 36.75 8 THR B N 1
ATOM 2563 C CA . THR B 1 8 ? 21.203 18.047 29.047 1 36.75 8 THR B CA 1
ATOM 2564 C C . THR B 1 8 ? 20.438 18.469 27.812 1 36.75 8 THR B C 1
ATOM 2566 O O . THR B 1 8 ? 19.391 19.141 27.906 1 36.75 8 THR B O 1
ATOM 2569 N N . ASP B 1 9 ? 20.844 18.172 26.578 1 43.16 9 ASP B N 1
ATOM 2570 C CA . ASP B 1 9 ? 20.203 18.531 25.328 1 43.16 9 ASP B CA 1
ATOM 2571 C C . ASP B 1 9 ? 18.938 17.703 25.109 1 43.16 9 ASP B C 1
ATOM 2573 O O . ASP B 1 9 ? 17.953 18.219 24.562 1 43.16 9 ASP B O 1
ATOM 2577 N N . MET B 1 10 ? 18.891 16.438 25.516 1 47.66 10 MET B N 1
ATOM 2578 C CA . MET B 1 10 ? 17.672 15.641 25.5 1 47.66 10 MET B CA 1
ATOM 2579 C C . MET B 1 10 ? 16.609 16.25 26.438 1 47.66 10 MET B C 1
ATOM 2581 O O . MET B 1 10 ? 15.43 16.266 26.094 1 47.66 10 MET B O 1
ATOM 2585 N N . ASP B 1 11 ? 17.094 16.719 27.531 1 48.94 11 ASP B N 1
ATOM 2586 C CA . ASP B 1 11 ? 16.188 17.328 28.484 1 48.94 11 ASP B CA 1
ATOM 2587 C C . ASP B 1 11 ? 15.602 18.625 27.938 1 48.94 11 ASP B C 1
ATOM 2589 O O . ASP B 1 11 ? 14.414 18.906 28.125 1 48.94 11 ASP B O 1
ATOM 2593 N N . SER B 1 12 ? 16.391 19.328 27.312 1 51 12 SER B N 1
ATOM 2594 C CA . SER B 1 12 ? 15.922 20.609 26.766 1 51 12 SER B CA 1
ATOM 2595 C C . SER B 1 12 ? 14.961 20.375 25.609 1 51 12 SER B C 1
ATOM 2597 O O . SER B 1 12 ? 13.992 21.125 25.438 1 51 12 SER B O 1
ATOM 2599 N N . ASP B 1 13 ? 15.211 19.359 24.844 1 56.47 13 ASP B N 1
ATOM 2600 C CA . ASP B 1 13 ? 14.359 19.047 23.703 1 56.47 13 ASP B CA 1
ATOM 2601 C C . ASP B 1 13 ? 12.984 18.562 24.156 1 56.47 13 ASP B C 1
ATOM 2603 O O . ASP B 1 13 ? 11.969 18.922 23.562 1 56.47 13 ASP B O 1
ATOM 2607 N N . VAL B 1 14 ? 13.016 17.875 25.234 1 56.69 14 VAL B N 1
ATOM 2608 C CA . VAL B 1 14 ? 11.75 17.422 25.797 1 56.69 14 VAL B CA 1
ATOM 2609 C C . VAL B 1 14 ? 10.984 18.609 26.375 1 56.69 14 VAL B C 1
ATOM 2611 O O . VAL B 1 14 ? 9.766 18.703 26.234 1 56.69 14 VAL B O 1
ATOM 2614 N N . VAL B 1 15 ? 11.703 19.594 26.984 1 57.44 15 VAL B N 1
ATOM 2615 C CA . VAL B 1 15 ? 11.07 20.75 27.578 1 57.44 15 VAL B CA 1
ATOM 2616 C C . VAL B 1 15 ? 10.469 21.641 26.5 1 57.44 15 VAL B C 1
ATOM 2618 O O . VAL B 1 15 ? 9.359 22.156 26.656 1 57.44 15 VAL B O 1
ATOM 2621 N N . LEU B 1 16 ? 11.188 21.781 25.453 1 65.12 16 LEU B N 1
ATOM 2622 C CA . LEU B 1 16 ? 10.688 22.625 24.375 1 65.12 16 LEU B CA 1
ATOM 2623 C C . LEU B 1 16 ? 9.43 22.031 23.766 1 65.12 16 LEU B C 1
ATOM 2625 O O . LEU B 1 16 ? 8.469 22.766 23.469 1 65.12 16 LEU B O 1
ATOM 2629 N N . ALA B 1 17 ? 9.422 20.703 23.672 1 66.31 17 ALA B N 1
ATOM 2630 C CA . ALA B 1 17 ? 8.25 20.062 23.078 1 66.31 17 ALA B CA 1
ATOM 2631 C C . ALA B 1 17 ? 7.012 20.297 23.953 1 66.31 17 ALA B C 1
ATOM 2633 O O . ALA B 1 17 ? 5.898 20.406 23.422 1 66.31 17 ALA B O 1
ATOM 2634 N N . SER B 1 18 ? 7.305 20.531 25.188 1 72.38 18 SER B N 1
ATOM 2635 C CA . SER B 1 18 ? 6.184 20.734 26.094 1 72.38 18 SER B CA 1
ATOM 2636 C C . SER B 1 18 ? 5.66 22.156 26.016 1 72.38 18 SER B C 1
ATOM 2638 O O . SER B 1 18 ? 4.535 22.438 26.453 1 72.38 18 SER B O 1
ATOM 2640 N N . GLN B 1 19 ? 6.41 23.016 25.406 1 82.44 19 GLN B N 1
ATOM 2641 C CA . GLN B 1 19 ? 6.012 24.422 25.391 1 82.44 19 GLN B CA 1
ATOM 2642 C C . GLN B 1 19 ? 5.383 24.797 24.047 1 82.44 19 GLN B C 1
ATOM 2644 O O . GLN B 1 19 ? 4.918 25.922 23.859 1 82.44 19 GLN B O 1
ATOM 2649 N N . LEU B 1 20 ? 5.348 23.844 23.234 1 91.31 20 LEU B N 1
ATOM 2650 C CA . LEU B 1 20 ? 4.832 24.125 21.891 1 91.31 20 LEU B CA 1
ATOM 2651 C C . LEU B 1 20 ? 3.316 24.312 21.922 1 91.31 20 LEU B C 1
ATOM 2653 O O . LEU B 1 20 ? 2.615 23.562 22.625 1 91.31 20 LEU B O 1
ATOM 2657 N N . THR B 1 21 ? 2.85 25.406 21.328 1 94 21 THR B N 1
ATOM 2658 C CA . THR B 1 21 ? 1.421 25.609 21.125 1 94 21 THR B CA 1
ATOM 2659 C C . THR B 1 21 ? 1.083 25.625 19.641 1 94 21 THR B C 1
ATOM 2661 O O . THR B 1 21 ? 1.889 26.078 18.828 1 94 21 THR B O 1
ATOM 2664 N N . TYR B 1 22 ? -0.071 25.141 19.328 1 96.19 22 TYR B N 1
ATOM 2665 C CA . TYR B 1 22 ? -0.47 25.016 17.938 1 96.19 22 TYR B CA 1
ATOM 2666 C C . TYR B 1 22 ? -1.746 25.797 17.656 1 96.19 22 TYR B C 1
ATOM 2668 O O . TYR B 1 22 ? -2.668 25.812 18.484 1 96.19 22 TYR B O 1
ATOM 2676 N N . ARG B 1 23 ? -1.807 26.5 16.547 1 96 23 ARG B N 1
ATOM 2677 C CA . ARG B 1 23 ? -3.025 27.188 16.141 1 96 23 ARG B CA 1
ATOM 2678 C C . ARG B 1 23 ? -3.014 27.469 14.641 1 96 23 ARG B C 1
ATOM 2680 O O . ARG B 1 23 ? -1.97 27.359 13.992 1 96 23 ARG B O 1
ATOM 2687 N N . GLN B 1 24 ? -4.164 27.828 14.055 1 96.75 24 GLN B N 1
ATOM 2688 C CA . GLN B 1 24 ? -4.258 28.266 12.672 1 96.75 24 GLN B CA 1
ATOM 2689 C C . GLN B 1 24 ? -3.74 29.703 12.516 1 96.75 24 GLN B C 1
ATOM 2691 O O . GLN B 1 24 ? -3.934 30.531 13.398 1 96.75 24 GLN B O 1
ATOM 2696 N N . PRO B 1 25 ? -3.127 29.953 11.43 1 97.25 25 PRO B N 1
ATOM 2697 C CA . PRO B 1 25 ? -2.645 31.312 11.227 1 97.25 25 PRO B CA 1
ATOM 2698 C C . PRO B 1 25 ? -3.754 32.281 10.805 1 97.25 25 PRO B C 1
ATOM 2700 O O . PRO B 1 25 ? -4.727 31.859 10.172 1 97.25 25 PRO B O 1
ATOM 2703 N N . CYS B 1 26 ? -3.586 33.5 11.234 1 95.69 26 CYS B N 1
ATOM 2704 C CA . CYS B 1 26 ? -4.344 34.594 10.656 1 95.69 26 CYS B CA 1
ATOM 2705 C C . CYS B 1 26 ? -3.504 35.375 9.648 1 95.69 26 CYS B C 1
ATOM 2707 O O . CYS B 1 26 ? -2.332 35.062 9.43 1 95.69 26 CYS B O 1
ATOM 2709 N N . ARG B 1 27 ? -4.137 36.312 9.023 1 95.44 27 ARG B N 1
ATOM 2710 C CA . ARG B 1 27 ? -3.473 37.062 7.961 1 95.44 27 ARG B CA 1
ATOM 2711 C C . ARG B 1 27 ? -2.205 37.75 8.477 1 95.44 27 ARG B C 1
ATOM 2713 O O . ARG B 1 27 ? -1.208 37.844 7.758 1 95.44 27 ARG B O 1
ATOM 2720 N N . ASP B 1 28 ? -2.184 38.156 9.703 1 96.12 28 ASP B N 1
ATOM 2721 C CA . ASP B 1 28 ? -1.068 38.875 10.289 1 96.12 28 ASP B CA 1
ATOM 2722 C C . ASP B 1 28 ? 0.114 37.969 10.57 1 96.12 28 ASP B C 1
ATOM 2724 O O . ASP B 1 28 ? 1.229 38.438 10.82 1 96.12 28 ASP B O 1
ATOM 2728 N N . ASP B 1 29 ? -0.083 36.688 10.539 1 96.94 29 ASP B N 1
ATOM 2729 C CA . ASP B 1 29 ? 0.968 35.719 10.805 1 96.94 29 ASP B CA 1
ATOM 2730 C C . ASP B 1 29 ? 1.764 35.406 9.531 1 96.94 29 ASP B C 1
ATOM 2732 O O . ASP B 1 29 ? 2.857 34.844 9.602 1 96.94 29 ASP B O 1
ATOM 2736 N N . ILE B 1 30 ? 1.248 35.75 8.32 1 97.62 30 ILE B N 1
ATOM 2737 C CA . ILE B 1 30 ? 1.745 35.25 7.043 1 97.62 30 ILE B CA 1
ATOM 2738 C C . ILE B 1 30 ? 3.125 35.844 6.762 1 97.62 30 ILE B C 1
ATOM 2740 O O . ILE B 1 30 ? 4.004 35.156 6.234 1 97.62 30 ILE B O 1
ATOM 2744 N N . PRO B 1 31 ? 3.379 37.125 7.137 1 97.5 31 PRO B N 1
ATOM 2745 C CA . PRO B 1 31 ? 4.734 37.625 6.914 1 97.5 31 PRO B CA 1
ATOM 2746 C C . PRO B 1 31 ? 5.801 36.781 7.613 1 97.5 31 PRO B C 1
ATOM 2748 O O . PRO B 1 31 ? 6.836 36.469 7.016 1 97.5 31 PRO B O 1
ATOM 2751 N N . ARG B 1 32 ? 5.52 36.438 8.836 1 97.12 32 ARG B N 1
ATOM 2752 C CA . ARG B 1 32 ? 6.461 35.625 9.578 1 97.12 32 ARG B CA 1
ATOM 2753 C C . ARG B 1 32 ? 6.586 34.219 8.953 1 97.12 32 ARG B C 1
ATOM 2755 O O . ARG B 1 32 ? 7.688 33.688 8.836 1 97.12 32 ARG B O 1
ATOM 2762 N N . CYS B 1 33 ? 5.48 33.625 8.516 1 97.88 33 CYS B N 1
ATOM 2763 C CA . CYS B 1 33 ? 5.5 32.344 7.844 1 97.88 33 CYS B CA 1
ATOM 2764 C C . CYS B 1 33 ? 6.324 32.406 6.562 1 97.88 33 CYS B C 1
ATOM 2766 O O . CYS B 1 33 ? 7.09 31.484 6.262 1 97.88 33 CYS B O 1
ATOM 2768 N N . PHE B 1 34 ? 6.156 33.531 5.891 1 98 34 PHE B N 1
ATOM 2769 C CA . PHE B 1 34 ? 6.883 33.688 4.641 1 98 34 PHE B CA 1
ATOM 2770 C C . PHE B 1 34 ? 8.383 33.781 4.898 1 98 34 PHE B C 1
ATOM 2772 O O . PHE B 1 34 ? 9.172 33.219 4.133 1 98 34 PHE B O 1
ATOM 2779 N N . GLU B 1 35 ? 8.781 34.406 5.945 1 97 35 GLU B N 1
ATOM 2780 C CA . GLU B 1 35 ? 10.188 34.469 6.332 1 97 35 GLU B CA 1
ATOM 2781 C C . GLU B 1 35 ? 10.773 33.094 6.594 1 97 35 GLU B C 1
ATOM 2783 O O . GLU B 1 35 ? 11.852 32.781 6.102 1 97 35 GLU B O 1
ATOM 2788 N N . ILE B 1 36 ? 10.062 32.344 7.332 1 97.44 36 ILE B N 1
ATOM 2789 C CA . ILE B 1 36 ? 10.523 31 7.68 1 97.44 36 ILE B CA 1
ATOM 2790 C C . ILE B 1 36 ? 10.609 30.141 6.418 1 97.44 36 ILE B C 1
ATOM 2792 O O . ILE B 1 36 ? 11.594 29.422 6.203 1 97.44 36 ILE B O 1
ATOM 2796 N N . GLU B 1 37 ? 9.57 30.188 5.566 1 96.88 37 GLU B N 1
ATOM 2797 C CA . GLU B 1 37 ? 9.516 29.453 4.305 1 96.88 37 GLU B CA 1
ATOM 2798 C C . GLU B 1 37 ? 10.703 29.797 3.414 1 96.88 37 GLU B C 1
ATOM 2800 O O . GLU B 1 37 ? 11.391 28.906 2.918 1 96.88 37 GLU B O 1
ATOM 2805 N N . SER B 1 38 ? 11.016 31.047 3.295 1 95.94 38 SER B N 1
ATOM 2806 C CA . SER B 1 38 ? 12.07 31.531 2.416 1 95.94 38 SER B CA 1
ATOM 2807 C C . SER B 1 38 ? 13.445 31.125 2.928 1 95.94 38 SER B C 1
ATOM 2809 O O . SER B 1 38 ? 14.375 30.922 2.141 1 95.94 38 SER B O 1
ATOM 2811 N N . ALA B 1 39 ? 13.547 30.938 4.195 1 95.69 39 ALA B N 1
ATOM 2812 C CA . ALA B 1 39 ? 14.812 30.531 4.805 1 95.69 39 ALA B CA 1
ATOM 2813 C C . ALA B 1 39 ? 14.992 29.016 4.75 1 95.69 39 ALA B C 1
ATOM 2815 O O . ALA B 1 39 ? 16.094 28.516 4.984 1 95.69 39 ALA B O 1
ATOM 2816 N N . SER B 1 40 ? 13.953 28.328 4.465 1 94 40 SER B N 1
ATOM 2817 C CA . SER B 1 40 ? 13.977 26.875 4.594 1 94 40 SER B CA 1
ATOM 2818 C C . SER B 1 40 ? 14.133 26.188 3.234 1 94 40 SER B C 1
ATOM 2820 O O . SER B 1 40 ? 14.555 25.047 3.152 1 94 40 SER B O 1
ATOM 2822 N N . TYR B 1 41 ? 13.703 26.875 2.17 1 91.06 41 TYR B N 1
ATOM 2823 C CA . TYR B 1 41 ? 13.742 26.312 0.829 1 91.06 41 TYR B CA 1
ATOM 2824 C C . TYR B 1 41 ? 14.453 27.25 -0.142 1 91.06 41 TYR B C 1
ATOM 2826 O O . TYR B 1 41 ? 14.406 28.469 0.022 1 91.06 41 TYR B O 1
ATOM 2834 N N . PRO B 1 42 ? 15.086 26.562 -1.167 1 88.81 42 PRO B N 1
ATOM 2835 C CA . PRO B 1 42 ? 15.555 27.438 -2.254 1 88.81 42 PRO B CA 1
ATOM 2836 C C . PRO B 1 42 ? 14.414 28.203 -2.918 1 88.81 42 PRO B C 1
ATOM 2838 O O . PRO B 1 42 ? 13.258 27.797 -2.855 1 88.81 42 PRO B O 1
ATOM 2841 N N . SER B 1 43 ? 14.781 29.344 -3.521 1 86.69 43 SER B N 1
ATOM 2842 C CA . SER B 1 43 ? 13.789 30.266 -4.066 1 86.69 43 SER B CA 1
ATOM 2843 C C . SER B 1 43 ? 12.914 29.562 -5.105 1 86.69 43 SER B C 1
ATOM 2845 O O . SER B 1 43 ? 11.734 29.891 -5.246 1 86.69 43 SER B O 1
ATOM 2847 N N . ASP B 1 44 ? 13.461 28.562 -5.73 1 84.88 44 ASP B N 1
ATOM 2848 C CA . ASP B 1 44 ? 12.727 27.906 -6.805 1 84.88 44 ASP B CA 1
ATOM 2849 C C . ASP B 1 44 ? 11.789 26.828 -6.246 1 84.88 44 ASP B C 1
ATOM 2851 O O . ASP B 1 44 ? 10.93 26.328 -6.961 1 84.88 44 ASP B O 1
ATOM 2855 N N . GLU B 1 45 ? 11.891 26.531 -4.973 1 86.56 45 GLU B N 1
ATOM 2856 C CA . GLU B 1 45 ? 11.078 25.5 -4.344 1 86.56 45 GLU B CA 1
ATOM 2857 C C . GLU B 1 45 ? 10.133 26.094 -3.307 1 86.56 45 GLU B C 1
ATOM 2859 O O . GLU B 1 45 ? 9.07 25.531 -3.031 1 86.56 45 GLU B O 1
ATOM 2864 N N . ALA B 1 46 ? 10.492 27.266 -2.801 1 90.69 46 ALA B N 1
ATOM 2865 C CA . ALA B 1 46 ? 9.742 27.875 -1.712 1 90.69 46 ALA B CA 1
ATOM 2866 C C . ALA B 1 46 ? 8.375 28.359 -2.193 1 90.69 46 ALA B C 1
ATOM 2868 O O . ALA B 1 46 ? 8.234 28.812 -3.33 1 90.69 46 ALA B O 1
ATOM 2869 N N . ALA B 1 47 ? 7.422 28.172 -1.342 1 93.44 47 ALA B N 1
ATOM 2870 C CA . ALA B 1 47 ? 6.117 28.75 -1.625 1 93.44 47 ALA B CA 1
ATOM 2871 C C . ALA B 1 47 ? 6.219 30.266 -1.762 1 93.44 47 ALA B C 1
ATOM 2873 O O . ALA B 1 47 ? 6.949 30.922 -1.01 1 93.44 47 ALA B O 1
ATOM 2874 N N . SER B 1 48 ? 5.477 30.797 -2.713 1 94.25 48 SER B N 1
ATOM 2875 C CA . SER B 1 48 ? 5.422 32.25 -2.891 1 94.25 48 SER B CA 1
ATOM 2876 C C . SER B 1 48 ? 4.527 32.875 -1.84 1 94.25 48 SER B C 1
ATOM 2878 O O . SER B 1 48 ? 3.77 32.219 -1.15 1 94.25 48 SER B O 1
ATOM 2880 N N . TRP B 1 49 ? 4.715 34.219 -1.821 1 95.75 49 TRP B N 1
ATOM 2881 C CA . TRP B 1 49 ? 3.836 35 -0.962 1 95.75 49 TRP B CA 1
ATOM 2882 C C . TRP B 1 49 ? 2.371 34.719 -1.286 1 95.75 49 TRP B C 1
ATOM 2884 O O . TRP B 1 49 ? 1.571 34.469 -0.389 1 95.75 49 TRP B O 1
ATOM 2894 N N . GLU B 1 50 ? 2.033 34.719 -2.52 1 95.31 50 GLU B N 1
ATOM 2895 C CA . GLU B 1 50 ? 0.666 34.531 -2.99 1 95.31 50 GLU B CA 1
ATOM 2896 C C . GLU B 1 50 ? 0.152 33.125 -2.621 1 95.31 50 GLU B C 1
ATOM 2898 O O . GLU B 1 50 ? -1.016 32.969 -2.258 1 95.31 50 GLU B O 1
ATOM 2903 N N . SER B 1 51 ? 1.021 32.188 -2.732 1 95.44 51 SER B N 1
ATOM 2904 C CA . SER B 1 51 ? 0.626 30.812 -2.406 1 95.44 51 SER B CA 1
ATOM 2905 C C . SER B 1 51 ? 0.295 30.672 -0.925 1 95.44 51 SER B C 1
ATOM 2907 O O . SER B 1 51 ? -0.679 30.016 -0.562 1 95.44 51 SER B O 1
ATOM 2909 N N . LEU B 1 52 ? 1.064 31.312 -0.055 1 97.31 52 LEU B N 1
ATOM 2910 C CA . LEU B 1 52 ? 0.822 31.234 1.381 1 97.31 52 LEU B CA 1
ATOM 2911 C C . LEU B 1 52 ? -0.481 31.922 1.755 1 97.31 52 LEU B C 1
ATOM 2913 O O . LEU B 1 52 ? -1.231 31.438 2.602 1 97.31 52 LEU B O 1
ATOM 2917 N N . ILE B 1 53 ? -0.73 33.031 1.104 1 97.06 53 ILE B N 1
ATOM 2918 C CA . ILE B 1 53 ? -1.975 33.75 1.342 1 97.06 53 ILE B CA 1
ATOM 2919 C C . ILE B 1 53 ? -3.162 32.875 0.919 1 97.06 53 ILE B C 1
ATOM 2921 O O . ILE B 1 53 ? -4.137 32.75 1.662 1 97.06 53 ILE B O 1
ATOM 2925 N N . LEU B 1 54 ? -3.012 32.344 -0.252 1 96.44 54 LEU B N 1
ATOM 2926 C CA . LEU B 1 54 ? -4.07 31.484 -0.758 1 96.44 54 LEU B CA 1
ATOM 2927 C C . LEU B 1 54 ? -4.336 30.328 0.201 1 96.44 54 LEU B C 1
ATOM 2929 O O . LEU B 1 54 ? -5.492 30.031 0.516 1 96.44 54 LEU B O 1
ATOM 2933 N N . ARG B 1 55 ? -3.314 29.688 0.687 1 97.31 55 ARG B N 1
ATOM 2934 C CA . ARG B 1 55 ? -3.436 28.547 1.578 1 97.31 55 ARG B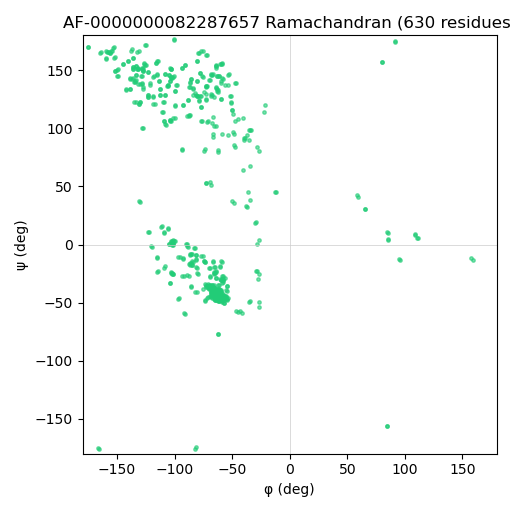 CA 1
ATOM 2935 C C . ARG B 1 55 ? -4.039 28.953 2.918 1 97.31 55 ARG B C 1
ATOM 2937 O O . ARG B 1 55 ? -4.82 28.203 3.506 1 97.31 55 ARG B O 1
ATOM 2944 N N . GLN B 1 56 ? -3.701 30.109 3.371 1 97.31 56 GLN B N 1
ATOM 2945 C CA . GLN B 1 56 ? -4.289 30.609 4.605 1 97.31 56 GLN B CA 1
ATOM 2946 C C . GLN B 1 56 ? -5.77 30.938 4.422 1 97.31 56 GLN B C 1
ATOM 2948 O O . GLN B 1 56 ? -6.59 30.625 5.289 1 97.31 56 GLN B O 1
ATOM 2953 N N . GLU B 1 57 ? -6.156 31.469 3.32 1 96.75 57 GLU B N 1
ATOM 2954 C CA . GLU B 1 57 ? -7.52 31.922 3.074 1 96.75 57 GLU B CA 1
ATOM 2955 C C . GLU B 1 57 ? -8.43 30.766 2.691 1 96.75 57 GLU B C 1
ATOM 2957 O O . GLU B 1 57 ? -9.578 30.688 3.145 1 96.75 57 GLU B O 1
ATOM 2962 N N . GLN B 1 58 ? -7.918 29.891 1.896 1 96.31 58 GLN B N 1
ATOM 2963 C CA . GLN B 1 58 ? -8.789 28.875 1.307 1 96.31 58 GLN B CA 1
ATOM 2964 C C . GLN B 1 58 ? -8.633 27.531 2.021 1 96.31 58 GLN B C 1
ATOM 2966 O O . GLN B 1 58 ? -9.539 26.703 1.991 1 96.31 58 GLN B O 1
ATOM 2971 N N . ALA B 1 59 ? -7.492 27.359 2.625 1 97.19 59 ALA B N 1
ATOM 2972 C CA . ALA B 1 59 ? -7.215 26.078 3.271 1 97.19 59 ALA B CA 1
ATOM 2973 C C . ALA B 1 59 ? -6.703 26.281 4.695 1 97.19 59 ALA B C 1
ATOM 2975 O O . ALA B 1 59 ? -5.832 25.547 5.16 1 97.19 59 ALA B O 1
ATOM 2976 N N . GLY B 1 60 ? -7.246 27.234 5.34 1 96.5 60 GLY B N 1
ATOM 2977 C CA . GLY B 1 60 ? -6.809 27.594 6.68 1 96.5 60 GLY B CA 1
ATOM 2978 C C . GLY B 1 60 ? -6.945 26.453 7.672 1 96.5 60 GLY B C 1
ATOM 2979 O O . GLY B 1 60 ? -6.168 26.359 8.625 1 96.5 60 GLY B O 1
ATOM 2980 N N . GLU B 1 61 ? -7.895 25.594 7.496 1 94.38 61 GLU B N 1
ATOM 2981 C CA . GLU B 1 61 ? -8.117 24.453 8.367 1 94.38 61 GLU B CA 1
ATOM 2982 C C . GLU B 1 61 ? -6.941 23.484 8.32 1 94.38 61 GLU B C 1
ATOM 2984 O O . GLU B 1 61 ? -6.723 22.719 9.258 1 94.38 61 GLU B O 1
ATOM 2989 N N . TYR B 1 62 ? -6.234 23.562 7.242 1 97.44 62 TYR B N 1
ATOM 2990 C CA . TYR B 1 62 ? -5.129 22.641 7.047 1 97.44 62 TYR B CA 1
ATOM 2991 C C . TYR B 1 62 ? -3.789 23.359 7.133 1 97.44 62 TYR B C 1
ATOM 2993 O O . TYR B 1 62 ? -2.775 22.859 6.637 1 97.44 62 TYR B O 1
ATOM 3001 N N . PHE B 1 63 ? -3.834 24.578 7.68 1 98.5 63 PHE B N 1
ATOM 3002 C CA . PHE B 1 63 ? -2.654 25.391 7.957 1 98.5 63 PHE B CA 1
ATOM 3003 C C . PHE B 1 63 ? -2.416 25.516 9.461 1 98.5 63 PHE B C 1
ATOM 3005 O O . PHE B 1 63 ? -3.223 26.109 10.172 1 98.5 63 PHE B O 1
ATOM 3012 N N . LEU B 1 64 ? -1.272 24.922 9.93 1 98.06 64 LEU B N 1
ATOM 3013 C CA . LEU B 1 64 ? -0.963 24.875 11.359 1 98.06 64 LEU B CA 1
ATOM 3014 C C . LEU B 1 64 ? 0.346 25.609 11.648 1 98.06 64 LEU B C 1
ATOM 3016 O O . LEU B 1 64 ? 1.365 25.328 11.008 1 98.06 64 LEU B O 1
ATOM 3020 N N . ILE B 1 65 ? 0.325 26.516 12.555 1 97.81 65 ILE B N 1
ATOM 3021 C CA . ILE B 1 65 ? 1.567 27.141 13.008 1 97.81 65 ILE B CA 1
ATOM 3022 C C . ILE B 1 65 ? 1.901 26.656 14.414 1 97.81 65 ILE B C 1
ATOM 3024 O O . ILE B 1 65 ? 1.003 26.344 15.203 1 97.81 65 ILE B O 1
ATOM 3028 N N . CYS B 1 66 ? 3.094 26.562 14.633 1 96.69 66 CYS B N 1
ATOM 3029 C CA . CYS B 1 66 ? 3.668 26.203 15.922 1 96.69 66 CYS B CA 1
ATOM 3030 C C . CYS B 1 66 ? 4.344 27.406 16.578 1 96.69 66 CYS B C 1
ATOM 3032 O O . CYS B 1 66 ? 5.16 28.078 15.945 1 96.69 66 CYS B O 1
ATOM 3034 N N . THR B 1 67 ? 3.992 27.719 17.906 1 95.56 67 THR B N 1
ATOM 3035 C CA . THR B 1 67 ? 4.523 28.891 18.594 1 95.56 67 THR B CA 1
ATOM 3036 C C . THR B 1 67 ? 5.137 28.5 19.938 1 95.56 67 THR B C 1
ATOM 3038 O O . THR B 1 67 ? 4.82 27.453 20.484 1 95.56 67 THR B O 1
ATOM 3041 N N . ILE B 1 68 ? 6.062 29.219 20.391 1 92.12 68 ILE B N 1
ATOM 3042 C CA . ILE B 1 68 ? 6.617 29.125 21.734 1 92.12 68 ILE B CA 1
ATOM 3043 C C . ILE B 1 68 ? 6.406 30.453 22.469 1 92.12 68 ILE B C 1
ATOM 3045 O O . ILE B 1 68 ? 6.41 31.516 21.859 1 92.12 68 ILE B O 1
ATOM 3049 N N . PRO B 1 69 ? 6.152 30.297 23.812 1 86.06 69 PRO B N 1
ATOM 3050 C CA . PRO B 1 69 ? 5.984 31.531 24.578 1 86.06 69 PRO B CA 1
ATOM 3051 C C . PRO B 1 69 ? 7.242 32.406 24.578 1 86.06 69 PRO B C 1
ATOM 3053 O O . PRO B 1 69 ? 8.359 31.859 24.594 1 86.06 69 PRO B O 1
ATOM 3056 N N . SER B 1 70 ? 7.062 33.531 24.359 1 73.25 70 SER B N 1
ATOM 3057 C CA . SER B 1 70 ? 8.172 34.5 24.469 1 73.25 70 SER B CA 1
ATOM 3058 C C . SER B 1 70 ? 8.672 34.594 25.906 1 73.25 70 SER B C 1
ATOM 3060 O O . SER B 1 70 ? 7.875 34.594 26.844 1 73.25 70 SER B O 1
ATOM 3062 N N . VAL B 1 71 ? 9.828 33.938 26.234 1 59.25 71 VAL B N 1
ATOM 3063 C CA . VAL B 1 71 ? 10.383 34.094 27.578 1 59.25 71 VAL B CA 1
ATOM 3064 C C . VAL B 1 71 ? 10.438 35.594 27.938 1 59.25 71 VAL B C 1
ATOM 3066 O O . VAL B 1 71 ? 11.055 36.375 27.219 1 59.25 71 VAL B O 1
ATOM 3069 N N . SER B 1 72 ? 9.406 36.062 28.406 1 50.72 72 SER B N 1
ATOM 3070 C CA . SER B 1 72 ? 9.398 37.469 28.859 1 50.72 72 SER B CA 1
ATOM 3071 C C . SER B 1 72 ? 10.57 37.75 29.781 1 50.72 72 SER B C 1
ATOM 3073 O O . SER B 1 72 ? 10.5 37.5 30.984 1 50.72 72 SER B O 1
ATOM 3075 N N . GLY B 1 73 ? 11.836 37.344 29.797 1 44.78 73 GLY B N 1
ATOM 3076 C CA . GLY B 1 73 ? 12.586 38.062 30.828 1 44.78 73 GLY B CA 1
ATOM 3077 C C . GLY B 1 73 ? 12.336 39.531 30.859 1 44.78 73 GLY B C 1
ATOM 3078 O O . GLY B 1 73 ? 12.875 40.25 31.703 1 44.78 73 GLY B O 1
ATOM 3079 N N . SER B 1 74 ? 12.57 40.312 29.75 1 45.25 74 SER B N 1
ATOM 3080 C CA . SER B 1 74 ? 12.672 41.781 29.922 1 45.25 74 SER B CA 1
ATOM 3081 C C . SER B 1 74 ? 11.336 42.375 30.359 1 45.25 74 SER B C 1
ATOM 3083 O O . SER B 1 74 ? 10.281 41.938 29.891 1 45.25 74 SER B O 1
ATOM 3085 N N . PRO B 1 75 ? 11.289 43.219 31.547 1 43.84 75 PRO B N 1
ATOM 3086 C CA . PRO B 1 75 ? 10.172 43.875 32.219 1 43.84 75 PRO B CA 1
ATOM 3087 C C . PRO B 1 75 ? 9.203 44.531 31.234 1 43.84 75 PRO B C 1
ATOM 3089 O O . PRO B 1 75 ? 8.023 44.719 31.547 1 43.84 75 PRO B O 1
ATOM 3092 N N . ASN B 1 76 ? 9.766 45.5 30.359 1 41.56 76 ASN B N 1
ATOM 3093 C CA . ASN B 1 76 ? 8.875 46.5 29.766 1 41.56 76 ASN B CA 1
ATOM 3094 C C . ASN B 1 76 ? 7.824 45.844 28.875 1 41.56 76 ASN B C 1
ATOM 3096 O O . ASN B 1 76 ? 6.867 46.5 28.469 1 41.56 76 ASN B O 1
ATOM 3100 N N . LYS B 1 77 ? 8.477 45.5 27.672 1 45.16 77 LYS B N 1
ATOM 3101 C CA . LYS B 1 77 ? 7.508 45.406 26.578 1 45.16 77 LYS B CA 1
ATOM 3102 C C . LYS B 1 77 ? 6.559 44.219 26.781 1 45.16 77 LYS B C 1
ATOM 3104 O O . LYS B 1 77 ? 7 43.125 27.062 1 45.16 77 LYS B O 1
ATOM 3109 N N . ASP B 1 78 ? 5.367 44.281 27.156 1 43.81 78 ASP B N 1
ATOM 3110 C CA . ASP B 1 78 ? 4.098 43.562 27.25 1 43.81 78 ASP B CA 1
ATOM 3111 C C . ASP B 1 78 ? 3.959 42.531 26.125 1 43.81 78 ASP B C 1
ATOM 3113 O O . ASP B 1 78 ? 2.871 42 25.875 1 43.81 78 ASP B O 1
ATOM 3117 N N . ASP B 1 79 ? 4.652 42.656 25 1 47.53 79 ASP B N 1
ATOM 3118 C CA . ASP B 1 79 ? 4.176 41.875 23.859 1 47.53 79 ASP B CA 1
ATOM 3119 C C . ASP B 1 79 ? 4.402 40.375 24.078 1 47.53 79 ASP B C 1
ATOM 3121 O O . ASP B 1 79 ? 5.492 39.875 23.828 1 47.53 79 ASP B O 1
ATOM 3125 N N . ASP B 1 80 ? 3.969 39.812 25.094 1 53.25 80 ASP B N 1
ATOM 3126 C CA . ASP B 1 80 ? 3.703 38.438 25.516 1 53.25 80 ASP B CA 1
ATOM 3127 C C . ASP B 1 80 ? 3.346 37.562 24.328 1 53.25 80 ASP B C 1
ATOM 3129 O O . ASP B 1 80 ? 2.611 36.562 24.469 1 53.25 80 ASP B O 1
ATOM 3133 N N . ASP B 1 81 ? 3.719 38.031 23.109 1 69.5 81 ASP B N 1
ATOM 3134 C CA . ASP B 1 81 ? 3.127 37.344 21.969 1 69.5 81 ASP B CA 1
ATOM 3135 C C . ASP B 1 81 ? 3.928 36.094 21.625 1 69.5 81 ASP B C 1
ATOM 3137 O O . ASP B 1 81 ? 5.156 36.062 21.719 1 69.5 81 ASP B O 1
ATOM 3141 N N . ASP B 1 82 ? 3.416 34.969 21.484 1 85.94 82 ASP B N 1
ATOM 3142 C CA . ASP B 1 82 ? 3.955 33.688 21.047 1 85.94 82 ASP B CA 1
ATOM 3143 C C . ASP B 1 82 ? 4.715 33.812 19.734 1 85.94 82 ASP B C 1
ATOM 3145 O O . ASP B 1 82 ? 4.395 34.688 18.922 1 85.94 82 ASP B O 1
ATOM 3149 N N . THR B 1 83 ? 5.961 33.438 19.75 1 91.19 83 THR B N 1
ATOM 3150 C CA . THR B 1 83 ? 6.773 33.469 18.531 1 91.19 83 THR B CA 1
ATOM 3151 C C . THR B 1 83 ? 6.5 32.219 17.688 1 91.19 83 THR B C 1
ATOM 3153 O O . THR B 1 83 ? 6.5 31.094 18.203 1 91.19 83 THR B O 1
ATOM 3156 N N . ILE B 1 84 ? 6.199 32.531 16.375 1 96.44 84 ILE B N 1
ATOM 3157 C CA . ILE B 1 84 ? 6.012 31.422 15.453 1 96.44 84 ILE B CA 1
ATOM 3158 C C . ILE B 1 84 ? 7.359 30.781 15.133 1 96.44 84 ILE B C 1
ATOM 3160 O O . ILE B 1 84 ? 8.281 31.453 14.664 1 96.44 84 ILE B O 1
ATOM 3164 N N . VAL B 1 85 ? 7.496 29.469 15.367 1 96.38 85 VAL B N 1
ATOM 3165 C CA . VAL B 1 85 ? 8.789 28.828 15.18 1 96.38 85 VAL B CA 1
ATOM 3166 C C . VAL B 1 85 ? 8.695 27.812 14.031 1 96.38 85 VAL B C 1
ATOM 3168 O O . VAL B 1 85 ? 9.711 27.297 13.57 1 96.38 85 VAL B O 1
ATOM 3171 N N . GLY B 1 86 ? 7.52 27.516 13.57 1 97.75 86 GLY B N 1
ATOM 3172 C CA . GLY B 1 86 ? 7.344 26.594 12.453 1 97.75 86 GLY B CA 1
ATOM 3173 C C . GLY B 1 86 ? 5.898 26.484 12 1 97.75 86 GLY B C 1
ATOM 3174 O O . GLY B 1 86 ? 4.996 27.031 12.641 1 97.75 86 GLY B O 1
ATOM 3175 N N . PHE B 1 87 ? 5.738 25.812 10.844 1 98.5 87 PHE B N 1
ATOM 3176 C CA . PHE B 1 87 ? 4.363 25.609 10.406 1 98.5 87 PHE B CA 1
ATOM 3177 C C . PHE B 1 87 ? 4.281 24.453 9.414 1 98.5 87 PHE B C 1
ATOM 3179 O O . PHE B 1 87 ? 5.301 24.016 8.891 1 98.5 87 PHE B O 1
ATOM 3186 N N . VAL B 1 88 ? 3.117 23.891 9.234 1 98.62 88 VAL B N 1
ATOM 3187 C CA . VAL B 1 88 ? 2.707 22.938 8.203 1 98.62 88 VAL B CA 1
ATOM 3188 C C . VAL B 1 88 ? 1.508 23.484 7.438 1 98.62 88 VAL B C 1
ATOM 3190 O O . VAL B 1 88 ? 0.542 23.969 8.039 1 98.62 88 VAL B O 1
ATOM 3193 N N . CYS B 1 89 ? 1.591 23.5 6.148 1 98.06 89 CYS B N 1
ATOM 3194 C CA . CYS B 1 89 ? 0.414 23.906 5.387 1 98.06 89 CYS B CA 1
ATOM 3195 C C . CYS B 1 89 ? 0.126 22.922 4.258 1 98.06 89 CYS B C 1
ATOM 3197 O O . CYS B 1 89 ? 1.033 22.25 3.773 1 98.06 89 CYS B O 1
ATOM 3199 N N . ALA B 1 90 ? -1.114 22.797 3.893 1 98.19 90 ALA B N 1
ATOM 3200 C CA . ALA B 1 90 ? -1.567 21.812 2.924 1 98.19 90 ALA B CA 1
ATOM 3201 C C . ALA B 1 90 ? -2.818 22.281 2.191 1 98.19 90 ALA B C 1
ATOM 3203 O O . ALA B 1 90 ? -3.453 23.25 2.604 1 98.19 90 ALA B O 1
ATOM 3204 N N . THR B 1 91 ? -3.09 21.672 1.049 1 98 91 THR B N 1
ATOM 3205 C CA . THR B 1 91 ? -4.316 21.875 0.283 1 98 91 THR B CA 1
ATOM 3206 C C . THR B 1 91 ? -4.922 20.531 -0.121 1 98 91 THR B C 1
ATOM 3208 O O . THR B 1 91 ? -4.211 19.531 -0.241 1 98 91 THR B O 1
ATOM 3211 N N . ARG B 1 92 ? -6.211 20.516 -0.272 1 96.56 92 ARG B N 1
ATOM 3212 C CA . ARG B 1 92 ? -6.891 19.312 -0.737 1 96.56 92 ARG B CA 1
ATOM 3213 C C . ARG B 1 92 ? -6.898 19.25 -2.26 1 96.56 92 ARG B C 1
ATOM 3215 O O . ARG B 1 92 ? -7.023 20.266 -2.936 1 96.56 92 ARG B O 1
ATOM 3222 N N . CYS B 1 93 ? -6.746 18.062 -2.768 1 95.88 93 CYS B N 1
ATOM 3223 C CA . CYS B 1 93 ? -6.805 17.812 -4.203 1 95.88 93 CYS B CA 1
ATOM 3224 C C . CYS B 1 93 ? -7.25 16.375 -4.488 1 95.88 93 CYS B C 1
ATOM 3226 O O . CYS B 1 93 ? -7.387 15.57 -3.57 1 95.88 93 CYS B O 1
ATOM 3228 N N . ASN B 1 94 ? -7.559 16.078 -5.785 1 91.94 94 ASN B N 1
ATOM 3229 C CA . ASN B 1 94 ? -7.957 14.727 -6.156 1 91.94 94 ASN B CA 1
ATOM 3230 C C . ASN B 1 94 ? -6.82 13.977 -6.848 1 91.94 94 ASN B C 1
ATOM 3232 O O . ASN B 1 94 ? -6.824 12.742 -6.898 1 91.94 94 ASN B O 1
ATOM 3236 N N . GLU B 1 95 ? -5.973 14.773 -7.398 1 89.56 95 GLU B N 1
ATOM 3237 C CA . GLU B 1 95 ? -4.773 14.227 -8.023 1 89.56 95 GLU B CA 1
ATOM 3238 C C . GLU B 1 95 ? -3.52 14.953 -7.551 1 89.56 95 GLU B C 1
ATOM 3240 O O . GLU B 1 95 ? -3.51 16.188 -7.465 1 89.56 95 GLU B O 1
ATOM 3245 N N . PHE B 1 96 ? -2.557 14.203 -7.312 1 90.25 96 PHE B N 1
ATOM 3246 C CA . PHE B 1 96 ? -1.326 14.789 -6.793 1 90.25 96 PHE B CA 1
ATOM 3247 C C . PHE B 1 96 ? -0.363 15.117 -7.926 1 90.25 96 PHE B C 1
ATOM 3249 O O . PHE B 1 96 ? 0.531 14.328 -8.234 1 90.25 96 PHE B O 1
ATOM 3256 N N . THR B 1 97 ? -0.552 16.172 -8.539 1 88 97 THR B N 1
ATOM 3257 C CA . THR B 1 97 ? 0.235 16.672 -9.664 1 88 97 THR B CA 1
ATOM 3258 C C . THR B 1 97 ? 0.759 18.078 -9.383 1 88 97 THR B C 1
ATOM 3260 O O . THR B 1 97 ? 0.392 18.688 -8.383 1 88 97 THR B O 1
ATOM 3263 N N . GLU B 1 98 ? 1.6 18.5 -10.273 1 84.81 98 GLU B N 1
ATOM 3264 C CA . GLU B 1 98 ? 2.119 19.859 -10.148 1 84.81 98 GLU B CA 1
ATOM 3265 C C . GLU B 1 98 ? 0.993 20.891 -10.195 1 84.81 98 GLU B C 1
ATOM 3267 O O . GLU B 1 98 ? 0.997 21.859 -9.43 1 84.81 98 GLU B O 1
ATOM 3272 N N . GLU B 1 99 ? 0.073 20.656 -11.008 1 83.38 99 GLU B N 1
ATOM 3273 C CA . GLU B 1 99 ? -1.048 21.562 -11.18 1 83.38 99 GLU B CA 1
ATOM 3274 C C . GLU B 1 99 ? -1.929 21.609 -9.938 1 83.38 99 GLU B C 1
ATOM 3276 O O . GLU B 1 99 ? -2.336 22.688 -9.492 1 83.38 99 GLU B O 1
ATOM 3281 N N . SER B 1 100 ? -2.154 20.5 -9.367 1 87.44 100 SER B N 1
ATOM 3282 C CA . SER B 1 100 ? -3.072 20.422 -8.234 1 87.44 100 SER B CA 1
ATOM 3283 C C . SER B 1 100 ? -2.449 21.016 -6.977 1 87.44 100 SER B C 1
ATOM 3285 O O . SER B 1 100 ? -3.156 21.344 -6.023 1 87.44 100 SER B O 1
ATOM 3287 N N . MET B 1 101 ? -1.17 21.203 -7.012 1 83.88 101 MET B N 1
ATOM 3288 C CA . MET B 1 101 ? -0.48 21.703 -5.828 1 83.88 101 MET B CA 1
ATOM 3289 C C . MET B 1 101 ? -0.612 23.219 -5.723 1 83.88 101 MET B C 1
ATOM 3291 O O . MET B 1 101 ? -0.313 23.812 -4.676 1 83.88 101 MET B O 1
ATOM 3295 N N . SER B 1 102 ? -1.135 23.859 -6.75 1 88.5 102 SER B N 1
ATOM 3296 C CA . SER B 1 102 ? -1.224 25.312 -6.75 1 88.5 102 SER B CA 1
ATOM 3297 C C . SER B 1 102 ? -2.643 25.781 -6.445 1 88.5 102 SER B C 1
ATOM 3299 O O . SER B 1 102 ? -2.926 26.984 -6.477 1 88.5 102 SER B O 1
ATOM 3301 N N . SER B 1 103 ? -3.439 24.828 -6.203 1 92.75 103 SER B N 1
ATOM 3302 C CA . SER B 1 103 ? -4.824 25.172 -5.91 1 92.75 103 SER B CA 1
ATOM 3303 C C . SER B 1 103 ? -5.371 24.344 -4.754 1 92.75 103 SER B C 1
ATOM 3305 O O . SER B 1 103 ? -4.703 23.422 -4.273 1 92.75 103 SER B O 1
ATOM 3307 N N . HIS B 1 104 ? -6.512 24.828 -4.281 1 96.44 104 HIS B N 1
ATOM 3308 C CA . HIS B 1 104 ? -7.234 24.109 -3.234 1 96.44 104 HIS B CA 1
ATOM 3309 C C . HIS B 1 104 ? -8.609 23.656 -3.723 1 96.44 104 HIS B C 1
ATOM 3311 O O . HIS B 1 104 ? -9.406 24.484 -4.18 1 96.44 104 HIS B O 1
ATOM 3317 N N . ASP B 1 105 ? -8.836 22.391 -3.686 1 95.81 105 ASP B N 1
ATOM 3318 C CA . ASP B 1 105 ? -10.141 21.797 -3.959 1 95.81 105 ASP B CA 1
ATOM 3319 C C . ASP B 1 105 ? -10.789 21.281 -2.68 1 95.81 105 ASP B C 1
ATOM 3321 O O . ASP B 1 105 ? -10.438 20.188 -2.201 1 95.81 105 ASP B O 1
ATOM 3325 N N . PRO B 1 106 ? -11.75 21.984 -2.137 1 93.94 106 PRO B N 1
ATOM 3326 C CA . PRO B 1 106 ? -12.352 21.578 -0.87 1 93.94 106 PRO B CA 1
ATOM 3327 C C . PRO B 1 106 ? -12.977 20.188 -0.948 1 93.94 106 PRO B C 1
ATOM 3329 O O . PRO B 1 106 ? -13.227 19.547 0.085 1 93.94 106 PRO B O 1
ATOM 3332 N N . MET B 1 107 ? -13.133 19.719 -2.131 1 91.12 107 MET B N 1
ATOM 3333 C CA . MET B 1 107 ? -13.766 18.422 -2.303 1 91.12 107 MET B CA 1
ATOM 3334 C C . MET B 1 107 ? -12.727 17.344 -2.596 1 91.12 107 MET B C 1
ATOM 3336 O O . MET B 1 107 ? -13.078 16.188 -2.859 1 91.12 107 MET B O 1
ATOM 3340 N N . GLY B 1 108 ? -11.5 17.734 -2.574 1 92.94 108 GLY B N 1
ATOM 3341 C CA . GLY B 1 108 ? -10.43 16.766 -2.82 1 92.94 108 GLY B CA 1
ATOM 3342 C C . GLY B 1 108 ? -10.305 15.727 -1.73 1 92.94 108 GLY B C 1
ATOM 3343 O O . GLY B 1 108 ? -10.484 16.031 -0.549 1 92.94 108 GLY B O 1
ATOM 3344 N N . ARG B 1 109 ? -9.922 14.547 -2.109 1 90.62 109 ARG B N 1
ATOM 3345 C CA . ARG B 1 109 ? -9.812 13.438 -1.167 1 90.62 109 ARG B CA 1
ATOM 3346 C C . ARG B 1 109 ? -8.383 13.273 -0.678 1 90.62 109 ARG B C 1
ATOM 3348 O O . ARG B 1 109 ? -8.117 12.477 0.224 1 90.62 109 ARG B O 1
ATOM 3355 N N . LEU B 1 110 ? -7.512 13.961 -1.311 1 94.62 110 LEU B N 1
ATOM 3356 C CA . LEU B 1 110 ? -6.113 13.977 -0.903 1 94.62 110 LEU B CA 1
ATOM 3357 C C . LEU B 1 110 ? -5.758 15.289 -0.222 1 94.62 110 LEU B C 1
ATOM 3359 O O . LEU B 1 110 ? -6.207 16.359 -0.647 1 94.62 110 LEU B O 1
ATOM 3363 N N . LEU B 1 111 ? -5.047 15.195 0.815 1 97.12 111 LEU B N 1
ATOM 3364 C CA . LEU B 1 111 ? -4.453 16.375 1.432 1 97.12 111 LEU B CA 1
ATOM 3365 C C . LEU B 1 111 ? -2.971 16.484 1.1 1 97.12 111 LEU B C 1
ATOM 3367 O O . LEU B 1 111 ? -2.16 15.711 1.613 1 97.12 111 LEU B O 1
ATOM 3371 N N . ALA B 1 112 ? -2.637 17.375 0.268 1 97.5 112 ALA B N 1
ATOM 3372 C CA . ALA B 1 112 ? -1.256 17.578 -0.169 1 97.5 112 ALA B CA 1
ATOM 3373 C C . ALA B 1 112 ? -0.517 18.531 0.756 1 97.5 112 ALA B C 1
ATOM 3375 O O . ALA B 1 112 ? -0.828 19.734 0.795 1 97.5 112 ALA B O 1
ATOM 3376 N N . ILE B 1 113 ? 0.417 18.047 1.51 1 97.81 113 ILE B N 1
ATOM 3377 C CA . ILE B 1 113 ? 1.247 18.875 2.381 1 97.81 113 ILE B CA 1
ATOM 3378 C C . ILE B 1 113 ? 2.348 19.531 1.56 1 97.81 113 ILE B C 1
ATOM 3380 O O . ILE B 1 113 ? 3.129 18.859 0.888 1 97.81 113 ILE B O 1
ATOM 3384 N N . HIS B 1 114 ? 2.447 20.812 1.688 1 96.31 114 HIS B N 1
ATOM 3385 C CA . HIS B 1 114 ? 3.363 21.578 0.844 1 96.31 114 HIS B CA 1
ATOM 3386 C C . HIS B 1 114 ? 4.613 21.984 1.614 1 96.31 114 HIS B C 1
ATOM 3388 O O . HIS B 1 114 ? 5.688 22.141 1.025 1 96.31 114 HIS B O 1
ATOM 3394 N N . SER B 1 115 ? 4.406 22.234 2.902 1 96.69 115 SER B N 1
ATOM 3395 C CA . SER B 1 115 ? 5.527 22.734 3.688 1 96.69 115 SER B CA 1
ATOM 3396 C C . SER B 1 115 ? 5.535 22.141 5.09 1 96.69 115 SER B C 1
ATOM 3398 O O . SER B 1 115 ? 4.484 22 5.715 1 96.69 115 SER B O 1
ATOM 3400 N N . VAL B 1 116 ? 6.57 21.734 5.484 1 98 116 VAL B N 1
ATOM 3401 C CA . VAL B 1 116 ? 6.93 21.422 6.863 1 98 116 VAL B CA 1
ATOM 3402 C C . VAL B 1 116 ? 8.234 22.125 7.234 1 98 116 VAL B C 1
ATOM 3404 O O . VAL B 1 116 ? 9.32 21.656 6.883 1 98 116 VAL B O 1
ATOM 3407 N N . VAL B 1 117 ? 8.07 23.25 7.945 1 97.94 117 VAL B N 1
ATOM 3408 C CA . VAL B 1 117 ? 9.258 24.078 8.117 1 97.94 117 VAL B CA 1
ATOM 3409 C C . VAL B 1 117 ? 9.383 24.516 9.578 1 97.94 117 VAL B C 1
ATOM 3411 O O . VAL B 1 117 ? 8.375 24.672 10.273 1 97.94 117 VAL B O 1
ATOM 3414 N N . VAL B 1 118 ? 10.539 24.625 10.023 1 97.12 118 VAL B N 1
ATOM 3415 C CA . VAL B 1 118 ? 10.914 25.125 11.336 1 97.12 118 VAL B CA 1
ATOM 3416 C C . VAL B 1 118 ? 11.977 26.219 11.195 1 97.12 118 VAL B C 1
ATOM 3418 O O . VAL B 1 118 ? 12.914 26.078 10.398 1 97.12 118 VAL B O 1
ATOM 3421 N N . ASP B 1 119 ? 11.789 27.234 11.984 1 96.75 119 ASP B N 1
ATOM 3422 C CA . ASP B 1 119 ? 12.75 28.328 11.992 1 96.75 119 ASP B CA 1
ATOM 3423 C C . ASP B 1 119 ? 14.148 27.828 12.344 1 96.75 119 ASP B C 1
ATOM 3425 O O . ASP B 1 119 ? 14.305 26.953 13.195 1 96.75 119 ASP B O 1
ATOM 3429 N N . GLU B 1 120 ? 15.156 28.359 11.727 1 95.38 120 GLU B N 1
ATOM 3430 C CA . GLU B 1 120 ? 16.531 27.859 11.734 1 95.38 120 GLU B CA 1
ATOM 3431 C C . GLU B 1 120 ? 17.047 27.719 13.164 1 95.38 120 GLU B C 1
ATOM 3433 O O . GLU B 1 120 ? 17.625 26.688 13.516 1 95.38 120 GLU B O 1
ATOM 3438 N N . PRO B 1 121 ? 16.828 28.688 14.055 1 93 121 PRO B N 1
ATOM 3439 C CA . PRO B 1 121 ? 17.391 28.562 15.406 1 93 121 PRO B CA 1
ATOM 3440 C C . PRO B 1 121 ? 16.766 27.422 16.203 1 93 121 PRO B C 1
ATOM 3442 O O . PRO B 1 121 ? 17.312 27.016 17.234 1 93 121 PRO B O 1
ATOM 3445 N N . TYR B 1 122 ? 15.711 26.969 15.75 1 92.94 122 TYR B N 1
ATOM 3446 C CA . TYR B 1 122 ? 14.961 25.984 16.531 1 92.94 122 TYR B CA 1
ATOM 3447 C C . TYR B 1 122 ? 15.031 24.609 15.891 1 92.94 122 TYR B C 1
ATOM 3449 O O . TYR B 1 122 ? 14.289 23.703 16.281 1 92.94 122 TYR B O 1
ATOM 3457 N N . ARG B 1 123 ? 15.867 24.406 14.914 1 93.12 123 ARG B N 1
ATOM 3458 C CA . ARG B 1 123 ? 15.977 23.141 14.203 1 93.12 123 ARG B CA 1
ATOM 3459 C C . ARG B 1 123 ? 16.812 22.125 14.984 1 93.12 123 ARG B C 1
ATOM 3461 O O . ARG B 1 123 ? 17.516 22.5 15.93 1 93.12 123 ARG B O 1
ATOM 3468 N N . ASN B 1 124 ? 16.578 20.891 14.664 1 91.12 124 ASN B N 1
ATOM 3469 C CA . ASN B 1 124 ? 17.297 19.781 15.273 1 91.12 124 ASN B CA 1
ATOM 3470 C C . ASN B 1 124 ? 16.984 19.656 16.766 1 91.12 124 ASN B C 1
ATOM 3472 O O . ASN B 1 124 ? 17.859 19.312 17.562 1 91.12 124 ASN B O 1
ATOM 3476 N N . ARG B 1 125 ? 15.789 20.047 17.109 1 90.69 125 ARG B N 1
ATOM 3477 C CA . ARG B 1 125 ? 15.344 19.969 18.5 1 90.69 125 ARG B CA 1
ATOM 3478 C C . ARG B 1 125 ? 14.07 19.141 18.609 1 90.69 125 ARG B C 1
ATOM 3480 O O . ARG B 1 125 ? 13.352 19.219 19.609 1 90.69 125 ARG B O 1
ATOM 3487 N N . GLY B 1 126 ? 13.742 18.484 17.5 1 91.81 126 GLY B N 1
ATOM 3488 C CA . GLY B 1 126 ? 12.594 17.594 17.531 1 91.81 126 GLY B CA 1
ATOM 3489 C C . GLY B 1 126 ? 11.281 18.312 17.266 1 91.81 126 GLY B C 1
ATOM 3490 O O . GLY B 1 126 ? 10.211 17.719 17.344 1 91.81 126 GLY B O 1
ATOM 3491 N N . ILE B 1 127 ? 11.305 19.609 16.969 1 93.44 127 ILE B N 1
ATOM 3492 C CA . ILE B 1 127 ? 10.109 20.422 16.812 1 93.44 127 ILE B CA 1
ATOM 3493 C C . ILE B 1 127 ? 9.336 19.969 15.57 1 93.44 127 ILE B C 1
ATOM 3495 O O . ILE B 1 127 ? 8.117 19.828 15.609 1 93.44 127 ILE B O 1
ATOM 3499 N N . ALA B 1 128 ? 10.086 19.75 14.484 1 95.81 128 ALA B N 1
ATOM 3500 C CA . ALA B 1 128 ? 9.43 19.344 13.242 1 95.81 128 ALA B CA 1
ATOM 3501 C C . ALA B 1 128 ? 8.656 18.047 13.43 1 95.81 128 ALA B C 1
ATOM 3503 O O . ALA B 1 128 ? 7.516 17.922 12.984 1 95.81 128 ALA B O 1
ATOM 3504 N N . LYS B 1 129 ? 9.273 17.094 14.07 1 94.19 129 LYS B N 1
ATOM 3505 C CA . LYS B 1 129 ? 8.656 15.805 14.328 1 94.19 129 LYS B CA 1
ATOM 3506 C C . LYS B 1 129 ? 7.402 15.961 15.188 1 94.19 129 LYS B C 1
ATOM 3508 O O . LYS B 1 129 ? 6.344 15.422 14.859 1 94.19 129 LYS B O 1
ATOM 3513 N N . ALA B 1 130 ? 7.5 16.703 16.266 1 94.56 130 ALA B N 1
ATOM 3514 C CA . ALA B 1 130 ? 6.371 16.938 17.156 1 94.56 130 ALA B CA 1
ATOM 3515 C C . ALA B 1 130 ? 5.234 17.641 16.438 1 94.56 130 ALA B C 1
ATOM 3517 O O . ALA B 1 130 ? 4.066 17.266 16.578 1 94.56 130 ALA B O 1
ATOM 3518 N N . MET B 1 131 ? 5.586 18.625 15.672 1 96.25 131 MET B N 1
ATOM 3519 C CA . MET B 1 131 ? 4.617 19.438 14.938 1 96.25 131 MET B CA 1
ATOM 3520 C C . MET B 1 131 ? 3.883 18.594 13.898 1 96.25 131 MET B C 1
ATOM 3522 O O . MET B 1 131 ? 2.652 18.609 13.836 1 96.25 131 MET B O 1
ATOM 3526 N N . LEU B 1 132 ? 4.652 17.828 13.133 1 96.88 132 LEU B N 1
ATOM 3527 C CA . LEU B 1 132 ? 4.047 17.031 12.07 1 96.88 132 LEU B CA 1
ATOM 3528 C C . LEU B 1 132 ? 3.195 15.914 12.664 1 96.88 132 LEU B C 1
ATOM 3530 O O . LEU B 1 132 ? 2.1 15.633 12.164 1 96.88 132 LEU B O 1
ATOM 3534 N N . ARG B 1 133 ? 3.623 15.266 13.68 1 94.5 133 ARG B N 1
ATOM 3535 C CA . ARG B 1 133 ? 2.834 14.227 14.336 1 94.5 133 ARG B CA 1
ATOM 3536 C C . ARG B 1 133 ? 1.535 14.797 14.898 1 94.5 133 ARG B C 1
ATOM 3538 O O . ARG B 1 133 ? 0.477 14.18 14.781 1 94.5 133 ARG B O 1
ATOM 3545 N N . HIS B 1 134 ? 1.644 15.953 15.508 1 95.12 134 HIS B N 1
ATOM 3546 C CA . HIS B 1 134 ? 0.448 16.641 15.984 1 95.12 134 HIS B CA 1
ATOM 3547 C C . HIS B 1 134 ? -0.517 16.938 14.844 1 95.12 134 HIS B C 1
ATOM 3549 O O . HIS B 1 134 ? -1.724 16.719 14.969 1 95.12 134 HIS B O 1
ATOM 3555 N N . TYR B 1 135 ? 0.04 17.453 13.82 1 97.12 135 TYR B N 1
ATOM 3556 C CA . TYR B 1 135 ? -0.747 17.812 12.648 1 97.12 135 TYR B CA 1
ATOM 3557 C C . TYR B 1 135 ? -1.51 16.594 12.117 1 97.12 135 TYR B C 1
ATOM 3559 O O . TYR B 1 135 ? -2.725 16.672 11.906 1 97.12 135 TYR B O 1
ATOM 3567 N N . VAL B 1 136 ? -0.824 15.492 11.922 1 95.25 136 VAL B N 1
ATOM 3568 C CA . VAL B 1 136 ? -1.392 14.25 11.391 1 95.25 136 VAL B CA 1
ATOM 3569 C C . VAL B 1 136 ? -2.48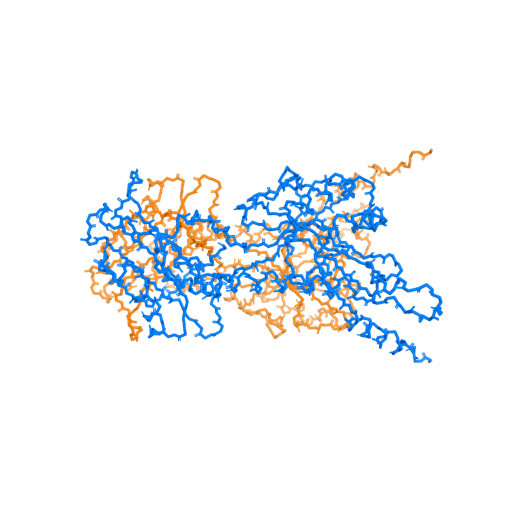 13.742 12.328 1 95.25 136 VAL B C 1
ATOM 3571 O O . VAL B 1 136 ? -3.586 13.414 11.891 1 95.25 136 VAL B O 1
ATOM 3574 N N . ASN B 1 137 ? -2.188 13.703 13.539 1 93.5 137 ASN B N 1
ATOM 3575 C CA . ASN B 1 137 ? -3.148 13.234 14.539 1 93.5 137 ASN B CA 1
ATOM 3576 C C . ASN B 1 137 ? -4.402 14.102 14.555 1 93.5 137 ASN B C 1
ATOM 3578 O O . ASN B 1 137 ? -5.52 13.586 14.609 1 93.5 137 ASN B O 1
ATOM 3582 N N . ARG B 1 138 ? -4.227 15.352 14.508 1 93.75 138 ARG B N 1
ATOM 3583 C CA . ARG B 1 138 ? -5.344 16.281 14.516 1 93.75 138 ARG B CA 1
ATOM 3584 C C . ARG B 1 138 ? -6.254 16.062 13.312 1 93.75 138 ARG B C 1
ATOM 3586 O O . ARG B 1 138 ? -7.48 16.047 13.453 1 93.75 138 ARG B O 1
ATOM 3593 N N . ILE B 1 139 ? -5.684 15.969 12.156 1 93.06 139 ILE B N 1
ATOM 3594 C CA . ILE B 1 139 ? -6.457 15.766 10.938 1 93.06 139 ILE B CA 1
ATOM 3595 C C . ILE B 1 139 ? -7.277 14.484 11.047 1 93.06 139 ILE B C 1
ATOM 3597 O O . ILE B 1 139 ? -8.469 14.469 10.734 1 93.06 139 ILE B O 1
ATOM 3601 N N . GLN B 1 140 ? -6.664 13.477 11.516 1 87.12 140 GLN B N 1
ATOM 3602 C CA . GLN B 1 140 ? -7.336 12.188 11.656 1 87.12 140 GLN B CA 1
ATOM 3603 C C . GLN B 1 140 ? -8.453 12.258 12.695 1 87.12 140 GLN B C 1
ATOM 3605 O O . GLN B 1 140 ? -9.555 11.758 12.461 1 87.12 140 GLN B O 1
ATOM 3610 N N . GLN B 1 141 ? -8.211 12.938 13.758 1 87.56 141 GLN B N 1
ATOM 3611 C CA . GLN B 1 141 ? -9.195 13.07 14.828 1 87.56 141 GLN B CA 1
ATOM 3612 C C . GLN B 1 141 ? -10.391 13.906 14.375 1 87.56 141 GLN B C 1
ATOM 3614 O O . GLN B 1 141 ? -11.539 13.578 14.672 1 87.56 141 GLN B O 1
ATOM 3619 N N . GLU B 1 142 ? -10.086 14.93 13.766 1 86.38 142 GLU B N 1
ATOM 3620 C CA . GLU B 1 142 ? -11.156 15.805 13.305 1 86.38 142 GLU B CA 1
ATOM 3621 C C . GLU B 1 142 ? -12.078 15.086 12.32 1 86.38 142 GLU B C 1
ATOM 3623 O O . GLU B 1 142 ? -13.289 15.289 12.336 1 86.38 142 GLU B O 1
ATOM 3628 N N . GLN B 1 143 ? -11.508 14.328 11.539 1 81.75 143 GLN B N 1
ATOM 3629 C CA . GLN B 1 143 ? -12.328 13.562 10.602 1 81.75 143 GLN B CA 1
ATOM 3630 C C . GLN B 1 143 ? -13.203 12.555 11.336 1 81.75 143 GLN B C 1
ATOM 3632 O O . GLN B 1 143 ? -14.367 12.359 10.984 1 81.75 143 GLN B O 1
ATOM 3637 N N . GLN B 1 144 ? -12.68 11.914 12.25 1 78.12 144 GLN B N 1
ATOM 3638 C CA . GLN B 1 144 ? -13.438 10.961 13.047 1 78.12 144 GLN B CA 1
ATOM 3639 C C . GLN B 1 144 ? -14.602 11.641 13.766 1 78.12 144 GLN B C 1
ATOM 3641 O O . GLN B 1 144 ? -15.711 11.102 13.82 1 78.12 144 GLN B O 1
ATOM 3646 N N . GLN B 1 145 ? -14.375 12.781 14.273 1 77.88 145 GLN B N 1
ATOM 3647 C CA . GLN B 1 145 ? -15.391 13.523 15.008 1 77.88 145 GLN B CA 1
ATOM 3648 C C . GLN B 1 145 ? -16.484 14.047 14.078 1 77.88 145 GLN B C 1
ATOM 3650 O O . GLN B 1 145 ? -17.656 14.039 14.43 1 77.88 145 GLN B O 1
ATOM 3655 N N . GLN B 1 146 ? -16.109 14.562 13.039 1 73.44 146 GLN B N 1
ATOM 3656 C CA . GLN B 1 146 ? -17.047 15.125 12.078 1 73.44 146 GLN B CA 1
ATOM 3657 C C . GLN B 1 146 ? -18.047 14.062 11.609 1 73.44 146 GLN B C 1
ATOM 3659 O O . GLN B 1 146 ? -19.234 14.359 11.43 1 73.44 146 GLN B O 1
ATOM 3664 N N . TYR B 1 147 ? -17.672 12.852 11.609 1 65.62 147 TYR B N 1
ATOM 3665 C CA . TYR B 1 147 ? -18.547 11.828 11.031 1 65.62 147 TYR B CA 1
ATOM 3666 C C . TYR B 1 147 ? -19.141 10.938 12.117 1 65.62 147 TYR B C 1
ATOM 3668 O O . TYR B 1 147 ? -20 10.117 11.844 1 65.62 147 TYR B O 1
ATOM 3676 N N . HIS B 1 148 ? -18.609 10.844 13.305 1 61.88 148 HIS B N 1
ATOM 3677 C CA . HIS B 1 148 ? -19.25 10.156 14.422 1 61.88 148 HIS B CA 1
ATOM 3678 C C . HIS B 1 148 ? -20.531 10.875 14.844 1 61.88 148 HIS B C 1
ATOM 3680 O O . HIS B 1 148 ? -21.469 10.242 15.344 1 61.88 148 HIS B O 1
ATOM 3686 N N . SER B 1 149 ? -20.641 12.156 15.023 1 54.34 149 SER B N 1
ATOM 3687 C CA . SER B 1 149 ? -21.828 12.773 15.594 1 54.34 149 SER B CA 1
ATOM 3688 C C . SER B 1 149 ? -23.031 12.625 14.664 1 54.34 149 SER B C 1
ATOM 3690 O O . SER B 1 149 ? -23.016 13.117 13.539 1 54.34 149 SER B O 1
ATOM 3692 N N . PRO B 1 150 ? -23.859 11.57 14.914 1 44.56 150 PRO B N 1
ATOM 3693 C CA . PRO B 1 150 ? -25.141 11.492 14.211 1 44.56 150 PRO B CA 1
ATOM 3694 C C . PRO B 1 150 ? -25.781 12.859 13.984 1 44.56 150 PRO B C 1
ATOM 3696 O O . PRO B 1 150 ? -25.812 13.688 14.898 1 44.56 150 PRO B O 1
ATOM 3699 N N . ARG B 1 151 ? -25.719 13.461 13 1 40 151 ARG B N 1
ATOM 3700 C CA . ARG B 1 151 ? -26.688 14.539 12.961 1 40 151 ARG B CA 1
ATOM 3701 C C . ARG B 1 151 ? -28.031 14.094 13.539 1 40 151 ARG B C 1
ATOM 3703 O O . ARG B 1 151 ? -28.656 13.164 13.031 1 40 151 ARG B O 1
ATOM 3710 N N . GLY B 1 152 ? -28.188 13.766 14.672 1 35.56 152 GLY B N 1
ATOM 3711 C CA . GLY B 1 152 ? -29.625 13.727 14.961 1 35.56 152 GLY B CA 1
ATOM 3712 C C . GLY B 1 152 ? -30.438 14.57 14.008 1 35.56 152 GLY B C 1
ATOM 3713 O O . GLY B 1 152 ? -29.984 15.625 13.562 1 35.56 152 GLY B O 1
ATOM 3714 N N . VAL B 1 153 ? -31.391 13.914 13.266 1 34.44 153 VAL B N 1
ATOM 3715 C CA . VAL B 1 153 ? -32.531 14.578 12.641 1 34.44 153 VAL B CA 1
ATOM 3716 C C . VAL B 1 153 ? -33.062 15.68 13.562 1 34.44 153 VAL B C 1
ATOM 3718 O O . VAL B 1 153 ? -33.812 15.414 14.5 1 34.44 153 VAL B O 1
ATOM 3721 N N . SER B 1 154 ? -32.375 16.391 14.336 1 31.97 154 SER B N 1
ATOM 3722 C CA . SER B 1 154 ? -33.25 17.406 14.875 1 31.97 154 SER B CA 1
ATOM 3723 C C . SER B 1 154 ? -34.125 18.031 13.781 1 31.97 154 SER B C 1
ATOM 3725 O O . SER B 1 154 ? -33.594 18.375 12.703 1 31.97 154 SER B O 1
ATOM 3727 N N . SER B 1 155 ? -35.438 17.766 13.719 1 32.28 155 SER B N 1
ATOM 3728 C CA . SER B 1 155 ? -36.656 18.25 13.062 1 32.28 155 SER B CA 1
ATOM 3729 C C . SER B 1 155 ? -36.531 19.719 12.711 1 32.28 155 SER B C 1
ATOM 3731 O O . SER B 1 155 ? -37.469 20.297 12.133 1 32.28 155 SER B O 1
ATOM 3733 N N . SER B 1 156 ? -36.188 20.656 13.672 1 32.22 156 SER B N 1
ATOM 3734 C CA . SER B 1 156 ? -36.656 21.984 13.305 1 32.22 156 SER B CA 1
ATOM 3735 C C . SER B 1 156 ? -36.312 22.328 11.859 1 32.22 156 SER B C 1
ATOM 3737 O O . SER B 1 156 ? -35.312 21.828 11.328 1 32.22 156 SER B O 1
ATOM 3739 N N . SER B 1 157 ? -37.281 23.016 11.023 1 32.72 157 SER B N 1
ATOM 3740 C CA . SER B 1 157 ? -37.688 23.625 9.766 1 32.72 157 SER B CA 1
ATOM 3741 C C . SER B 1 157 ? -36.531 24.312 9.062 1 32.72 157 SER B C 1
ATOM 3743 O O . SER B 1 157 ? -36.656 24.859 7.973 1 32.72 157 SER B O 1
ATOM 3745 N N . SER B 1 158 ? -35.688 25.203 9.812 1 33.19 158 SER B N 1
ATOM 3746 C CA . SER B 1 158 ? -35.125 26.219 8.922 1 33.19 158 SER B CA 1
ATOM 3747 C C . SER B 1 158 ? -34.375 25.578 7.77 1 33.19 158 SER B C 1
ATOM 3749 O O . SER B 1 158 ? -33.844 24.469 7.898 1 33.19 158 SER B O 1
ATOM 3751 N N . SER B 1 159 ? -34.469 26.031 6.457 1 35.47 159 SER B N 1
ATOM 3752 C CA . SER B 1 159 ? -33.938 26 5.098 1 35.47 159 SER B CA 1
ATOM 3753 C C . SER B 1 159 ? -32.438 25.688 5.098 1 35.47 159 SER B C 1
ATOM 3755 O O . SER B 1 159 ? -31.672 26.344 4.402 1 35.47 159 SER B O 1
ATOM 3757 N N . SER B 1 160 ? -31.797 25.484 6.23 1 36.09 160 SER B N 1
ATOM 3758 C CA . SER B 1 160 ? -30.344 25.5 6.152 1 36.09 160 SER B CA 1
ATOM 3759 C C . SER B 1 160 ? -29.828 24.609 5.027 1 36.09 160 SER B C 1
ATOM 3761 O O . SER B 1 160 ? -30.281 23.469 4.887 1 36.09 160 SER B O 1
ATOM 3763 N N . SER B 1 161 ? -29.25 25.156 4.004 1 39.25 161 SER B N 1
ATOM 3764 C CA . SER B 1 161 ? -28.453 24.688 2.867 1 39.25 161 SER B CA 1
ATOM 3765 C C . SER B 1 161 ? -27.688 23.422 3.211 1 39.25 161 SER B C 1
ATOM 3767 O O . SER B 1 161 ? -27.031 23.344 4.242 1 39.25 161 SER B O 1
ATOM 3769 N N . LEU B 1 162 ? -28.109 22.25 3.166 1 43.41 162 LEU B N 1
ATOM 3770 C CA . LEU B 1 162 ? -27.422 20.953 3.115 1 43.41 162 LEU B CA 1
ATOM 3771 C C . LEU B 1 162 ? -25.938 21.156 2.812 1 43.41 162 LEU B C 1
ATOM 3773 O O . LEU B 1 162 ? -25.547 21.219 1.647 1 43.41 162 LEU B O 1
ATOM 3777 N N . GLU B 1 163 ? -25.219 22.125 3.471 1 52.41 163 GLU B N 1
ATOM 3778 C CA . GLU B 1 163 ? -23.797 22.328 3.246 1 52.41 163 GLU B CA 1
ATOM 3779 C C . GLU B 1 163 ? -23.078 21.016 2.975 1 52.41 163 GLU B C 1
ATOM 3781 O O . GLU B 1 163 ? -23.25 20.047 3.727 1 52.41 163 GLU B O 1
ATOM 3786 N N . GLU B 1 164 ? -22.875 20.766 1.718 1 63.94 164 GLU B N 1
ATOM 3787 C CA . GLU B 1 164 ? -22.156 19.609 1.203 1 63.94 164 GLU B CA 1
ATOM 3788 C C . GLU B 1 164 ? -20.938 19.281 2.066 1 63.94 164 GLU B C 1
ATOM 3790 O O . GLU B 1 164 ? -20.062 20.125 2.24 1 63.94 164 GLU B O 1
ATOM 3795 N N . VAL B 1 165 ? -21.109 18.422 3.051 1 69.94 165 VAL B N 1
ATOM 3796 C CA . VAL B 1 165 ? -20 17.938 3.861 1 69.94 165 VAL B CA 1
ATOM 3797 C C . VAL B 1 165 ? -18.859 17.438 2.953 1 69.94 165 VAL B C 1
ATOM 3799 O O . VAL B 1 165 ? -19.094 16.656 2.037 1 69.94 165 VAL B O 1
ATOM 3802 N N . PRO B 1 166 ? -17.688 18.203 3.094 1 81.06 166 PRO B N 1
ATOM 3803 C CA . PRO B 1 166 ? -16.578 17.734 2.271 1 81.06 166 PRO B CA 1
ATOM 3804 C C . PRO B 1 166 ? -16.281 16.25 2.477 1 81.06 166 PRO B C 1
ATOM 3806 O O . PRO B 1 166 ? -16.531 15.703 3.557 1 81.06 166 PRO B O 1
ATOM 3809 N N . PRO B 1 167 ? -15.852 15.633 1.387 1 82.69 167 PRO B N 1
ATOM 3810 C CA . PRO B 1 167 ? -15.477 14.227 1.517 1 82.69 167 PRO B CA 1
ATOM 3811 C C . PRO B 1 167 ? -14.359 14 2.531 1 82.69 167 PRO B C 1
ATOM 3813 O O . PRO B 1 167 ? -13.625 14.938 2.859 1 82.69 167 PRO B O 1
ATOM 3816 N N . ILE B 1 168 ? -14.344 12.875 3.01 1 83.88 168 ILE B N 1
ATOM 3817 C CA . ILE B 1 168 ? -13.281 12.492 3.93 1 83.88 168 ILE B CA 1
ATOM 3818 C C . ILE B 1 168 ? -11.93 12.57 3.215 1 83.88 168 ILE B C 1
ATOM 3820 O O . ILE B 1 168 ? -11.844 12.281 2.018 1 83.88 168 ILE B O 1
ATOM 3824 N N . ILE B 1 169 ? -10.945 12.953 3.957 1 91 169 ILE B N 1
ATOM 3825 C CA . ILE B 1 169 ? -9.578 12.875 3.449 1 91 169 ILE B CA 1
ATOM 3826 C C . ILE B 1 169 ? -9.094 11.43 3.506 1 91 169 ILE B C 1
ATOM 3828 O O . ILE B 1 169 ? -8.977 10.844 4.586 1 91 169 ILE B O 1
ATOM 3832 N N . GLU B 1 170 ? -8.797 10.906 2.406 1 88.06 170 GLU B N 1
ATOM 3833 C CA . GLU B 1 170 ? -8.414 9.5 2.336 1 88.06 170 GLU B CA 1
ATOM 3834 C C . GLU B 1 170 ? -6.922 9.328 2.613 1 88.06 170 GLU B C 1
ATOM 3836 O O . GLU B 1 170 ? -6.504 8.305 3.17 1 88.06 170 GLU B O 1
ATOM 3841 N N . SER B 1 171 ? -6.145 10.273 2.148 1 92.88 171 SER B N 1
ATOM 3842 C CA . SER B 1 171 ? -4.699 10.164 2.324 1 92.88 171 SER B CA 1
ATOM 3843 C C . SER B 1 171 ? -4.047 11.539 2.381 1 92.88 171 SER B C 1
ATOM 3845 O O . SER B 1 171 ? -4.539 12.492 1.776 1 92.88 171 SER B O 1
ATOM 3847 N N . MET B 1 172 ? -2.984 11.594 3.117 1 96.38 172 MET B N 1
ATOM 3848 C CA . MET B 1 172 ? -2.068 12.727 3.062 1 96.38 172 MET B CA 1
ATOM 3849 C C . MET B 1 172 ? -0.858 12.414 2.191 1 96.38 172 MET B C 1
ATOM 3851 O O . MET B 1 172 ? -0.282 11.328 2.291 1 96.38 172 MET B O 1
ATOM 3855 N N . VAL B 1 173 ? -0.547 13.336 1.301 1 96.25 173 VAL B N 1
ATOM 3856 C CA . VAL B 1 173 ? 0.555 13.109 0.372 1 96.25 173 VAL B CA 1
ATOM 3857 C C . VAL B 1 173 ? 1.529 14.281 0.427 1 96.25 173 VAL B C 1
ATOM 3859 O O . VAL B 1 173 ? 1.14 15.406 0.755 1 96.25 173 VAL B O 1
ATOM 3862 N N . LEU B 1 174 ? 2.809 14.016 0.184 1 96.31 174 LEU B N 1
ATOM 3863 C CA . LEU B 1 174 ? 3.801 15.078 0.119 1 96.31 174 LEU B CA 1
ATOM 3864 C C . LEU B 1 174 ? 5 14.656 -0.72 1 96.31 174 LEU B C 1
ATOM 3866 O O . LEU B 1 174 ? 5.133 13.484 -1.073 1 96.31 174 LEU B O 1
ATOM 3870 N N . LEU B 1 175 ? 5.781 15.625 -1.099 1 94.12 175 LEU B N 1
ATOM 3871 C CA . LEU B 1 175 ? 7.055 15.406 -1.782 1 94.12 175 LEU B CA 1
ATOM 3872 C C . LEU B 1 175 ? 8.227 15.688 -0.851 1 94.12 175 LEU B C 1
ATOM 3874 O O . LEU B 1 175 ? 8.203 16.656 -0.094 1 94.12 175 LEU B O 1
ATOM 3878 N N . SER B 1 176 ? 9.164 14.836 -0.894 1 93.75 176 SER B N 1
ATOM 3879 C CA . SER B 1 176 ? 10.32 15 -0.024 1 93.75 176 SER B CA 1
ATOM 3880 C C . SER B 1 176 ? 11.617 14.734 -0.777 1 93.75 176 SER B C 1
ATOM 3882 O O . SER B 1 176 ? 11.648 13.945 -1.723 1 93.75 176 SER B O 1
ATOM 3884 N N . LYS B 1 177 ? 12.648 15.375 -0.273 1 91.5 177 LYS B N 1
ATOM 3885 C CA . LYS B 1 177 ? 14 15.07 -0.742 1 91.5 177 LYS B CA 1
ATOM 3886 C C . LYS B 1 177 ? 14.531 13.797 -0.084 1 91.5 177 LYS B C 1
ATOM 3888 O O . LYS B 1 177 ? 14.039 13.383 0.967 1 91.5 177 LYS B O 1
ATOM 3893 N N . LYS B 1 178 ? 15.555 13.336 -0.7 1 89.88 178 LYS B N 1
ATOM 3894 C CA . LYS B 1 178 ? 16.141 12.047 -0.33 1 89.88 178 LYS B CA 1
ATOM 3895 C C . LYS B 1 178 ? 16.562 12.039 1.137 1 89.88 178 LYS B C 1
ATOM 3897 O O . LYS B 1 178 ? 16.281 11.078 1.858 1 89.88 178 LYS B O 1
ATOM 3902 N N . HIS B 1 179 ? 17.156 13.062 1.625 1 90.69 179 HIS B N 1
ATOM 3903 C CA . HIS B 1 179 ? 17.781 13.062 2.943 1 90.69 179 HIS B CA 1
ATOM 3904 C C . HIS B 1 179 ? 16.734 13.172 4.047 1 90.69 179 HIS B C 1
ATOM 3906 O O . HIS B 1 179 ? 17.047 12.969 5.223 1 90.69 179 HIS B O 1
ATOM 3912 N N . LEU B 1 180 ? 15.492 13.445 3.676 1 93.44 180 LEU B N 1
ATOM 3913 C CA . LEU B 1 180 ? 14.445 13.625 4.68 1 93.44 180 LEU B CA 1
ATOM 3914 C C . LEU B 1 180 ? 13.531 12.398 4.734 1 93.44 180 LEU B C 1
ATOM 3916 O O . LEU B 1 180 ? 12.602 12.359 5.543 1 93.44 180 LEU B O 1
ATOM 3920 N N . LEU B 1 181 ? 13.742 11.398 3.973 1 93.25 181 LEU B N 1
ATOM 3921 C CA . LEU B 1 181 ? 12.867 10.234 3.893 1 93.25 181 LEU B CA 1
ATOM 3922 C C . LEU B 1 181 ? 12.734 9.562 5.254 1 93.25 181 LEU B C 1
ATOM 3924 O O . LEU B 1 181 ? 11.625 9.25 5.688 1 93.25 181 LEU B O 1
ATOM 3928 N N . GLY B 1 182 ? 13.867 9.336 5.867 1 91.25 182 GLY B N 1
ATOM 3929 C CA . GLY B 1 182 ? 13.82 8.703 7.18 1 91.25 182 GLY B CA 1
ATOM 3930 C C . GLY B 1 182 ? 12.953 9.461 8.172 1 91.25 182 GLY B C 1
ATOM 3931 O O . GLY B 1 182 ? 12.211 8.844 8.945 1 91.25 182 GLY B O 1
ATOM 3932 N N . PHE B 1 183 ? 12.984 10.797 8.164 1 92.56 183 PHE B N 1
ATOM 3933 C CA . PHE B 1 183 ? 12.195 11.664 9.031 1 92.56 183 PHE B CA 1
ATOM 3934 C C . PHE B 1 183 ? 10.703 11.438 8.82 1 92.56 183 PHE B C 1
ATOM 3936 O O . PHE B 1 183 ? 9.961 11.219 9.781 1 92.56 183 PHE B O 1
ATOM 3943 N N . TYR B 1 184 ? 10.273 11.414 7.551 1 95.94 184 TYR B N 1
ATOM 3944 C CA . TYR B 1 184 ? 8.852 11.312 7.254 1 95.94 184 TYR B CA 1
ATOM 3945 C C . TYR B 1 184 ? 8.336 9.906 7.539 1 95.94 184 TYR B C 1
ATOM 3947 O O . TYR B 1 184 ? 7.195 9.734 7.973 1 95.94 184 TYR B O 1
ATOM 3955 N N . VAL B 1 185 ? 9.164 8.969 7.266 1 93.19 185 VAL B N 1
ATOM 3956 C CA . VAL B 1 185 ? 8.766 7.598 7.57 1 93.19 185 VAL B CA 1
ATOM 3957 C C . VAL B 1 185 ? 8.562 7.441 9.078 1 93.19 185 VAL B C 1
ATOM 3959 O O . VAL B 1 185 ? 7.621 6.773 9.516 1 93.19 185 VAL B O 1
ATOM 3962 N N . GLN B 1 186 ? 9.406 8.07 9.844 1 90.69 186 GLN B N 1
ATOM 3963 C CA . GLN B 1 186 ? 9.258 8.039 11.297 1 90.69 186 GLN B CA 1
ATOM 3964 C C . GLN B 1 186 ? 7.98 8.75 11.734 1 90.69 186 GLN B C 1
ATOM 3966 O O . GLN B 1 186 ? 7.461 8.492 12.82 1 90.69 186 GLN B O 1
ATOM 3971 N N . CYS B 1 187 ? 7.508 9.633 10.922 1 93.25 187 CYS B N 1
ATOM 3972 C CA . CYS B 1 187 ? 6.273 10.352 11.219 1 93.25 187 CYS B CA 1
ATOM 3973 C C . CYS B 1 187 ? 5.062 9.609 10.672 1 93.25 187 CYS B C 1
ATOM 3975 O O . CYS B 1 187 ? 3.939 10.109 10.719 1 93.25 187 CYS B O 1
ATOM 3977 N N . GLY B 1 188 ? 5.246 8.484 10.047 1 91.75 188 GLY B N 1
ATOM 3978 C CA . GLY B 1 188 ? 4.141 7.625 9.664 1 91.75 188 GLY B CA 1
ATOM 3979 C C . GLY B 1 188 ? 3.883 7.605 8.172 1 91.75 188 GLY B C 1
ATOM 3980 O O . GLY B 1 188 ? 2.916 6.996 7.707 1 91.75 188 GLY B O 1
ATOM 3981 N N . PHE B 1 189 ? 4.773 8.211 7.383 1 95.19 189 PHE B N 1
ATOM 3982 C CA . PHE B 1 189 ? 4.566 8.242 5.941 1 95.19 189 PHE B CA 1
ATOM 3983 C C . PHE B 1 189 ? 5.281 7.078 5.27 1 95.19 189 PHE B C 1
ATOM 3985 O O . PHE B 1 189 ? 6.332 6.633 5.734 1 95.19 189 PHE B O 1
ATOM 3992 N N . PHE B 1 190 ? 4.703 6.707 4.168 1 92.38 190 PHE B N 1
ATOM 3993 C CA . PHE B 1 190 ? 5.297 5.715 3.279 1 92.38 190 PHE B CA 1
ATOM 3994 C C . PHE B 1 190 ? 5.91 6.383 2.053 1 92.38 190 PHE B C 1
ATOM 3996 O O . PHE B 1 190 ? 5.328 7.32 1.497 1 92.38 190 PHE B O 1
ATOM 4003 N N . VAL B 1 191 ? 7.074 5.824 1.686 1 93.38 191 VAL B N 1
ATOM 4004 C CA . VAL B 1 191 ? 7.684 6.332 0.459 1 93.38 191 VAL B CA 1
ATOM 4005 C C . VAL B 1 191 ? 7.23 5.484 -0.729 1 93.38 191 VAL B C 1
ATOM 4007 O O . VAL B 1 191 ? 7.535 4.293 -0.803 1 93.38 191 VAL B O 1
ATOM 4010 N N . ASN B 1 192 ? 6.613 6.094 -1.647 1 89 192 ASN B N 1
ATOM 4011 C CA . ASN B 1 192 ? 5.996 5.371 -2.756 1 89 192 ASN B CA 1
ATOM 4012 C C . ASN B 1 192 ? 6.957 5.223 -3.932 1 89 192 ASN B C 1
ATOM 4014 O O . ASN B 1 192 ? 7.262 4.105 -4.348 1 89 192 ASN B O 1
ATOM 4018 N N . ARG B 1 193 ? 7.379 6.375 -4.422 1 87.62 193 ARG B N 1
ATOM 4019 C CA . ARG B 1 193 ? 8.148 6.398 -5.66 1 87.62 193 ARG B CA 1
ATOM 4020 C C . ARG B 1 193 ? 8.852 7.742 -5.836 1 87.62 193 ARG B C 1
ATOM 4022 O O . ARG B 1 193 ? 8.539 8.711 -5.137 1 87.62 193 ARG B O 1
ATOM 4029 N N . PRO B 1 194 ? 9.836 7.672 -6.82 1 87.5 194 PRO B N 1
ATOM 4030 C CA . PRO B 1 194 ? 10.312 8.992 -7.246 1 87.5 194 PRO B CA 1
ATOM 4031 C C . PRO B 1 194 ? 9.227 9.82 -7.918 1 87.5 194 PRO B C 1
ATOM 4033 O O . PRO B 1 194 ? 8.43 9.289 -8.695 1 87.5 194 PRO B O 1
ATOM 4036 N N . SER B 1 195 ? 9.203 10.984 -7.523 1 87.06 195 SER B N 1
ATOM 4037 C CA . SER B 1 195 ? 8.141 11.844 -8.023 1 87.06 195 SER B CA 1
ATOM 4038 C C . SER B 1 195 ? 8.375 12.227 -9.484 1 87.06 195 SER B C 1
ATOM 4040 O O . SER B 1 195 ? 9.5 12.516 -9.883 1 87.06 195 SER B O 1
ATOM 4042 N N . PRO B 1 196 ? 7.312 12.164 -10.266 1 78.94 196 PRO B N 1
ATOM 4043 C CA . PRO B 1 196 ? 7.418 12.734 -11.609 1 78.94 196 PRO B CA 1
ATOM 4044 C C . PRO B 1 196 ? 7.512 14.266 -11.594 1 78.94 196 PRO B C 1
ATOM 4046 O O . PRO B 1 196 ? 7.875 14.867 -12.602 1 78.94 196 PRO B O 1
ATOM 4049 N N . ILE B 1 197 ? 7.043 14.797 -10.445 1 74 197 ILE B N 1
ATOM 4050 C CA . ILE B 1 197 ? 7.129 16.234 -10.266 1 74 197 ILE B CA 1
ATOM 4051 C C . ILE B 1 197 ? 8.562 16.625 -9.922 1 74 197 ILE B C 1
ATOM 4053 O O . ILE B 1 197 ? 9.117 16.172 -8.922 1 74 197 ILE B O 1
ATOM 4057 N N . VAL B 1 198 ? 9.234 17.188 -10.836 1 70.06 198 VAL B N 1
ATOM 4058 C CA . VAL B 1 198 ? 10.641 17.531 -10.609 1 70.06 198 VAL B CA 1
ATOM 4059 C C . VAL B 1 198 ? 10.781 19.031 -10.352 1 70.06 198 VAL B C 1
ATOM 4061 O O . VAL B 1 198 ? 10.312 19.844 -11.141 1 70.06 198 VAL B O 1
ATOM 4064 N N . HIS B 1 199 ? 11.016 19.344 -9.109 1 68.25 199 HIS B N 1
ATOM 4065 C CA . HIS B 1 199 ? 11.359 20.719 -8.75 1 68.25 199 HIS B CA 1
ATOM 4066 C C . HIS B 1 199 ? 12.859 20.875 -8.562 1 68.25 199 HIS B C 1
ATOM 4068 O O . HIS B 1 199 ? 13.453 20.234 -7.688 1 68.25 199 HIS B O 1
ATOM 4074 N N . GLY B 1 200 ? 13.523 21.547 -9.445 1 66.31 200 GLY B N 1
ATOM 4075 C CA . GLY B 1 200 ? 14.961 21.734 -9.305 1 66.31 200 GLY B CA 1
ATOM 4076 C C . GLY B 1 200 ? 15.766 20.578 -9.852 1 66.31 200 GLY B C 1
ATOM 4077 O O . GLY B 1 200 ? 15.305 19.844 -10.727 1 66.31 200 GLY B O 1
ATOM 4078 N N . GLN B 1 201 ? 17.016 20.375 -9.383 1 67.62 201 GLN B N 1
ATOM 4079 C CA . GLN B 1 201 ? 17.984 19.406 -9.906 1 67.62 201 GLN B CA 1
ATOM 4080 C C . GLN B 1 201 ? 17.891 18.094 -9.148 1 67.62 201 GLN B C 1
ATOM 4082 O O . GLN B 1 201 ? 18.359 17.062 -9.633 1 67.62 201 GLN B O 1
ATOM 4087 N N . GLU B 1 202 ? 17.141 18.25 -8.055 1 78.19 202 GLU B N 1
ATOM 4088 C CA . GLU B 1 202 ? 17.188 17.062 -7.203 1 78.19 202 GLU B CA 1
ATOM 4089 C C . GLU B 1 202 ? 15.938 16.219 -7.375 1 78.19 202 GLU B C 1
ATOM 4091 O O . GLU B 1 202 ? 14.867 16.734 -7.703 1 78.19 202 GLU B O 1
ATOM 4096 N N . LEU B 1 203 ? 16.125 14.953 -7.301 1 84.19 203 LEU B N 1
ATOM 4097 C CA . LEU B 1 203 ? 15.031 14 -7.34 1 84.19 203 LEU B CA 1
ATOM 4098 C C . LEU B 1 203 ? 14.18 14.102 -6.078 1 84.19 203 LEU B C 1
ATOM 4100 O O . LEU B 1 203 ? 14.711 14.242 -4.973 1 84.19 203 LEU B O 1
ATOM 4104 N N . TRP B 1 204 ? 12.836 14.25 -6.293 1 89.38 204 TRP B N 1
ATOM 4105 C CA . TRP B 1 204 ? 11.891 14.242 -5.18 1 89.38 204 TRP B CA 1
ATOM 4106 C C . TRP B 1 204 ? 11.164 12.898 -5.09 1 89.38 204 TRP B C 1
ATOM 4108 O O . TRP B 1 204 ? 11.016 12.203 -6.094 1 89.38 204 TRP B O 1
ATOM 4118 N N . TYR B 1 205 ? 10.789 12.57 -3.885 1 92.94 205 TYR B N 1
ATOM 4119 C CA . TYR B 1 205 ? 10.07 11.328 -3.633 1 92.94 205 TYR B CA 1
ATOM 4120 C C . TYR B 1 205 ? 8.648 11.609 -3.16 1 92.94 205 TYR B C 1
ATOM 4122 O O . TYR B 1 205 ? 8.422 12.531 -2.375 1 92.94 205 TYR B O 1
ATOM 4130 N N . GLU B 1 206 ? 7.742 10.812 -3.641 1 94.06 206 GLU B N 1
ATOM 4131 C CA . GLU B 1 206 ? 6.352 10.914 -3.217 1 94.06 206 GLU B CA 1
ATOM 4132 C C . GLU B 1 206 ? 6.082 10.062 -1.981 1 94.06 206 GLU B C 1
ATOM 4134 O O . GLU B 1 206 ? 6.418 8.875 -1.957 1 94.06 206 GLU B O 1
ATOM 4139 N N . LEU B 1 207 ? 5.562 10.719 -0.946 1 96 207 LEU B N 1
ATOM 4140 C CA . LEU B 1 207 ? 5.199 10.031 0.29 1 96 207 LEU B CA 1
ATOM 4141 C C . LEU B 1 207 ? 3.693 10.109 0.534 1 96 207 LEU B C 1
ATOM 4143 O O . LEU B 1 207 ? 3.027 11.016 0.028 1 96 207 LEU B O 1
ATOM 4147 N N . GLU B 1 208 ? 3.236 9.141 1.295 1 94.69 208 GLU B N 1
ATOM 4148 C CA . GLU B 1 208 ? 1.803 9.078 1.558 1 94.69 208 GLU B CA 1
ATOM 4149 C C . GLU B 1 208 ? 1.519 8.477 2.928 1 94.69 208 GLU B C 1
ATOM 4151 O O . GLU B 1 208 ? 2.291 7.648 3.42 1 94.69 208 GLU B O 1
ATOM 4156 N N . GLN B 1 209 ? 0.521 8.969 3.516 1 94.12 209 GLN B N 1
ATOM 4157 C CA . GLN B 1 209 ? -0.06 8.359 4.707 1 94.12 209 GLN B CA 1
ATOM 4158 C C . GLN B 1 209 ? -1.574 8.227 4.578 1 94.12 209 GLN B C 1
ATOM 4160 O O . GLN B 1 209 ? -2.279 9.227 4.426 1 94.12 209 GLN B O 1
ATOM 4165 N N . SER B 1 210 ? -2.027 7.039 4.664 1 88.75 210 SER B N 1
ATOM 4166 C CA . SER B 1 210 ? -3.463 6.801 4.547 1 88.75 210 SER B CA 1
ATOM 4167 C C . SER B 1 210 ? -4.203 7.277 5.793 1 88.75 210 SER B C 1
ATOM 4169 O O . SER B 1 210 ? -3.736 7.07 6.914 1 88.75 210 SER B O 1
ATOM 4171 N N . CYS B 1 211 ? -5.312 7.941 5.555 1 88.5 211 CYS B N 1
ATOM 4172 C CA . CYS B 1 211 ? -6.137 8.422 6.656 1 88.5 211 CYS B CA 1
ATOM 4173 C C . CYS B 1 211 ? -7.34 7.516 6.875 1 88.5 211 CYS B C 1
ATOM 4175 O O . CYS B 1 211 ? -8.195 7.805 7.711 1 88.5 211 CYS B O 1
ATOM 4177 N N . ILE B 1 212 ? -7.41 6.512 6.109 1 83.19 212 ILE B N 1
ATOM 4178 C CA . ILE B 1 212 ? -8.492 5.543 6.227 1 83.19 212 ILE B CA 1
ATOM 4179 C C . ILE B 1 212 ? -7.91 4.148 6.441 1 83.19 212 ILE B C 1
ATOM 4181 O O . ILE B 1 212 ? -6.816 3.842 5.969 1 83.19 212 ILE B O 1
ATOM 4185 N N . ARG B 1 213 ? -8.727 3.428 7.184 1 80.88 213 ARG B N 1
ATOM 4186 C CA . ARG B 1 213 ? -8.289 2.053 7.41 1 80.88 213 ARG B CA 1
ATOM 4187 C C . ARG B 1 213 ? -8.695 1.152 6.246 1 80.88 213 ARG B C 1
ATOM 4189 O O . ARG B 1 213 ? -9.828 1.222 5.766 1 80.88 213 ARG B O 1
ATOM 4196 N N . SER B 1 214 ? -7.73 0.376 5.848 1 76.38 214 SER B N 1
ATOM 4197 C CA . SER B 1 214 ? -8 -0.473 4.691 1 76.38 214 SER B CA 1
ATOM 4198 C C . SER B 1 214 ? -7.852 -1.949 5.043 1 76.38 214 SER B C 1
ATOM 4200 O O . SER B 1 214 ? -8.039 -2.818 4.188 1 76.38 214 SER B O 1
ATOM 4202 N N . SER B 1 215 ? -7.492 -2.271 6.215 1 78.56 215 SER B N 1
ATOM 4203 C CA . SER B 1 215 ? -7.324 -3.656 6.645 1 78.56 215 SER B CA 1
ATOM 4204 C C . SER B 1 215 ? -7.938 -3.889 8.016 1 78.56 215 SER B C 1
ATOM 4206 O O . SER B 1 215 ? -8.008 -2.969 8.836 1 78.56 215 SER B O 1
ATOM 4208 N N . PRO B 1 216 ? -8.367 -5.137 8.195 1 82.94 216 PRO B N 1
ATOM 4209 C CA . PRO B 1 216 ? -8.945 -5.438 9.508 1 82.94 216 PRO B CA 1
ATOM 4210 C C . PRO B 1 216 ? -7.93 -5.297 10.648 1 82.94 216 PRO B C 1
ATOM 4212 O O . PRO B 1 216 ? -6.742 -5.57 10.453 1 82.94 216 PRO B O 1
ATOM 4215 N N . LYS B 1 217 ? -8.422 -4.848 11.766 1 84.38 217 LYS B N 1
ATOM 4216 C CA . LYS B 1 217 ? -7.625 -4.883 12.992 1 84.38 217 LYS B CA 1
ATOM 4217 C C . LYS B 1 217 ? -7.484 -6.309 13.516 1 84.38 217 LYS B C 1
ATOM 4219 O O . LYS B 1 217 ? -8.18 -7.215 13.055 1 84.38 217 LYS B O 1
ATOM 4224 N N . GLU B 1 218 ? -6.508 -6.418 14.383 1 84.38 218 GLU B N 1
ATOM 4225 C CA . GLU B 1 218 ? -6.363 -7.719 15.023 1 84.38 218 GLU B CA 1
ATOM 4226 C C . GLU B 1 218 ? -7.688 -8.188 15.633 1 84.38 218 GLU B C 1
ATOM 4228 O O . GLU B 1 218 ? -8.367 -7.422 16.312 1 84.38 218 GLU B O 1
ATOM 4233 N N . GLY B 1 219 ? -8.062 -9.281 15.328 1 89.75 219 GLY B N 1
ATOM 4234 C CA . GLY B 1 219 ? -9.289 -9.836 15.883 1 89.75 219 GLY B CA 1
ATOM 4235 C C . GLY B 1 219 ? -10.5 -9.633 14.992 1 89.75 219 GLY B C 1
ATOM 4236 O O . GLY B 1 219 ? -11.547 -10.242 15.203 1 89.75 219 GLY B O 1
ATOM 4237 N N . GLU B 1 220 ? -10.375 -8.812 14.023 1 90.88 220 GLU B N 1
ATOM 4238 C CA . GLU B 1 220 ? -11.477 -8.57 13.102 1 90.88 220 GLU B CA 1
ATOM 4239 C C . GLU B 1 220 ? -11.422 -9.523 11.906 1 90.88 220 GLU B C 1
ATOM 4241 O O . GLU B 1 220 ? -10.352 -10.031 11.57 1 90.88 220 GLU B O 1
ATOM 4246 N N . MET B 1 221 ? -12.586 -9.68 11.414 1 89.75 221 MET B N 1
ATOM 4247 C CA . MET B 1 221 ? -12.703 -10.477 10.195 1 89.75 221 MET B CA 1
ATOM 4248 C C . MET B 1 221 ? -13.578 -9.773 9.164 1 89.75 221 MET B C 1
ATOM 4250 O O . MET B 1 221 ? -14.273 -8.805 9.492 1 89.75 221 MET B O 1
ATOM 4254 N N . TRP B 1 222 ? -13.508 -10.25 7.977 1 90.81 222 TRP B N 1
ATOM 4255 C CA . TRP B 1 222 ? -14.297 -9.664 6.895 1 90.81 222 TRP B CA 1
ATOM 4256 C C . TRP B 1 222 ? -15.688 -10.281 6.84 1 90.81 222 TRP B C 1
ATOM 4258 O O . TRP B 1 222 ? -15.844 -11.5 6.996 1 90.81 222 TRP B O 1
ATOM 4268 N N . PHE B 1 223 ? -16.609 -9.461 6.598 1 93.5 223 PHE B N 1
ATOM 4269 C CA . PHE B 1 223 ? -17.984 -9.852 6.32 1 93.5 223 PHE B CA 1
ATOM 4270 C C . PHE B 1 223 ? -18.453 -9.258 5.004 1 93.5 223 PHE B C 1
ATOM 4272 O O . PHE B 1 223 ? -17.953 -8.219 4.566 1 93.5 223 PHE B O 1
ATOM 4279 N N . CYS B 1 224 ? -19.406 -9.93 4.43 1 94 224 CYS B N 1
ATOM 4280 C CA . CYS B 1 224 ? -19.938 -9.508 3.139 1 94 224 CYS B CA 1
ATOM 4281 C C . CYS B 1 224 ? -21.453 -9.43 3.17 1 94 224 CYS B C 1
ATOM 4283 O O . CYS B 1 224 ? -22.125 -10.414 3.49 1 94 224 CYS B O 1
ATOM 4285 N N . LYS B 1 225 ? -21.969 -8.289 2.871 1 95.38 225 LYS B N 1
ATOM 4286 C CA . LYS B 1 225 ? -23.406 -8.117 2.658 1 95.38 225 LYS B CA 1
ATOM 4287 C C . LYS B 1 225 ? -23.734 -8.094 1.169 1 95.38 225 LYS B C 1
ATOM 4289 O O . LYS B 1 225 ? -23.219 -7.266 0.422 1 95.38 225 LYS B O 1
ATOM 4294 N N . THR B 1 226 ? -24.562 -9.047 0.769 1 93.94 226 THR B N 1
ATOM 4295 C CA . THR B 1 226 ? -25.109 -9.023 -0.583 1 93.94 226 THR B CA 1
ATOM 4296 C C . THR B 1 226 ? -26.547 -8.531 -0.573 1 93.94 226 THR B C 1
ATOM 4298 O O . THR B 1 226 ? -27.312 -8.82 0.359 1 93.94 226 THR B O 1
ATOM 4301 N N . GLU B 1 227 ? -26.875 -7.777 -1.634 1 94.88 227 GLU B N 1
ATOM 4302 C CA . GLU B 1 227 ? -28.234 -7.262 -1.596 1 94.88 227 GLU B CA 1
ATOM 4303 C C . GLU B 1 227 ? -28.812 -7.094 -3.004 1 94.88 227 GLU B C 1
ATOM 4305 O O . GLU B 1 227 ? -28.047 -6.953 -3.969 1 94.88 227 GLU B O 1
ATOM 4310 N N . GLN B 1 228 ? -30.094 -7.215 -3.102 1 93.56 228 GLN B N 1
ATOM 4311 C CA . GLN B 1 228 ? -30.906 -6.895 -4.277 1 93.56 228 GLN B CA 1
ATOM 4312 C C . GLN B 1 228 ? -32.062 -5.992 -3.912 1 93.56 228 GLN B C 1
ATOM 4314 O O . GLN B 1 228 ? -32.688 -6.172 -2.865 1 93.56 228 GLN B O 1
ATOM 4319 N N . PHE B 1 229 ? -32.375 -5.102 -4.863 1 92.75 229 PHE B N 1
ATOM 4320 C CA . PHE B 1 229 ? -33.5 -4.223 -4.598 1 92.75 229 PHE B CA 1
ATOM 4321 C C . PHE B 1 229 ? -34.781 -5.023 -4.469 1 92.75 229 PHE B C 1
ATOM 4323 O O . PHE B 1 229 ? -35.062 -5.898 -5.293 1 92.75 229 PHE B O 1
ATOM 4330 N N . LYS B 1 230 ? -35.469 -4.73 -3.475 1 93.19 230 LYS B N 1
ATOM 4331 C CA . LYS B 1 230 ? -36.781 -5.293 -3.232 1 93.19 230 LYS B CA 1
ATOM 4332 C C . LYS B 1 230 ? -37.875 -4.387 -3.787 1 93.19 230 LYS B C 1
ATOM 4334 O O . LYS B 1 230 ? -38.969 -4.852 -4.113 1 93.19 230 LYS B O 1
ATOM 4339 N N . LYS B 1 231 ? -37.594 -3.119 -3.873 1 92.06 231 LYS B N 1
ATOM 4340 C CA . LYS B 1 231 ? -38.5 -2.072 -4.352 1 92.06 231 LYS B CA 1
ATOM 4341 C C . LYS B 1 231 ? -37.969 -1.439 -5.637 1 92.06 231 LYS B C 1
ATOM 4343 O O . LYS B 1 231 ? -36.781 -1.534 -5.938 1 92.06 231 LYS B O 1
ATOM 4348 N N . PRO B 1 232 ? -38.938 -0.823 -6.387 1 91.25 232 PRO B N 1
ATOM 4349 C CA . PRO B 1 232 ? -38.469 -0.121 -7.582 1 91.25 232 PRO B CA 1
ATOM 4350 C C . PRO B 1 232 ? -37.562 1.061 -7.25 1 91.25 232 PRO B C 1
ATOM 4352 O O . PRO B 1 232 ? -37.656 1.635 -6.164 1 91.25 232 PRO B O 1
ATOM 4355 N N . TYR B 1 233 ? -36.719 1.392 -8.203 1 88.69 233 TYR B N 1
ATOM 4356 C CA . TYR B 1 233 ? -35.594 2.338 -8.023 1 88.69 233 TYR B CA 1
ATOM 4357 C C . TYR B 1 233 ? -36.125 3.67 -7.484 1 88.69 233 TYR B C 1
ATOM 4359 O O . TYR B 1 233 ? -35.531 4.234 -6.559 1 88.69 233 TYR B O 1
ATOM 4367 N N . PRO B 1 234 ? -37.219 4.281 -7.98 1 90.81 234 PRO B N 1
ATOM 4368 C CA . PRO B 1 234 ? -37.656 5.574 -7.469 1 90.81 234 PRO B CA 1
ATOM 4369 C C . PRO B 1 234 ? -37.938 5.555 -5.969 1 90.81 234 PRO B C 1
ATOM 4371 O O . PRO B 1 234 ? -37.75 6.559 -5.285 1 90.81 234 PRO B O 1
ATOM 4374 N N . ASP B 1 235 ? -38.375 4.367 -5.449 1 92.62 235 ASP B N 1
ATOM 4375 C CA . ASP B 1 235 ? -38.688 4.227 -4.027 1 92.62 235 ASP B CA 1
ATOM 4376 C C . ASP B 1 235 ? -37.406 4.031 -3.205 1 92.62 235 ASP B C 1
ATOM 4378 O O . ASP B 1 235 ? -37.375 4.348 -2.014 1 92.62 235 ASP B O 1
ATOM 4382 N N . VAL B 1 236 ? -36.438 3.539 -3.799 1 92.44 236 VAL B N 1
ATOM 4383 C CA . VAL B 1 236 ? -35.188 3.207 -3.109 1 92.44 236 VAL B CA 1
ATOM 4384 C C . VAL B 1 236 ? -34.281 4.422 -3.096 1 92.44 236 VAL B C 1
ATOM 4386 O O . VAL B 1 236 ? -33.469 4.598 -2.164 1 92.44 236 VAL B O 1
ATOM 4389 N N . ARG B 1 237 ? -34.375 5.332 -4.043 1 90.56 237 ARG B N 1
ATOM 4390 C CA . ARG B 1 237 ? -33.438 6.402 -4.352 1 90.56 237 ARG B CA 1
ATOM 4391 C C . ARG B 1 237 ? -33.156 7.254 -3.117 1 90.56 237 ARG B C 1
ATOM 4393 O O . ARG B 1 237 ? -31.984 7.512 -2.789 1 90.56 237 ARG B O 1
ATOM 4400 N N . PRO B 1 238 ? -34.125 7.703 -2.342 1 91.19 238 PRO B N 1
ATOM 4401 C CA . PRO B 1 238 ? -33.812 8.531 -1.171 1 91.19 238 PRO B CA 1
ATOM 4402 C C . PRO B 1 238 ? -32.969 7.805 -0.132 1 91.19 238 PRO B C 1
ATOM 4404 O O . PRO B 1 238 ? -32.094 8.414 0.488 1 91.19 238 PRO B O 1
ATOM 4407 N N . TYR B 1 239 ? -33.219 6.562 -0.023 1 93.25 239 TYR B N 1
ATOM 4408 C CA . TYR B 1 239 ? -32.5 5.789 0.99 1 93.25 239 TYR B CA 1
ATOM 4409 C C . TYR B 1 239 ? -31.109 5.41 0.511 1 93.25 239 TYR B C 1
ATOM 4411 O O . TYR B 1 239 ? -30.234 5.059 1.316 1 93.25 239 TYR B O 1
ATOM 4419 N N . LEU B 1 240 ? -30.984 5.461 -0.772 1 90.94 240 LEU B N 1
ATOM 4420 C CA . LEU B 1 240 ? -29.672 5.219 -1.332 1 90.94 240 LEU B CA 1
ATOM 4421 C C . LEU B 1 240 ? -28.703 6.34 -0.956 1 90.94 240 LEU B C 1
ATOM 4423 O O . LEU B 1 240 ? -27.547 6.078 -0.625 1 90.94 240 LEU B O 1
ATOM 4427 N N . GLU B 1 241 ? -29.125 7.59 -0.993 1 87.56 241 GLU B N 1
ATOM 4428 C CA . GLU B 1 241 ? -28.297 8.727 -0.573 1 87.56 241 GLU B CA 1
ATOM 4429 C C . GLU B 1 241 ? -27.953 8.641 0.913 1 87.56 241 GLU B C 1
ATOM 4431 O O . GLU B 1 241 ? -26.828 8.922 1.312 1 87.56 241 GLU B O 1
ATOM 4436 N N . GLU B 1 242 ? -28.906 8.227 1.628 1 91.25 242 GLU B N 1
ATOM 4437 C CA . GLU B 1 242 ? -28.672 8.039 3.057 1 91.25 242 GLU B CA 1
ATOM 4438 C C . GLU B 1 242 ? -27.672 6.918 3.309 1 91.25 242 GLU B C 1
ATOM 4440 O O . GLU B 1 242 ? -26.859 7.008 4.227 1 91.25 242 GLU B O 1
ATOM 4445 N N . HIS B 1 243 ? -27.828 5.883 2.525 1 92.56 243 HIS B N 1
ATOM 4446 C CA . HIS B 1 243 ? -26.875 4.773 2.602 1 92.56 243 HIS B CA 1
ATOM 4447 C C . HIS B 1 243 ? -25.453 5.25 2.338 1 92.56 243 HIS B C 1
ATOM 4449 O O . HIS B 1 243 ? -24.531 4.887 3.066 1 92.56 243 HIS B O 1
ATOM 4455 N N . LYS B 1 244 ? -25.266 6.035 1.331 1 87.44 244 LYS B N 1
ATOM 4456 C CA . LYS B 1 244 ? -23.938 6.562 0.996 1 87.44 244 LYS B CA 1
ATOM 4457 C C . LYS B 1 244 ? -23.359 7.363 2.156 1 87.44 244 LYS B C 1
ATOM 4459 O O . LYS B 1 244 ? -22.188 7.199 2.502 1 87.44 244 LYS B O 1
ATOM 4464 N N . THR B 1 245 ? -24.125 8.172 2.732 1 85.06 245 THR B N 1
ATOM 4465 C CA . THR B 1 245 ? -23.719 8.977 3.877 1 85.06 245 THR B CA 1
ATOM 4466 C C . THR B 1 245 ? -23.359 8.086 5.059 1 85.06 245 THR B C 1
ATOM 4468 O O . THR B 1 245 ? -22.344 8.32 5.734 1 85.06 245 THR B O 1
ATOM 4471 N N . TRP B 1 246 ? -24.203 7.078 5.289 1 89.5 246 TRP B N 1
ATOM 4472 C CA . TRP B 1 246 ? -23.969 6.125 6.367 1 89.5 246 TRP B CA 1
ATOM 4473 C C . TRP B 1 246 ? -22.609 5.434 6.195 1 89.5 246 TRP B C 1
ATOM 4475 O O . TRP B 1 246 ? -21.844 5.324 7.148 1 89.5 246 TRP B O 1
ATOM 4485 N N . VAL B 1 247 ? -22.312 5.02 5.027 1 89.5 247 VAL B N 1
ATOM 4486 C CA . VAL B 1 247 ? -21.047 4.34 4.727 1 89.5 247 VAL B CA 1
ATOM 4487 C C . VAL B 1 247 ? -19.875 5.297 4.953 1 89.5 247 VAL B C 1
ATOM 4489 O O . VAL B 1 247 ? -18.859 4.914 5.547 1 89.5 247 VAL B O 1
ATOM 4492 N N . GLN B 1 248 ? -20 6.512 4.516 1 82.75 248 GLN B N 1
ATOM 4493 C CA . GLN B 1 248 ? -18.953 7.512 4.691 1 82.75 248 GLN B CA 1
ATOM 4494 C C . GLN B 1 248 ? -18.672 7.762 6.172 1 82.75 248 GLN B C 1
ATOM 4496 O O . GLN B 1 248 ? -17.516 7.887 6.578 1 82.75 248 GLN B O 1
ATOM 4501 N N . GLN B 1 249 ? -19.734 7.809 6.879 1 84.56 249 GLN B N 1
ATOM 4502 C CA . GLN B 1 249 ? -19.594 8.031 8.312 1 84.56 249 GLN B CA 1
ATOM 4503 C C . GLN B 1 249 ? -18.875 6.879 8.992 1 84.56 249 GLN B C 1
ATOM 4505 O O . GLN B 1 249 ? -18.016 7.098 9.852 1 84.56 249 GLN B O 1
ATOM 4510 N N . LEU B 1 250 ? -19.203 5.715 8.641 1 87.62 250 LEU B N 1
ATOM 4511 C CA . LEU B 1 250 ? -18.547 4.547 9.211 1 87.62 250 LEU B CA 1
ATOM 4512 C C . LEU B 1 250 ? -17.062 4.539 8.867 1 87.62 250 LEU B C 1
ATOM 4514 O O . LEU B 1 250 ? -16.219 4.258 9.734 1 87.62 250 LEU B O 1
ATOM 4518 N N . ARG B 1 251 ? -16.75 4.828 7.66 1 85.38 251 ARG B N 1
ATOM 4519 C CA . ARG B 1 251 ? -15.344 4.859 7.238 1 85.38 251 ARG B CA 1
ATOM 4520 C C . ARG B 1 251 ? -14.57 5.941 7.988 1 85.38 251 ARG B C 1
ATOM 4522 O O . ARG B 1 251 ? -13.438 5.719 8.406 1 85.38 251 ARG B O 1
ATOM 4529 N N . ALA B 1 252 ? -15.219 7.043 8.141 1 80.19 252 ALA B N 1
ATOM 4530 C CA . ALA B 1 252 ? -14.602 8.148 8.867 1 80.19 252 ALA B CA 1
ATOM 4531 C C . ALA B 1 252 ? -14.344 7.777 10.32 1 80.19 252 ALA B C 1
ATOM 4533 O O . ALA B 1 252 ? -13.383 8.258 10.93 1 80.19 252 ALA B O 1
ATOM 4534 N N . SER B 1 253 ? -15.156 6.906 10.805 1 82.5 253 SER B N 1
ATOM 4535 C CA . SER B 1 253 ? -15.047 6.516 12.203 1 82.5 253 SER B CA 1
ATOM 4536 C C . SER B 1 253 ? -14.086 5.344 12.383 1 82.5 253 SER B C 1
ATOM 4538 O O . SER B 1 253 ? -13.961 4.797 13.477 1 82.5 253 SER B O 1
ATOM 4540 N N . GLY B 1 254 ? -13.547 4.867 11.297 1 80.31 254 GLY B N 1
ATOM 4541 C CA . GLY B 1 254 ? -12.477 3.896 11.43 1 80.31 254 GLY B CA 1
ATOM 4542 C C . GLY B 1 254 ? -12.875 2.502 10.992 1 80.31 254 GLY B C 1
ATOM 4543 O O . GLY B 1 254 ? -12.117 1.546 11.18 1 80.31 254 GLY B O 1
ATOM 4544 N N . HIS B 1 255 ? -14.039 2.395 10.461 1 85.19 255 HIS B N 1
ATOM 4545 C CA . HIS B 1 255 ? -14.43 1.087 9.945 1 85.19 255 HIS B CA 1
ATOM 4546 C C . HIS B 1 255 ? -13.836 0.844 8.562 1 85.19 255 HIS B C 1
ATOM 4548 O O . HIS B 1 255 ? -13.773 1.759 7.734 1 85.19 255 HIS B O 1
ATOM 4554 N N . CYS B 1 256 ? -13.461 -0.313 8.422 1 86.75 256 CYS B N 1
ATOM 4555 C CA . CYS B 1 256 ? -13 -0.733 7.105 1 86.75 256 CYS B CA 1
ATOM 4556 C C . CYS B 1 256 ? -14.172 -1.222 6.254 1 86.75 256 CYS B C 1
ATOM 4558 O O . CYS B 1 256 ? -14.742 -2.277 6.523 1 86.75 256 CYS B O 1
ATOM 4560 N N . ILE B 1 257 ? -14.477 -0.441 5.23 1 88.62 257 ILE B N 1
ATOM 4561 C CA . ILE B 1 257 ? -15.648 -0.775 4.426 1 88.62 257 ILE B CA 1
ATOM 4562 C C . ILE B 1 257 ? -15.336 -0.57 2.945 1 88.62 257 ILE B C 1
ATOM 4564 O O . ILE B 1 257 ? -14.711 0.429 2.568 1 88.62 257 ILE B O 1
ATOM 4568 N N . THR B 1 258 ? -15.703 -1.51 2.143 1 87 258 THR B N 1
ATOM 4569 C CA . THR B 1 258 ? -15.75 -1.419 0.687 1 87 258 THR B CA 1
ATOM 4570 C C . THR B 1 258 ? -17.141 -1.733 0.169 1 87 258 THR B C 1
ATOM 4572 O O . THR B 1 258 ? -17.75 -2.736 0.558 1 87 258 THR B O 1
ATOM 4575 N N . SER B 1 259 ? -17.656 -0.826 -0.617 1 89.88 259 SER B N 1
ATOM 4576 C CA . SER B 1 259 ? -19.016 -1.002 -1.096 1 89.88 259 SER B CA 1
ATOM 4577 C C . SER B 1 259 ? -19.141 -0.62 -2.566 1 89.88 259 SER B C 1
ATOM 4579 O O . SER B 1 259 ? -18.453 0.285 -3.039 1 89.88 259 SER B O 1
ATOM 4581 N N . GLY B 1 260 ? -19.953 -1.35 -3.256 1 90.19 260 GLY B N 1
ATOM 4582 C CA . GLY B 1 260 ? -20.234 -1.116 -4.664 1 90.19 260 GLY B CA 1
ATOM 4583 C C . GLY B 1 260 ? -21.438 -1.88 -5.164 1 90.19 260 GLY B C 1
ATOM 4584 O O . GLY B 1 260 ? -22.266 -2.328 -4.367 1 90.19 260 GLY B O 1
ATOM 4585 N N . TYR B 1 261 ? -21.656 -1.755 -6.477 1 91.31 261 TYR B N 1
ATOM 4586 C CA . TYR B 1 261 ? -22.797 -2.457 -7.062 1 91.31 261 TYR B CA 1
ATOM 4587 C C . TYR B 1 261 ? -22.406 -3.133 -8.375 1 91.31 261 TYR B C 1
ATOM 4589 O O . TYR B 1 261 ? -21.359 -2.818 -8.945 1 91.31 261 TYR B O 1
ATOM 4597 N N . ARG B 1 262 ? -23.203 -4.074 -8.758 1 92.5 262 ARG B N 1
ATOM 4598 C CA . ARG B 1 262 ? -22.922 -4.91 -9.922 1 92.5 262 ARG B CA 1
ATOM 4599 C C . ARG B 1 262 ? -23.766 -4.488 -11.117 1 92.5 262 ARG B C 1
ATOM 4601 O O . ARG B 1 262 ? -24.938 -4.141 -10.961 1 92.5 262 ARG B O 1
ATOM 4608 N N . VAL B 1 263 ? -23.172 -4.559 -12.281 1 92.75 263 VAL B N 1
ATOM 4609 C CA . VAL B 1 263 ? -23.844 -4.191 -13.516 1 92.75 263 VAL B CA 1
ATOM 4610 C C . VAL B 1 263 ? -23.75 -5.344 -14.516 1 92.75 263 VAL B C 1
ATOM 4612 O O . VAL B 1 263 ? -22.859 -6.184 -14.422 1 92.75 263 VAL B O 1
ATOM 4615 N N . ASP B 1 264 ? -24.688 -5.375 -15.438 1 90.19 264 ASP B N 1
ATOM 4616 C CA . ASP B 1 264 ? -24.672 -6.438 -16.438 1 90.19 264 ASP B CA 1
ATOM 4617 C C . ASP B 1 264 ? -23.688 -6.129 -17.562 1 90.19 264 ASP B C 1
ATOM 4619 O O . ASP B 1 264 ? -22.875 -5.207 -17.438 1 90.19 264 ASP B O 1
ATOM 4623 N N . GLY B 1 265 ? -23.641 -6.945 -18.594 1 86.94 265 GLY B N 1
ATOM 4624 C CA . GLY B 1 265 ? -22.688 -6.82 -19.688 1 86.94 265 GLY B CA 1
ATOM 4625 C C . GLY B 1 265 ? -22.8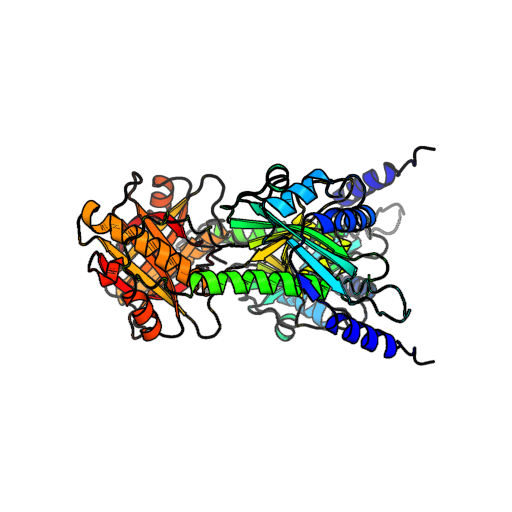12 -5.512 -20.438 1 86.94 265 GLY B C 1
ATOM 4626 O O . GLY B 1 265 ? -21.891 -5.105 -21.141 1 86.94 265 GLY B O 1
ATOM 4627 N N . GLU B 1 266 ? -23.953 -4.883 -20.266 1 89.5 266 GLU B N 1
ATOM 4628 C CA . GLU B 1 266 ? -24.172 -3.605 -20.938 1 89.5 266 GLU B CA 1
ATOM 4629 C C . GLU B 1 266 ? -23.953 -2.438 -19.984 1 89.5 266 GLU B C 1
ATOM 4631 O O . GLU B 1 266 ? -24.172 -1.281 -20.328 1 89.5 266 GLU B O 1
ATOM 4636 N N . GLY B 1 267 ? -23.562 -2.768 -18.828 1 87.94 267 GLY B N 1
ATOM 4637 C CA . GLY B 1 267 ? -23.266 -1.729 -17.859 1 87.94 267 GLY B CA 1
ATOM 4638 C C . GLY B 1 267 ? -24.5 -1.255 -17.109 1 87.94 267 GLY B C 1
ATOM 4639 O O . GLY B 1 267 ? -24.453 -0.235 -16.406 1 87.94 267 GLY B O 1
ATOM 4640 N N . LYS B 1 268 ? -25.531 -1.939 -17.281 1 89.12 268 LYS B N 1
ATOM 4641 C CA . LYS B 1 268 ? -26.75 -1.55 -16.594 1 89.12 268 LYS B CA 1
ATOM 4642 C C . LYS B 1 268 ? -26.828 -2.166 -15.211 1 89.12 268 LYS B C 1
ATOM 4644 O O . LYS B 1 268 ? -26.594 -3.365 -15.039 1 89.12 268 LYS B O 1
ATOM 4649 N N . PRO B 1 269 ? -27.25 -1.22 -14.297 1 87 269 PRO B N 1
ATOM 4650 C CA . PRO B 1 269 ? -27.375 -1.76 -12.945 1 87 269 PRO B CA 1
ATOM 4651 C C . PRO B 1 269 ? -28.453 -2.836 -12.828 1 87 269 PRO B C 1
ATOM 4653 O O . PRO B 1 269 ? -29.422 -2.822 -13.586 1 87 269 PRO B O 1
ATOM 4656 N N . GLY B 1 270 ? -28.328 -3.793 -11.898 1 82.38 270 GLY B N 1
ATOM 4657 C CA . GLY B 1 270 ? -29.312 -4.836 -11.695 1 82.38 270 GLY B CA 1
ATOM 4658 C C . GLY B 1 270 ? -28.766 -6.051 -10.969 1 82.38 270 GLY B C 1
ATOM 4659 O O . GLY B 1 270 ? -29.531 -6.91 -10.523 1 82.38 270 GLY B O 1
ATOM 4660 N N . GLY B 1 271 ? -27.484 -6.098 -10.875 1 84.81 271 GLY B N 1
ATOM 4661 C CA . GLY B 1 271 ? -26.859 -7.258 -10.258 1 84.81 271 GLY B CA 1
ATOM 4662 C C . GLY B 1 271 ? -26.828 -7.188 -8.742 1 84.81 271 GLY B C 1
ATOM 4663 O O . GLY B 1 271 ? -26.438 -8.148 -8.078 1 84.81 271 GLY B O 1
ATOM 4664 N N . GLY B 1 272 ? -27.312 -6.055 -8.234 1 90.12 272 GLY B N 1
ATOM 4665 C CA . GLY B 1 272 ? -27.359 -5.914 -6.789 1 90.12 272 GLY B CA 1
ATOM 4666 C C . GLY B 1 272 ? -26.109 -5.266 -6.223 1 90.12 272 GLY B C 1
ATOM 4667 O O . GLY B 1 272 ? -25.188 -4.91 -6.973 1 90.12 272 GLY B O 1
ATOM 4668 N N . GLY B 1 273 ? -26.141 -5.016 -4.902 1 92.12 273 GLY B N 1
ATOM 4669 C CA . GLY B 1 273 ? -25.031 -4.395 -4.211 1 92.12 273 GLY B CA 1
ATOM 4670 C C . GLY B 1 273 ? -24.203 -5.379 -3.393 1 92.12 273 GLY B C 1
ATOM 4671 O O . GLY B 1 273 ? -24.703 -6.453 -3.033 1 92.12 273 GLY B O 1
ATOM 4672 N N . LEU B 1 274 ? -22.969 -5.074 -3.236 1 92.25 274 LEU B N 1
ATOM 4673 C CA . LEU B 1 274 ? -22.062 -5.781 -2.338 1 92.25 274 LEU B CA 1
ATOM 4674 C C . LEU B 1 274 ? -21.359 -4.809 -1.403 1 92.25 274 LEU B C 1
ATOM 4676 O O . LEU B 1 274 ? -20.891 -3.754 -1.838 1 92.25 274 LEU B O 1
ATOM 4680 N N . MET B 1 275 ? -21.297 -5.152 -0.163 1 92.62 275 MET B N 1
ATOM 4681 C CA . MET B 1 275 ? -20.562 -4.363 0.823 1 92.62 275 MET B CA 1
ATOM 4682 C C . MET B 1 275 ? -19.734 -5.266 1.721 1 92.62 275 MET B C 1
ATOM 4684 O O . MET B 1 275 ? -20.25 -6.203 2.328 1 92.62 275 MET B O 1
ATOM 4688 N N . PHE B 1 276 ? -18.469 -5.004 1.724 1 91.94 276 PHE B N 1
ATOM 4689 C CA . PHE B 1 276 ? -17.578 -5.676 2.656 1 91.94 276 PHE B CA 1
ATOM 4690 C C . PHE B 1 276 ? -17.281 -4.789 3.861 1 91.94 276 PHE B C 1
ATOM 4692 O O . PHE B 1 276 ? -17.094 -3.582 3.719 1 91.94 276 PHE B O 1
ATOM 4699 N N . LEU B 1 277 ? -17.297 -5.371 5.004 1 92.5 277 LEU B N 1
ATOM 4700 C CA . LEU B 1 277 ? -16.984 -4.648 6.23 1 92.5 277 LEU B CA 1
ATOM 4701 C C . LEU B 1 277 ? -16.25 -5.555 7.219 1 92.5 277 LEU B C 1
ATOM 4703 O O . LEU B 1 277 ? -16.406 -6.777 7.172 1 92.5 277 LEU B O 1
ATOM 4707 N N . THR B 1 278 ? -15.531 -4.953 8.062 1 91.44 278 THR B N 1
ATOM 4708 C CA . THR B 1 278 ? -14.82 -5.73 9.078 1 91.44 278 THR B CA 1
ATOM 4709 C C . THR B 1 278 ? -15.5 -5.59 10.438 1 91.44 278 THR B C 1
ATOM 4711 O O . THR B 1 278 ? -16.062 -4.543 10.75 1 91.44 278 THR B O 1
ATOM 4714 N N . ALA B 1 279 ? -15.469 -6.648 11.203 1 94.38 279 ALA B N 1
ATOM 4715 C CA . ALA B 1 279 ? -15.992 -6.691 12.562 1 94.38 279 ALA B CA 1
ATOM 4716 C C . ALA B 1 279 ? -15.344 -7.816 13.367 1 94.38 279 ALA B C 1
ATOM 4718 O O . ALA B 1 279 ? -14.695 -8.703 12.797 1 94.38 279 ALA B O 1
ATOM 4719 N N . THR B 1 280 ? -15.523 -7.758 14.672 1 94.94 280 THR B N 1
ATOM 4720 C CA . THR B 1 280 ? -14.891 -8.75 15.531 1 94.94 280 THR B CA 1
ATOM 4721 C C . THR B 1 280 ? -15.758 -10.008 15.633 1 94.94 280 THR B C 1
ATOM 4723 O O . THR B 1 280 ? -15.289 -11.055 16.094 1 94.94 280 THR B O 1
ATOM 4726 N N . SER B 1 281 ? -17.031 -9.859 15.258 1 94.81 281 SER B N 1
ATOM 4727 C CA . SER B 1 281 ? -17.953 -10.992 15.297 1 94.81 281 SER B CA 1
ATOM 4728 C C . SER B 1 281 ? -19.094 -10.812 14.305 1 94.81 281 SER B C 1
ATOM 4730 O O . SER B 1 281 ? -19.312 -9.703 13.805 1 94.81 281 SER B O 1
ATOM 4732 N N . TYR B 1 282 ? -19.812 -11.906 14.086 1 95.38 282 TYR B N 1
ATOM 4733 C CA . TYR B 1 282 ? -20.984 -11.852 13.219 1 95.38 282 TYR B CA 1
ATOM 4734 C C . TYR B 1 282 ? -22.047 -10.93 13.805 1 95.38 282 TYR B C 1
ATOM 4736 O O . TYR B 1 282 ? -22.672 -10.156 13.078 1 95.38 282 TYR B O 1
ATOM 4744 N N . ASP B 1 283 ? -22.188 -11.023 15.062 1 96.44 283 ASP B N 1
ATOM 4745 C CA . ASP B 1 283 ? -23.188 -10.203 15.734 1 96.44 283 ASP B CA 1
ATOM 4746 C C . ASP B 1 283 ? -22.891 -8.719 15.578 1 96.44 283 ASP B C 1
ATOM 4748 O O . ASP B 1 283 ? -23.781 -7.91 15.344 1 96.44 283 ASP B O 1
ATOM 4752 N N . GLU B 1 284 ? -21.688 -8.367 15.773 1 95.88 284 GLU B N 1
ATOM 4753 C CA . GLU B 1 284 ? -21.297 -6.969 15.594 1 95.88 284 GLU B CA 1
ATOM 4754 C C . GLU B 1 284 ? -21.547 -6.5 14.164 1 95.88 284 GLU B C 1
ATOM 4756 O O . GLU B 1 284 ? -22.062 -5.402 13.953 1 95.88 284 GLU B O 1
ATOM 4761 N N . ALA B 1 285 ? -21.156 -7.348 13.266 1 96.69 285 ALA B N 1
ATOM 4762 C CA . ALA B 1 285 ? -21.406 -7.023 11.867 1 96.69 285 ALA B CA 1
ATOM 4763 C C . ALA B 1 285 ? -22.891 -6.859 11.594 1 96.69 285 ALA B C 1
ATOM 4765 O O . ALA B 1 285 ? -23.312 -5.926 10.898 1 96.69 285 ALA B O 1
ATOM 4766 N N . MET B 1 286 ? -23.672 -7.754 12.117 1 96.69 286 MET B N 1
ATOM 4767 C CA . MET B 1 286 ? -25.109 -7.723 11.945 1 96.69 286 MET B CA 1
ATOM 4768 C C . MET B 1 286 ? -25.703 -6.434 12.516 1 96.69 286 MET B C 1
ATOM 4770 O O . MET B 1 286 ? -26.547 -5.793 11.875 1 96.69 286 MET B O 1
ATOM 4774 N N . ASN B 1 287 ? -25.25 -6.043 13.625 1 96.75 287 ASN B N 1
ATOM 4775 C CA . ASN B 1 287 ? -25.719 -4.812 14.242 1 96.75 287 ASN B CA 1
ATOM 4776 C C . ASN B 1 287 ? -25.438 -3.596 13.367 1 96.75 287 ASN B C 1
ATOM 4778 O O . ASN B 1 287 ? -26.25 -2.688 13.266 1 96.75 287 ASN B O 1
ATOM 4782 N N . LEU B 1 288 ? -24.297 -3.541 12.789 1 95.25 288 LEU B N 1
ATOM 4783 C CA . LEU B 1 288 ? -23.953 -2.451 11.883 1 95.25 288 LEU B CA 1
ATOM 4784 C C . LEU B 1 288 ? -24.859 -2.455 10.656 1 95.25 288 LEU B C 1
ATOM 4786 O O . LEU B 1 288 ? -25.406 -1.418 10.281 1 95.25 288 LEU B O 1
ATOM 4790 N N . VAL B 1 289 ? -25.078 -3.654 10.086 1 96.94 289 VAL B N 1
ATOM 4791 C CA . VAL B 1 289 ? -25.812 -3.787 8.836 1 96.94 289 VAL B CA 1
ATOM 4792 C C . VAL B 1 289 ? -27.281 -3.4 9.055 1 96.94 289 VAL B C 1
ATOM 4794 O O . VAL B 1 289 ? -27.906 -2.807 8.18 1 96.94 289 VAL B O 1
ATOM 4797 N N . LEU B 1 290 ? -27.766 -3.709 10.18 1 97.12 290 LEU B N 1
ATOM 4798 C CA . LEU B 1 290 ? -29.172 -3.402 10.484 1 97.12 290 LEU B CA 1
ATOM 4799 C C . LEU B 1 290 ? -29.391 -1.896 10.539 1 97.12 290 LEU B C 1
ATOM 4801 O O . LEU B 1 290 ? -30.531 -1.43 10.422 1 97.12 290 LEU B O 1
ATOM 4805 N N . GLN B 1 291 ? -28.328 -1.137 10.703 1 95.88 291 GLN B N 1
ATOM 4806 C CA . GLN B 1 291 ? -28.422 0.319 10.742 1 95.88 291 GLN B CA 1
ATOM 4807 C C . GLN B 1 291 ? -28.359 0.909 9.336 1 95.88 291 GLN B C 1
ATOM 4809 O O . GLN B 1 291 ? -28.562 2.109 9.148 1 95.88 291 GLN B O 1
ATOM 4814 N N . ASP B 1 292 ? -28.062 0.108 8.383 1 95.94 292 ASP B N 1
ATOM 4815 C CA . ASP B 1 292 ? -28.062 0.553 6.988 1 95.94 292 ASP B CA 1
ATOM 4816 C C . ASP B 1 292 ? -29.438 1.056 6.57 1 95.94 292 ASP B C 1
ATOM 4818 O O . ASP B 1 292 ? -30.422 0.311 6.625 1 95.94 292 ASP B O 1
ATOM 4822 N N . PRO B 1 293 ? -29.516 2.301 6.062 1 96.44 293 PRO B N 1
ATOM 4823 C CA . PRO B 1 293 ? -30.812 2.861 5.664 1 96.44 293 PRO B CA 1
ATOM 4824 C C . PRO B 1 293 ? -31.562 1.974 4.676 1 96.44 293 PRO B C 1
ATOM 4826 O O . PRO B 1 293 ? -32.781 1.899 4.715 1 96.44 293 PRO B O 1
ATOM 4829 N N . LEU B 1 294 ? -30.922 1.296 3.766 1 95.88 294 LEU B N 1
ATOM 4830 C CA . LEU B 1 294 ? -31.578 0.404 2.812 1 95.88 294 LEU B CA 1
ATOM 4831 C C . LEU B 1 294 ? -32.188 -0.795 3.527 1 95.88 294 LEU B C 1
ATOM 4833 O O . LEU B 1 294 ? -33.281 -1.241 3.17 1 95.88 294 LEU B O 1
ATOM 4837 N N . VAL B 1 295 ? -31.5 -1.336 4.496 1 96.88 295 VAL B N 1
ATOM 4838 C CA . VAL B 1 295 ? -31.969 -2.477 5.273 1 96.88 295 VAL B CA 1
ATOM 4839 C C . VAL B 1 295 ? -33.062 -2.027 6.23 1 96.88 295 VAL B C 1
ATOM 4841 O O . VAL B 1 295 ? -34.125 -2.639 6.281 1 96.88 295 VAL B O 1
ATOM 4844 N N . ALA B 1 296 ? -32.812 -0.957 6.945 1 96.62 296 ALA B N 1
ATOM 4845 C CA . ALA B 1 296 ? -33.719 -0.448 7.961 1 96.62 296 ALA B CA 1
ATOM 4846 C C . ALA B 1 296 ? -35.094 -0.099 7.348 1 96.62 296 ALA B C 1
ATOM 4848 O O . ALA B 1 296 ? -36.125 -0.196 8.016 1 96.62 296 ALA B O 1
ATOM 4849 N N . ASN B 1 297 ? -35.125 0.282 6.148 1 96.44 297 ASN B N 1
ATOM 4850 C CA . ASN B 1 297 ? -36.375 0.699 5.504 1 96.44 297 ASN B CA 1
ATOM 4851 C C . ASN B 1 297 ? -36.875 -0.36 4.527 1 96.44 297 ASN B C 1
ATOM 4853 O O . ASN B 1 297 ? -37.688 -0.062 3.65 1 96.44 297 ASN B O 1
ATOM 4857 N N . ASP B 1 298 ? -36.375 -1.516 4.566 1 96.31 298 ASP B N 1
ATOM 4858 C CA . ASP B 1 298 ? -36.812 -2.699 3.84 1 96.31 298 ASP B CA 1
ATOM 4859 C C . ASP B 1 298 ? -36.781 -2.475 2.33 1 96.31 298 ASP B C 1
ATOM 4861 O O . ASP B 1 298 ? -37.688 -2.832 1.605 1 96.31 298 ASP B O 1
ATOM 4865 N N . CYS B 1 299 ? -35.75 -1.85 1.882 1 95.94 299 CYS B N 1
ATOM 4866 C CA . CYS B 1 299 ? -35.594 -1.54 0.466 1 95.94 299 CYS B CA 1
ATOM 4867 C C . CYS B 1 299 ? -34.938 -2.691 -0.272 1 95.94 299 CYS B C 1
ATOM 4869 O O . CYS B 1 299 ? -35 -2.766 -1.501 1 95.94 299 CYS B O 1
ATOM 4871 N N . VAL B 1 300 ? -34.281 -3.627 0.443 1 96 300 VAL B N 1
ATOM 4872 C CA . VAL B 1 300 ? -33.469 -4.648 -0.199 1 96 300 VAL B CA 1
ATOM 4873 C C . VAL B 1 300 ? -33.719 -6.008 0.449 1 96 300 VAL B C 1
ATOM 4875 O O . VAL B 1 300 ? -34 -6.086 1.645 1 96 300 VAL B O 1
ATOM 4878 N N . ASN B 1 301 ? -33.719 -7.035 -0.399 1 96.44 301 ASN B N 1
ATOM 4879 C CA . ASN B 1 301 ? -33.406 -8.375 0.079 1 96.44 301 ASN B CA 1
ATOM 4880 C C . ASN B 1 301 ? -31.906 -8.57 0.26 1 96.44 301 ASN B C 1
ATOM 4882 O O . ASN B 1 301 ? -31.109 -8.25 -0.636 1 96.44 301 ASN B O 1
ATOM 4886 N N . TRP B 1 302 ? -31.516 -8.969 1.486 1 95.88 302 TRP B N 1
ATOM 4887 C CA . TRP B 1 302 ? -30.078 -8.984 1.736 1 95.88 302 TRP B CA 1
ATOM 4888 C C . TRP B 1 302 ? -29.672 -10.203 2.561 1 95.88 302 TRP B C 1
ATOM 4890 O O . TRP B 1 302 ? -30.531 -10.867 3.15 1 95.88 302 TRP B O 1
ATOM 4900 N N . GLU B 1 303 ? -28.406 -10.531 2.43 1 94.75 303 GLU B N 1
ATOM 4901 C CA . GLU B 1 303 ? -27.766 -11.57 3.223 1 94.75 303 GLU B CA 1
ATOM 4902 C C . GLU B 1 303 ? -26.422 -11.109 3.75 1 94.75 303 GLU B C 1
ATOM 4904 O O . GLU B 1 303 ? -25.688 -10.398 3.059 1 94.75 303 GLU B O 1
ATOM 4909 N N . LEU B 1 304 ? -26.188 -11.508 5.004 1 96.75 304 LEU B N 1
ATOM 4910 C CA . LEU B 1 304 ? -24.875 -11.234 5.605 1 96.75 304 LEU B CA 1
ATOM 4911 C C . LEU B 1 304 ? -24.109 -12.531 5.836 1 96.75 304 LEU B C 1
ATOM 4913 O O . LEU B 1 304 ? -24.641 -13.477 6.426 1 96.75 304 LEU B O 1
ATOM 4917 N N . ASN B 1 305 ? -22.875 -12.555 5.355 1 96.44 305 ASN B N 1
ATOM 4918 C CA . ASN B 1 305 ? -22 -13.719 5.508 1 96.44 305 ASN B CA 1
ATOM 4919 C C . ASN B 1 305 ? -20.609 -13.328 5.973 1 96.44 305 ASN B C 1
ATOM 4921 O O . ASN B 1 305 ? -20.172 -12.188 5.766 1 96.44 305 ASN B O 1
ATOM 4925 N N . GLY B 1 306 ? -19.984 -14.312 6.656 1 94.19 306 GLY B N 1
ATOM 4926 C CA . GLY B 1 306 ? -18.531 -14.172 6.758 1 94.19 306 GLY B CA 1
ATOM 4927 C C . GLY B 1 306 ? -17.828 -14.352 5.43 1 94.19 306 GLY B C 1
ATOM 4928 O O . GLY B 1 306 ? -18.281 -15.109 4.566 1 94.19 306 GLY B O 1
ATOM 4929 N N . TRP B 1 307 ? -16.766 -13.625 5.285 1 90.88 307 TRP B N 1
ATOM 4930 C CA . TRP B 1 307 ? -15.969 -13.75 4.074 1 90.88 307 TRP B CA 1
ATOM 4931 C C . TRP B 1 307 ? -14.625 -14.414 4.367 1 90.88 307 TRP B C 1
ATOM 4933 O O . TRP B 1 307 ? -13.875 -13.953 5.227 1 90.88 307 TRP B O 1
ATOM 4943 N N . ILE B 1 308 ? -14.352 -15.453 3.732 1 88.5 308 ILE B N 1
ATOM 4944 C CA . ILE B 1 308 ? -13.055 -16.125 3.805 1 88.5 308 ILE B CA 1
ATOM 4945 C C . ILE B 1 308 ? -12.305 -15.938 2.488 1 88.5 308 ILE B C 1
ATOM 4947 O O . ILE B 1 308 ? -12.625 -16.578 1.486 1 88.5 308 ILE B O 1
ATOM 4951 N N . GLY B 1 309 ? -11.297 -15.055 2.604 1 85.5 309 GLY B N 1
ATOM 4952 C CA . GLY B 1 309 ? -10.445 -14.852 1.44 1 85.5 309 GLY B CA 1
ATOM 4953 C C . GLY B 1 309 ? -9.438 -15.969 1.234 1 85.5 309 GLY B C 1
ATOM 4954 O O . GLY B 1 309 ? -8.742 -16.359 2.172 1 85.5 309 GLY B O 1
ATOM 4955 N N . GLN B 1 310 ? -9.43 -16.5 0.015 1 80.06 310 GLN B N 1
ATOM 4956 C CA . GLN B 1 310 ? -8.453 -17.547 -0.294 1 80.06 310 GLN B CA 1
ATOM 4957 C C . GLN B 1 310 ? -7.227 -16.953 -0.993 1 80.06 310 GLN B C 1
ATOM 4959 O O . GLN B 1 310 ? -6.094 -17.344 -0.696 1 80.06 310 GLN B O 1
ATOM 4964 N N . VAL B 1 311 ? -7.469 -16.172 -1.905 1 74.94 311 VAL B N 1
ATOM 4965 C CA . VAL B 1 311 ? -6.375 -15.492 -2.596 1 74.94 311 VAL B CA 1
ATOM 4966 C C . VAL B 1 311 ? -6.695 -14.008 -2.74 1 74.94 311 VAL B C 1
ATOM 4968 O O . VAL B 1 311 ? -7.844 -13.633 -2.992 1 74.94 311 VAL B O 1
ATOM 4971 N N . GLY B 1 312 ? -5.613 -13.172 -2.564 1 64.69 312 GLY B N 1
ATOM 4972 C CA . GLY B 1 312 ? -5.793 -11.734 -2.707 1 64.69 312 GLY B CA 1
ATOM 4973 C C . GLY B 1 312 ? -6.391 -11.086 -1.474 1 64.69 312 GLY B C 1
ATOM 4974 O O . GLY B 1 312 ? -6.617 -11.75 -0.461 1 64.69 312 GLY B O 1
ATOM 4975 N N . ASP B 1 313 ? -6.199 -9.898 -1.305 1 61.69 313 ASP B N 1
ATOM 4976 C CA . ASP B 1 313 ? -6.805 -9.164 -0.199 1 61.69 313 ASP B CA 1
ATOM 4977 C C . ASP B 1 313 ? -7.828 -8.148 -0.709 1 61.69 313 ASP B C 1
ATOM 4979 O O . ASP B 1 313 ? -7.789 -7.754 -1.875 1 61.69 313 ASP B O 1
ATOM 4983 N N . ILE B 1 314 ? -8.906 -8.195 -0.052 1 53.84 314 ILE B N 1
ATOM 4984 C CA . ILE B 1 314 ? -9.859 -7.121 -0.316 1 53.84 314 ILE B CA 1
ATOM 4985 C C . ILE B 1 314 ? -9.359 -5.82 0.306 1 53.84 314 ILE B C 1
ATOM 4987 O O . ILE B 1 314 ? -9.234 -5.715 1.528 1 53.84 314 ILE B O 1
ATOM 4991 N N . GLN B 1 315 ? -7.918 -5.367 -0.065 1 48.38 315 GLN B N 1
ATOM 4992 C CA . GLN B 1 315 ? -7.418 -4.133 0.535 1 48.38 315 GLN B CA 1
ATOM 4993 C C . GLN B 1 315 ? -8.117 -2.914 -0.061 1 48.38 315 GLN B C 1
ATOM 4995 O O . GLN B 1 315 ? -8.422 -2.889 -1.255 1 48.38 315 GLN B O 1
ATOM 5000 N N . MET B 1 316 ? -8.992 -2.291 0.634 1 39 316 MET B N 1
ATOM 5001 C CA . MET B 1 316 ? -9.758 -1.115 0.219 1 39 316 MET B CA 1
ATOM 5002 C C . MET B 1 316 ? -8.875 0.133 0.232 1 39 316 MET B C 1
ATOM 5004 O O . MET B 1 316 ? -8.164 0.387 1.206 1 39 316 MET B O 1
ATOM 5008 N N . ARG B 1 317 ? -7.934 0.451 -0.878 1 35.59 317 ARG B N 1
ATOM 5009 C CA . ARG B 1 317 ? -7.434 1.819 -0.788 1 35.59 317 ARG B CA 1
ATOM 5010 C C . ARG B 1 317 ? -8.562 2.828 -0.975 1 35.59 317 ARG B C 1
ATOM 5012 O O . ARG B 1 317 ? -9.508 2.58 -1.728 1 35.59 317 ARG B O 1
#

Radius of gyration: 28.94 Å; Cα contacts (8 Å, |Δi|>4): 1173; chains: 2; bounding box: 89×89×55 Å

Nearest PDB structures (foldseek):
  2ril-assembly1_A-2  TM=5.361E-01  e=1.475E-01  Shewanella loihica PV-4
  7obj-assembly1_B  TM=4.905E-01  e=9.188E-02  Synechocystis sp. PCC 6803
  7obj-assembly1_A  TM=4.463E-01  e=8.163E-02  Synechocystis sp. PCC 6803
  2n76-assembly1_A  TM=4.366E-01  e=9.188E-02  synthetic construct
  2dcl-assembly1_C-2  TM=3.834E-01  e=5.416E-01  Pyrococcus horikoshii

InterPro domains:
  IPR000182 GNAT domain [PF00583] (78-142)
  IPR000182 GNAT domain [PS51186] (20-208)
  IPR005545 YCII-related [PF03795] (234-300)
  IPR051635 Serotonin N-acetyltransferase-like [PTHR10908] (18-211)